Protein AF-0000000072275298 (afdb_homodimer)

Nearest PDB structures (foldseek):
  3dmp-assembly2_C  TM=9.608E-01  e=5.682E-34  Burkholderia pseudomallei
  3dmp-assembly1_A  TM=9.460E-01  e=3.503E-34  Burkholderia pseudomallei
  7rh8-assembly1_A  TM=9.015E-01  e=4.453E-23  Candida albicans SC5314
  3g6w-assembly1_B  TM=8.840E-01  e=2.884E-21  Saccharolobus solfataricus
  1xtt-assembly1_D  TM=8.773E-01  e=1.230E-20  Saccharolobus solfataricus

Solvent-accessible surface area (backbone atoms only — not comparable to full-atom values): 22078 Å² total; per-residue (Å²): 71,61,68,52,53,34,91,94,39,75,48,31,22,52,47,68,43,36,66,46,37,26,48,47,39,56,50,20,29,54,82,51,46,38,70,57,37,45,52,44,41,20,54,44,29,26,56,48,44,56,63,73,43,58,76,54,50,69,39,70,44,82,44,44,24,66,72,36,72,46,79,34,47,29,67,43,79,63,62,45,30,38,28,21,37,41,71,43,3,46,52,37,43,54,13,36,36,70,72,39,72,81,40,45,72,27,42,35,30,55,45,68,37,88,83,80,63,42,77,42,77,81,40,79,48,68,66,96,66,56,81,32,43,34,39,37,27,32,50,64,30,35,67,13,58,66,61,34,50,51,52,48,53,44,43,76,71,58,33,51,55,87,34,38,36,38,39,28,44,41,30,10,58,62,5,52,49,47,22,36,71,73,36,67,69,37,41,36,37,24,52,37,77,39,77,30,61,49,97,84,56,43,41,33,47,49,51,58,59,59,47,31,45,54,69,69,50,131,74,64,68,52,52,34,90,95,38,73,46,30,23,52,46,69,43,37,66,47,38,27,49,49,38,57,49,20,30,54,82,50,47,40,69,56,35,43,51,44,42,18,53,44,29,26,58,49,42,56,62,73,42,56,76,52,50,68,39,69,43,83,46,44,24,66,72,36,71,44,77,33,48,30,66,42,78,62,61,43,30,38,27,19,37,40,74,44,4,47,53,35,42,55,13,36,36,69,71,38,71,82,40,45,70,28,41,35,28,54,45,69,37,87,82,80,63,43,76,42,78,80,40,81,47,68,69,96,65,56,80,32,42,33,39,37,27,32,49,65,29,34,66,14,60,64,60,34,49,52,51,49,52,42,43,75,72,57,34,51,54,87,33,39,34,37,38,28,43,40,28,11,57,64,4,52,50,47,22,37,72,75,37,67,70,38,40,35,37,23,51,37,78,40,76,30,62,49,97,85,56,44,41,34,46,48,51,58,59,59,47,32,46,54,68,69,49,132

Radius of gyration: 22.98 Å; Cα contacts (8 Å, |Δi|>4): 981; chains: 2; bounding box: 50×74×48 Å

Secondary structure (DSSP, 8-state):
---PBPSS-TTEEE---HHHHHHHHHHH-TT--HHHHHHHHHHHHHHHHHHHTTT--EEEEEEE-SS-EEEEEEE-SS-EEEEEEETTHHHHHHHHHHH-TT-EE-EEEEEE-TTT--EEEEEEE--S-SSSEEEEE-SEESSSHHHHHHHHHHHHTT--GGGEEEEEEEE-HHHHHHHHHH-TTS-EEEEEE-SEE-TTS-EESS-S-HHHHHHT--/---PBPSS-TTEEE---HHHHHHHHHHH-TT--HHHHHHHHHHHHHHHHHHHTTT--EEEEEEE-SS-EEEEEEE-SS-EEEEEEETTHHHHHHHHHHH-TT-EE-EEEEEE-TTT--EEEEEEE--S-SSSEEEEE-SEESSSHHHHHHHHHHHHTT--GGGEEEEEEEE-HHHHHHHHHH-TTS-EEEEEE-SEE-TTS-EESS-S-HHHHHHT--

InterPro domains:
  IPR000836 Phosphoribosyltransferase domain [PF14681] (14-217)
  IPR000836 Phosphoribosyltransferase domain [cd06223] (69-192)
  IPR005765 Uracil phosphoribosyl transferase [TIGR01091] (13-218)
  IPR029057 Phosphoribosyltransferase-like [G3DSA:3.40.50.2020] (4-218)
  IPR029057 Phosphoribosyltransferase-like [SSF53271] (12-216)
  IPR034332 Uracil phosphoribosyltransferase, bacterial-type [MF_01218_B] (11-218)
  IPR050054 Uracil phosphoribosyltransferase/Adenine phosphoribosyltransferase [PTHR32315] (15-195)

Sequence (436 aa):
MSATAHPDFPNLFVLDHPLIQHKLTHMRRRETSTRTFRMLLREIALLMGYEVTRSLPLTTESIETPLEAMEAPVIGGKKLVVVPILRAGQGMADGLLELVPSARVGHIGLYRDEVTRQPVEYLVKLPETTERTFILVDPMLATGHSGAHAATVLLRHGVPAERIRFMALVAAPEGVRTFHAAHPDVPVYVAALDRQLNDQAFICPGLGDAGDRLFGTKMSATAHPDFPNLFVLDHPLIQHKLTHMRRRETSTRTFRMLLREIALLMGYEVTRSLPLTTESIETPLEAMEAPVIGGKKLVVVPILRAGQGMADGLLELVPSARVGHIGLYRDEVTRQPVEYLVKLPETTERTFILVDPMLATGHSGAHAATVLLRHGVPAERIRFMALVAAPEGVRTFHAAHPDVPVYVAALDRQLNDQAFICPGLGDAGDRLFGTK

pLDDT: mean 93.98, std 8.36, range [28.72, 98.75]

Foldseek 3Di:
DAQCADPVQRQEGADAPPVLVVLVVLLLDPPRALVSVLVSLLQSLLVLLVRVCPPFDWDWDWDADPVGIDTHIDGDDDEEEEEEAPDLRVSSVNSNCVNPVPHHYWYWYWDADPVVRAIDTPDTGDDDDQPAAYEYEDAEQQQQRSVQVVLVVNVVSPHDLQRYEYEYAEYEPNSSCNNCVSRVSHHYYYNYYAYHADPVRAGPVHRPDSVCSNVVHD/DAQCADPVQRLEGADAPPVLVVLVVLLLDPPRALVSVLVSLLQSLLVLLVRVCPPFDWDWDWDADPVGIDTHIDGDDDEEEEEEAPDLRVSSVNSNCVNPVVHHYWYWYWDADPVVRAIDTPDTGDDPDQVAAYEYEDAEQFQQRSVQVVLVVNVVSPHDLQRYEYEYAEYEPNSSCVNCVSRVSHHYYYNYYAYHADPVRAGVVHRPDSVCSNVVHD

Structure (mmCIF, N/CA/C/O backbone):
data_AF-0000000072275298-model_v1
#
loop_
_entity.id
_entity.type
_entity.pdbx_description
1 polymer 'Uracil phosphoribosyltransferase'
#
loop_
_atom_site.group_PDB
_atom_site.id
_atom_site.type_symbol
_atom_site.label_atom_id
_atom_site.label_alt_id
_atom_site.label_comp_id
_atom_site.label_asym_id
_atom_site.label_entity_id
_atom_site.label_seq_id
_atom_site.pdbx_PDB_ins_code
_atom_site.Cartn_x
_atom_site.Cartn_y
_atom_site.Cartn_z
_atom_site.occupancy
_atom_site.B_iso_or_equiv
_atom_site.auth_seq_id
_atom_site.auth_comp_id
_atom_site.auth_asym_id
_atom_site.auth_atom_id
_atom_site.pdbx_PDB_model_num
ATOM 1 N N . MET A 1 1 ? 2.439 -6.133 12.945 1 28.72 1 MET A N 1
ATOM 2 C CA . MET A 1 1 ? 3.531 -6.496 12.047 1 28.72 1 MET A CA 1
ATOM 3 C C . MET A 1 1 ? 2.99 -7.027 10.727 1 28.72 1 MET A C 1
ATOM 5 O O . MET A 1 1 ? 1.776 -7.074 10.516 1 28.72 1 MET A O 1
ATOM 9 N N . SER A 1 2 ? 3.773 -8.156 10.68 1 46.69 2 SER A N 1
ATOM 10 C CA . SER A 1 2 ? 4.617 -9.203 10.102 1 46.69 2 SER A CA 1
ATOM 11 C C . SER A 1 2 ? 3.777 -10.336 9.531 1 46.69 2 SER A C 1
ATOM 13 O O . SER A 1 2 ? 2.775 -10.742 10.125 1 46.69 2 SER A O 1
ATOM 15 N N . ALA A 1 3 ? 3.742 -10.258 8.242 1 62.53 3 ALA A N 1
ATOM 16 C CA . ALA A 1 3 ? 3.311 -11.531 7.66 1 62.53 3 ALA A CA 1
ATOM 17 C C . ALA A 1 3 ? 3.621 -12.695 8.594 1 62.53 3 ALA A C 1
ATOM 19 O O . ALA A 1 3 ? 4.75 -12.828 9.07 1 62.53 3 ALA A O 1
ATOM 20 N N . THR A 1 4 ? 2.525 -13.023 9.305 1 73.12 4 THR A N 1
ATOM 21 C CA . THR A 1 4 ? 2.73 -14.164 10.188 1 73.12 4 THR A CA 1
ATOM 22 C C . THR A 1 4 ? 2.896 -15.445 9.383 1 73.12 4 THR A C 1
ATOM 24 O O . THR A 1 4 ? 2.15 -15.695 8.438 1 73.12 4 THR A O 1
ATOM 27 N N . ALA A 1 5 ? 3.947 -16.094 9.797 1 84.56 5 ALA A N 1
ATOM 28 C CA . ALA A 1 5 ? 4.211 -17.375 9.156 1 84.56 5 ALA A CA 1
ATOM 29 C C . ALA A 1 5 ? 3.037 -18.328 9.344 1 84.56 5 ALA A C 1
ATOM 31 O O . ALA A 1 5 ? 2.438 -18.391 10.422 1 84.56 5 ALA A O 1
ATOM 32 N N . HIS A 1 6 ? 2.787 -18.969 8.328 1 88.62 6 HIS A N 1
ATOM 33 C CA . HIS A 1 6 ? 1.733 -19.969 8.406 1 88.62 6 HIS A CA 1
ATOM 34 C C . HIS A 1 6 ? 2.117 -21.109 9.352 1 88.62 6 HIS A C 1
ATOM 36 O O . HIS A 1 6 ? 3.262 -21.562 9.344 1 88.62 6 HIS A O 1
ATOM 42 N N . PRO A 1 7 ? 1.241 -21.547 10.164 1 86.56 7 PRO A N 1
ATOM 43 C CA . PRO A 1 7 ? 1.569 -22.562 11.156 1 86.56 7 PRO A CA 1
ATOM 44 C C . PRO A 1 7 ? 2.107 -23.844 10.531 1 86.56 7 PRO A C 1
ATOM 46 O O . PRO A 1 7 ? 3.029 -24.469 11.07 1 86.56 7 PRO A O 1
ATOM 49 N N . ASP A 1 8 ? 1.6 -24.344 9.383 1 90.31 8 ASP A N 1
ATOM 50 C CA . ASP A 1 8 ? 1.977 -25.594 8.742 1 90.31 8 ASP A CA 1
ATOM 51 C C . ASP A 1 8 ? 3.141 -25.391 7.773 1 90.31 8 ASP A C 1
ATOM 53 O O . ASP A 1 8 ? 3.766 -26.359 7.332 1 90.31 8 ASP A O 1
ATOM 57 N N . PHE A 1 9 ? 3.359 -24.125 7.422 1 94.12 9 PHE A N 1
ATOM 58 C CA . PHE A 1 9 ? 4.414 -23.75 6.488 1 94.12 9 PHE A CA 1
ATOM 59 C C . PHE A 1 9 ? 5.219 -22.578 7.035 1 94.12 9 PHE A C 1
ATOM 61 O O . PHE A 1 9 ? 4.938 -21.422 6.715 1 94.12 9 PHE A O 1
ATOM 68 N N . PRO A 1 10 ? 6.301 -22.797 7.738 1 90.69 10 PRO A N 1
ATOM 69 C CA . PRO A 1 10 ? 6.996 -21.766 8.508 1 90.69 10 PRO A CA 1
ATOM 70 C C . PRO A 1 10 ? 7.539 -20.641 7.629 1 90.69 10 PRO A C 1
ATOM 72 O O . PRO A 1 10 ? 7.754 -19.531 8.109 1 90.69 10 PRO A O 1
ATOM 75 N N . ASN A 1 11 ? 7.781 -20.875 6.355 1 96.12 11 ASN A N 1
ATOM 76 C CA . ASN A 1 11 ? 8.32 -19.828 5.488 1 96.12 11 ASN A CA 1
ATOM 77 C C . ASN A 1 11 ? 7.281 -19.344 4.488 1 96.12 11 ASN A C 1
ATOM 79 O O . ASN A 1 11 ? 7.633 -18.797 3.436 1 96.12 11 ASN A O 1
ATOM 83 N N . LEU A 1 12 ? 6.004 -19.641 4.82 1 98.06 12 LEU A N 1
ATOM 84 C CA . LEU A 1 12 ? 4.871 -19.109 4.078 1 98.06 12 LEU A CA 1
ATOM 85 C C . LEU A 1 12 ? 4.195 -17.984 4.855 1 98.06 12 LEU A C 1
ATOM 87 O O . LEU A 1 12 ? 3.842 -18.156 6.027 1 98.06 12 LEU A O 1
ATOM 91 N N . PHE A 1 13 ? 4.031 -16.891 4.223 1 98.06 13 PHE A N 1
ATOM 92 C CA . PHE A 1 13 ? 3.373 -15.719 4.809 1 98.06 13 PHE A CA 1
ATOM 93 C C . PHE A 1 13 ? 2.121 -15.352 4.02 1 98.06 13 PHE A C 1
ATOM 95 O O . PHE A 1 13 ? 2.199 -15.031 2.834 1 98.06 13 PHE A O 1
ATOM 102 N N . VAL A 1 14 ? 1.01 -15.406 4.668 1 97.88 14 VAL A N 1
ATOM 103 C CA . VAL A 1 14 ? -0.257 -15.047 4.043 1 97.88 14 VAL A CA 1
ATOM 104 C C . VAL A 1 14 ? -0.594 -13.594 4.363 1 97.88 14 VAL A C 1
ATOM 106 O O . VAL A 1 14 ? -0.776 -13.234 5.531 1 97.88 14 VAL A O 1
ATOM 109 N N . LEU A 1 15 ? -0.651 -12.773 3.332 1 97.38 15 LEU A N 1
ATOM 110 C CA . LEU A 1 15 ? -0.987 -11.359 3.467 1 97.38 15 LEU A CA 1
ATOM 111 C C . LEU A 1 15 ? -2.498 -11.156 3.447 1 97.38 15 LEU A C 1
ATOM 113 O O . LEU A 1 15 ? -3.096 -11 2.379 1 97.38 15 LEU A O 1
ATOM 117 N N . ASP A 1 16 ? -3.115 -11.023 4.582 1 95.56 16 ASP A N 1
ATOM 118 C CA . ASP A 1 16 ? -4.562 -11.148 4.711 1 95.56 16 ASP A CA 1
ATOM 119 C C . ASP A 1 16 ? -5.203 -9.789 5.004 1 95.56 16 ASP A C 1
ATOM 121 O O . ASP A 1 16 ? -6.297 -9.727 5.57 1 95.56 16 ASP A O 1
ATOM 125 N N . HIS A 1 17 ? -4.516 -8.719 4.645 1 96.81 17 HIS A N 1
ATOM 126 C CA . HIS A 1 17 ? -5.105 -7.391 4.781 1 96.81 17 HIS A CA 1
ATOM 127 C C . HIS A 1 17 ? -6.508 -7.348 4.176 1 96.81 17 HIS A C 1
ATOM 129 O O . HIS A 1 17 ? -6.738 -7.895 3.096 1 96.81 17 HIS A O 1
ATOM 135 N N . PRO A 1 18 ? -7.457 -6.645 4.809 1 96.31 18 PRO A N 1
ATOM 136 C CA . PRO A 1 18 ? -8.844 -6.617 4.336 1 96.31 18 PRO A CA 1
ATOM 137 C C . PRO A 1 18 ? -8.969 -6.109 2.9 1 96.31 18 PRO A C 1
ATOM 139 O O . PRO A 1 18 ? -9.742 -6.656 2.113 1 96.31 18 PRO A O 1
ATOM 142 N N . LEU A 1 19 ? -8.234 -5.129 2.553 1 96.56 19 LEU A N 1
ATOM 143 C CA . LEU A 1 19 ? -8.32 -4.578 1.205 1 96.56 19 LEU A CA 1
ATOM 144 C C . LEU A 1 19 ? -7.793 -5.574 0.177 1 96.56 19 LEU A C 1
ATOM 146 O O . LEU A 1 19 ? -8.32 -5.66 -0.936 1 96.56 19 LEU A O 1
ATOM 150 N N . ILE A 1 20 ? -6.695 -6.309 0.521 1 98 20 ILE A N 1
ATOM 151 C CA . ILE A 1 20 ? -6.195 -7.359 -0.359 1 98 20 ILE A CA 1
ATOM 152 C C . ILE A 1 20 ? -7.27 -8.43 -0.539 1 98 20 ILE A C 1
ATOM 154 O O . ILE A 1 20 ? -7.578 -8.828 -1.666 1 98 20 ILE A O 1
ATOM 158 N N . GLN A 1 21 ? -7.855 -8.852 0.552 1 97.88 21 GLN A N 1
ATOM 159 C CA . GLN A 1 21 ? -8.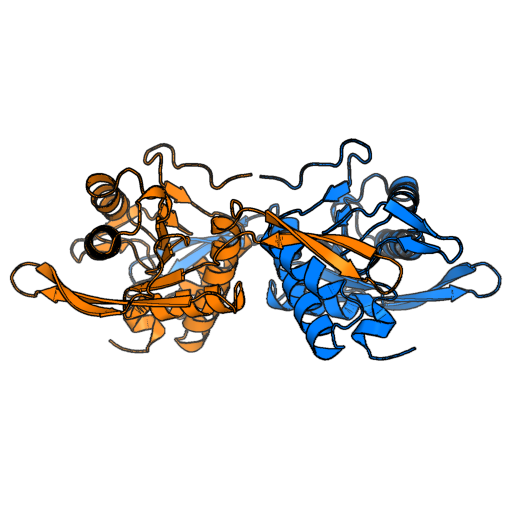852 -9.914 0.506 1 97.88 21 GLN A CA 1
ATOM 160 C C . GLN A 1 21 ? -10.078 -9.484 -0.288 1 97.88 21 GLN A C 1
ATOM 162 O O . GLN A 1 21 ? -10.609 -10.25 -1.089 1 97.88 21 GLN A O 1
ATOM 167 N N . HIS A 1 22 ? -10.516 -8.281 -0.034 1 97.31 22 HIS A N 1
ATOM 168 C CA . HIS A 1 22 ? -11.656 -7.73 -0.748 1 97.31 22 HIS A CA 1
ATOM 169 C C . HIS A 1 22 ? -11.406 -7.695 -2.252 1 97.31 22 HIS A C 1
ATOM 171 O O . HIS A 1 22 ? -12.242 -8.148 -3.037 1 97.31 22 HIS A O 1
ATOM 177 N N . LYS A 1 23 ? -10.289 -7.168 -2.65 1 97.94 23 LYS A N 1
ATOM 178 C CA . LYS A 1 23 ? -9.93 -7.066 -4.062 1 97.94 23 LYS A CA 1
ATOM 179 C C . LYS A 1 23 ? -9.75 -8.453 -4.684 1 97.94 23 LYS A C 1
ATOM 181 O O . LYS A 1 23 ? -10.141 -8.68 -5.832 1 97.94 23 LYS A O 1
ATOM 186 N N . LEU A 1 24 ? -9.141 -9.375 -3.951 1 98.44 24 LEU A N 1
ATOM 187 C CA . LEU A 1 24 ? -8.953 -10.734 -4.434 1 98.44 24 LEU A CA 1
ATOM 188 C C . LEU A 1 24 ? -10.289 -11.406 -4.715 1 98.44 24 LEU A C 1
ATOM 190 O O . LEU A 1 24 ? -10.438 -12.125 -5.703 1 98.44 24 LEU A O 1
ATOM 194 N N . THR A 1 25 ? -11.281 -11.188 -3.826 1 98.38 25 THR A N 1
ATOM 195 C CA . THR A 1 25 ? -12.617 -11.742 -4.027 1 98.38 25 THR A CA 1
ATOM 196 C C . THR A 1 25 ? -13.188 -11.297 -5.371 1 98.38 25 THR A C 1
ATOM 198 O O . THR A 1 25 ? -13.711 -12.117 -6.129 1 98.38 25 THR A O 1
ATOM 201 N N . HIS A 1 26 ? -13.062 -10.031 -5.641 1 97.75 26 HIS A N 1
ATOM 202 C CA . HIS A 1 26 ? -13.562 -9.516 -6.91 1 97.75 26 HIS A CA 1
ATOM 203 C C . HIS A 1 26 ? -12.812 -10.133 -8.086 1 97.75 26 HIS A C 1
ATOM 205 O O . HIS A 1 26 ? -13.398 -10.375 -9.141 1 97.75 26 HIS A O 1
ATOM 211 N N . MET A 1 27 ? -11.602 -10.414 -7.918 1 98.06 27 MET A N 1
ATOM 212 C CA . MET A 1 27 ? -10.766 -11.023 -8.945 1 98.06 27 MET A CA 1
ATOM 213 C C . MET A 1 27 ? -11.18 -12.477 -9.188 1 98.06 27 MET A C 1
ATOM 215 O O . MET A 1 27 ? -11.094 -12.969 -10.312 1 98.06 27 MET A O 1
ATOM 219 N N . ARG A 1 28 ? -11.594 -13.148 -8.172 1 98.56 28 ARG A N 1
ATOM 220 C CA . ARG A 1 28 ? -11.922 -14.57 -8.203 1 98.56 28 ARG A CA 1
ATOM 221 C C . ARG A 1 28 ? -13.219 -14.812 -8.969 1 98.56 28 ARG A C 1
ATOM 223 O O . ARG A 1 28 ? -13.461 -15.922 -9.445 1 98.56 28 ARG A O 1
ATOM 230 N N . ARG A 1 29 ? -14.078 -13.797 -9.016 1 98.44 29 ARG A N 1
ATOM 231 C CA . ARG A 1 29 ? -15.375 -13.961 -9.664 1 98.44 29 ARG A CA 1
ATOM 232 C C . ARG A 1 29 ? -15.219 -14.391 -11.117 1 98.44 29 ARG A C 1
ATOM 234 O O . ARG A 1 29 ? -14.461 -13.773 -11.867 1 98.44 29 ARG A O 1
ATOM 241 N N . ARG A 1 30 ? -15.953 -15.352 -11.492 1 97.31 30 ARG A N 1
ATOM 242 C CA . ARG A 1 30 ? -15.891 -15.891 -12.852 1 97.31 30 ARG A CA 1
ATOM 243 C C . ARG A 1 30 ? -16.234 -14.82 -13.883 1 97.31 30 ARG A C 1
ATOM 245 O O . ARG A 1 30 ? -15.672 -14.805 -14.977 1 97.31 30 ARG A O 1
ATOM 252 N N . GLU A 1 31 ? -17.062 -13.859 -13.492 1 97.06 31 GLU A N 1
ATOM 253 C CA . GLU A 1 31 ? -17.609 -12.883 -14.43 1 97.06 31 GLU A CA 1
ATOM 254 C C . GLU A 1 31 ? -16.688 -11.664 -14.547 1 97.06 31 GLU A C 1
ATOM 256 O O . GLU A 1 31 ? -16.953 -10.758 -15.344 1 97.06 31 GLU A O 1
ATOM 261 N N . THR A 1 32 ? -15.641 -11.594 -13.742 1 97.56 32 THR A N 1
ATOM 262 C CA . THR A 1 32 ? -14.758 -10.438 -13.781 1 97.56 32 THR A CA 1
ATOM 263 C C . THR A 1 32 ? -14.117 -10.297 -15.156 1 97.56 32 THR A C 1
ATOM 265 O O . THR A 1 32 ? -13.57 -11.266 -15.695 1 97.56 32 THR A O 1
ATOM 268 N N . SER A 1 33 ? -14.188 -9.156 -15.773 1 97.19 33 SER A N 1
ATOM 269 C CA . SER A 1 33 ? -13.633 -8.906 -17.094 1 97.19 33 SER A CA 1
ATOM 270 C C . SER A 1 33 ? -12.109 -8.922 -17.078 1 97.19 33 SER A C 1
ATOM 272 O O . SER A 1 33 ? -11.5 -8.727 -16.031 1 97.19 33 SER A O 1
ATOM 274 N N . THR A 1 34 ? -11.508 -9.102 -18.25 1 96.31 34 THR A N 1
ATOM 275 C CA . THR A 1 34 ? -10.062 -9.07 -18.406 1 96.31 34 THR A CA 1
ATOM 276 C C . THR A 1 34 ? -9.492 -7.742 -17.922 1 96.31 34 THR A C 1
ATOM 278 O O . THR A 1 34 ? -8.477 -7.711 -17.219 1 96.31 34 THR A O 1
ATOM 281 N N . ARG A 1 35 ? -10.172 -6.711 -18.312 1 96.44 35 ARG A N 1
ATOM 282 C CA . ARG A 1 35 ? -9.734 -5.375 -17.922 1 96.44 35 ARG A CA 1
ATOM 283 C C . ARG A 1 35 ? -9.703 -5.23 -16.391 1 96.44 35 ARG A C 1
ATOM 285 O O . ARG A 1 35 ? -8.711 -4.777 -15.828 1 96.44 35 ARG A O 1
ATOM 292 N N . THR A 1 36 ? -10.789 -5.605 -15.766 1 97.31 36 THR A N 1
ATOM 293 C CA . THR A 1 36 ? -10.898 -5.496 -14.312 1 97.31 36 THR A CA 1
ATOM 294 C C . THR A 1 36 ? -9.906 -6.438 -13.625 1 97.31 36 THR A C 1
ATOM 296 O O . THR A 1 36 ? -9.312 -6.082 -12.609 1 97.31 36 THR A O 1
ATOM 299 N N . PHE A 1 37 ? -9.734 -7.629 -14.203 1 97.62 37 PHE A N 1
ATOM 300 C CA . PHE A 1 37 ? -8.781 -8.586 -13.656 1 97.62 37 PHE A CA 1
ATOM 301 C C . PHE A 1 37 ? -7.371 -8.008 -13.648 1 97.62 37 PHE A C 1
ATOM 303 O O . PHE A 1 37 ? -6.676 -8.062 -12.633 1 97.62 37 PHE A O 1
ATOM 310 N N . ARG A 1 38 ? -6.973 -7.344 -14.719 1 96.81 38 ARG A N 1
ATOM 311 C CA . ARG A 1 38 ? -5.645 -6.746 -14.852 1 96.81 38 ARG A CA 1
ATOM 312 C C . ARG A 1 38 ? -5.449 -5.621 -13.844 1 96.81 38 ARG A C 1
ATOM 314 O O . ARG A 1 38 ? -4.387 -5.504 -13.227 1 96.81 38 ARG A O 1
ATOM 321 N N . MET A 1 39 ? -6.457 -4.836 -13.734 1 97 39 MET A N 1
ATOM 322 C CA . MET A 1 39 ? -6.406 -3.723 -12.789 1 97 39 MET A CA 1
ATOM 323 C C . MET A 1 39 ? -6.246 -4.23 -11.359 1 97 39 MET A C 1
ATOM 325 O O . MET A 1 39 ? -5.375 -3.764 -10.625 1 97 39 MET A O 1
ATOM 329 N N . LEU A 1 40 ? -7.039 -5.199 -10.992 1 97.88 40 LEU A N 1
ATOM 330 C CA . LEU A 1 40 ? -7.008 -5.75 -9.641 1 97.88 40 LEU A CA 1
ATOM 331 C C . LEU A 1 40 ? -5.68 -6.445 -9.367 1 97.88 40 LEU A C 1
ATOM 333 O O . LEU A 1 40 ? -5.141 -6.355 -8.266 1 97.88 40 LEU A O 1
ATOM 337 N N . LEU A 1 41 ? -5.168 -7.164 -10.367 1 97.94 41 LEU A N 1
ATOM 338 C CA . LEU A 1 41 ? -3.879 -7.828 -10.219 1 97.94 41 LEU A CA 1
ATOM 339 C C . LEU A 1 41 ? -2.781 -6.824 -9.891 1 97.94 41 LEU A C 1
ATOM 341 O O . LEU A 1 41 ? -1.98 -7.047 -8.984 1 97.94 41 LEU A O 1
ATOM 345 N N . ARG A 1 42 ? -2.771 -5.734 -10.602 1 97.38 42 ARG A N 1
ATOM 346 C CA . ARG A 1 42 ? -1.796 -4.672 -10.383 1 97.38 42 ARG A CA 1
ATOM 347 C C . ARG A 1 42 ? -1.938 -4.086 -8.984 1 97.38 42 ARG A C 1
ATOM 349 O O . ARG A 1 42 ? -0.943 -3.906 -8.273 1 97.38 42 ARG A O 1
ATOM 356 N N . GLU A 1 43 ? -3.129 -3.811 -8.602 1 97.88 43 GLU A N 1
ATOM 357 C CA . GLU A 1 43 ? -3.396 -3.195 -7.305 1 97.88 43 GLU A CA 1
ATOM 358 C C . GLU A 1 43 ? -2.982 -4.117 -6.16 1 97.88 43 GLU A C 1
ATOM 360 O O . GLU A 1 43 ? -2.322 -3.682 -5.215 1 97.88 43 GLU A O 1
ATOM 365 N N . ILE A 1 44 ? -3.369 -5.363 -6.25 1 98.5 44 ILE A N 1
ATOM 366 C CA . ILE A 1 44 ? -3.066 -6.316 -5.188 1 98.5 44 ILE A CA 1
ATOM 367 C C . ILE A 1 44 ? -1.557 -6.531 -5.102 1 98.5 44 ILE A C 1
ATOM 369 O O . ILE A 1 44 ? -0.99 -6.574 -4.008 1 98.5 44 ILE A O 1
ATOM 373 N N . ALA A 1 45 ? -0.916 -6.629 -6.277 1 98.56 45 ALA A N 1
ATOM 374 C CA . ALA A 1 45 ? 0.533 -6.809 -6.301 1 98.56 45 ALA A CA 1
ATOM 375 C C . ALA A 1 45 ? 1.243 -5.633 -5.637 1 98.56 45 ALA A C 1
ATOM 377 O O . ALA A 1 45 ? 2.223 -5.82 -4.91 1 98.56 45 ALA A O 1
ATOM 378 N N . LEU A 1 46 ? 0.771 -4.449 -5.918 1 98.44 46 LEU A N 1
ATOM 379 C CA . LEU A 1 46 ? 1.332 -3.26 -5.285 1 98.44 46 LEU A CA 1
ATOM 380 C C . LEU A 1 46 ? 1.224 -3.348 -3.768 1 98.44 46 LEU A C 1
ATOM 382 O O . LEU A 1 46 ? 2.211 -3.139 -3.059 1 98.44 46 LEU A O 1
ATOM 386 N N . LEU A 1 47 ? 0.06 -3.691 -3.25 1 98.44 47 LEU A N 1
ATOM 387 C CA . LEU A 1 47 ? -0.173 -3.773 -1.812 1 98.44 47 LEU A CA 1
ATOM 388 C C . LEU A 1 47 ? 0.659 -4.887 -1.188 1 98.44 47 LEU A C 1
ATOM 390 O O . LEU A 1 47 ? 1.23 -4.711 -0.109 1 98.44 47 LEU A O 1
ATOM 394 N N . MET A 1 48 ? 0.759 -6.012 -1.877 1 98.44 48 MET A N 1
ATOM 395 C CA . MET A 1 48 ? 1.596 -7.105 -1.394 1 98.44 48 MET A CA 1
ATOM 396 C C . MET A 1 48 ? 3.066 -6.703 -1.389 1 98.44 48 MET A C 1
ATOM 398 O O . MET A 1 48 ? 3.803 -7.039 -0.459 1 98.44 48 MET A O 1
ATOM 402 N N . GLY A 1 49 ? 3.441 -6.027 -2.5 1 97.75 49 GLY A N 1
ATOM 403 C CA . GLY A 1 49 ? 4.805 -5.527 -2.555 1 97.75 49 GLY A CA 1
ATOM 404 C C . GLY A 1 49 ? 5.172 -4.664 -1.364 1 97.75 49 GLY A C 1
ATOM 405 O O . GLY A 1 49 ? 6.293 -4.742 -0.853 1 97.75 49 GLY A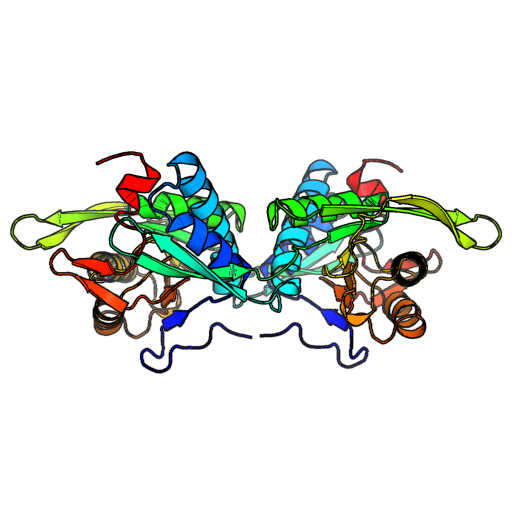 O 1
ATOM 406 N N . TYR A 1 50 ? 4.238 -3.865 -0.919 1 97.56 50 TYR A N 1
ATOM 407 C CA . TYR A 1 50 ? 4.43 -3.025 0.258 1 97.56 50 TYR A CA 1
ATOM 408 C C . TYR A 1 50 ? 4.762 -3.871 1.482 1 97.56 50 TYR A C 1
ATOM 410 O O . TYR A 1 50 ? 5.656 -3.523 2.26 1 97.56 50 TYR A O 1
ATOM 418 N N . GLU A 1 51 ? 4.102 -4.988 1.612 1 96.44 51 GLU A N 1
ATOM 419 C CA . GLU A 1 51 ? 4.34 -5.895 2.734 1 96.44 51 GLU A CA 1
ATOM 420 C C . GLU A 1 51 ? 5.691 -6.59 2.605 1 96.44 51 GLU A C 1
ATOM 422 O O . GLU A 1 51 ? 6.438 -6.695 3.582 1 96.44 51 GLU A O 1
ATOM 427 N N . VAL A 1 52 ? 6.016 -6.98 1.437 1 96.06 52 VAL A N 1
ATOM 428 C CA . VAL A 1 52 ? 7.191 -7.801 1.177 1 96.06 52 VAL A CA 1
ATOM 429 C C . VAL A 1 52 ? 8.453 -6.953 1.317 1 96.06 52 VAL A C 1
ATOM 431 O O . VAL A 1 52 ? 9.539 -7.48 1.571 1 96.06 52 VAL A O 1
ATOM 434 N N . THR A 1 53 ? 8.32 -5.625 1.254 1 95.19 53 THR A N 1
ATOM 435 C CA . THR A 1 53 ? 9.484 -4.742 1.255 1 95.19 53 THR A CA 1
ATOM 436 C C . THR A 1 53 ? 9.656 -4.078 2.617 1 95.19 53 THR A C 1
ATOM 438 O O . THR A 1 53 ? 10.414 -3.113 2.752 1 95.19 53 THR A O 1
ATOM 441 N N . ARG A 1 54 ? 9.008 -4.539 3.639 1 93.62 54 ARG A N 1
ATOM 442 C CA . ARG A 1 54 ? 9.016 -3.949 4.973 1 93.62 54 ARG A CA 1
ATOM 443 C C . ARG A 1 54 ? 10.406 -4.004 5.59 1 93.62 54 ARG A C 1
ATOM 445 O O . ARG A 1 54 ? 10.734 -3.219 6.48 1 93.62 54 ARG A O 1
ATOM 452 N N . SER A 1 55 ? 11.305 -4.918 5.113 1 91.12 55 SER A N 1
ATOM 453 C CA . SER A 1 55 ? 12.602 -5.137 5.75 1 91.12 55 SER A CA 1
ATOM 454 C C . SER A 1 55 ? 13.727 -4.504 4.941 1 91.12 55 SER A C 1
ATOM 456 O O . SER A 1 55 ? 14.906 -4.738 5.223 1 91.12 55 SER A O 1
ATOM 458 N N . LEU A 1 56 ? 13.367 -3.777 3.916 1 92.44 56 LEU A N 1
ATOM 459 C CA . LEU A 1 56 ? 14.414 -3.125 3.143 1 92.44 56 LEU A CA 1
ATOM 460 C C . LEU A 1 56 ? 15.266 -2.227 4.031 1 92.44 56 LEU A C 1
ATOM 462 O O . LEU A 1 56 ? 14.742 -1.515 4.891 1 92.44 56 LEU A O 1
ATOM 466 N N . PRO A 1 57 ? 16.516 -2.277 3.848 1 91.5 57 PRO A N 1
ATOM 467 C CA . PRO A 1 57 ? 17.406 -1.482 4.691 1 91.5 57 PRO A CA 1
ATOM 468 C C . PRO A 1 57 ? 17.344 0.01 4.375 1 91.5 57 PRO A C 1
ATOM 470 O O . PRO A 1 57 ? 17.188 0.392 3.211 1 91.5 57 PRO A O 1
ATOM 473 N N . LEU A 1 58 ? 17.469 0.793 5.383 1 94.5 58 LEU A N 1
ATOM 474 C CA . LEU A 1 58 ? 17.516 2.244 5.23 1 94.5 58 LEU A CA 1
ATOM 475 C C . LEU A 1 58 ? 18.906 2.779 5.547 1 94.5 58 LEU A C 1
ATOM 477 O O . LEU A 1 58 ? 19.641 2.199 6.363 1 94.5 58 LEU A O 1
ATOM 481 N N . THR A 1 59 ? 19.281 3.756 4.906 1 95.81 59 THR A N 1
ATOM 482 C CA . THR A 1 59 ? 20.422 4.617 5.203 1 95.81 59 THR A CA 1
ATOM 483 C C . THR A 1 59 ? 20 6.082 5.23 1 95.81 59 THR A C 1
ATOM 485 O O . THR A 1 59 ? 18.812 6.387 5.383 1 95.81 59 THR A O 1
ATOM 488 N N . THR A 1 60 ? 20.953 7.012 5.324 1 97.19 60 THR A N 1
ATOM 489 C CA . THR A 1 60 ? 20.578 8.422 5.336 1 97.19 60 THR A CA 1
ATOM 490 C C . THR A 1 60 ? 21.281 9.18 4.219 1 97.19 60 THR A C 1
ATOM 492 O O . THR A 1 60 ? 22.312 8.742 3.727 1 97.19 60 THR A O 1
ATOM 495 N N . GLU A 1 61 ? 20.656 10.148 3.771 1 97.06 61 GLU A N 1
ATOM 496 C CA . GLU A 1 61 ? 21.188 11.117 2.816 1 97.06 61 GLU A CA 1
ATOM 497 C C . GLU A 1 61 ? 21 12.547 3.314 1 97.06 61 GLU A C 1
ATOM 499 O O . GLU A 1 61 ? 19.969 12.883 3.893 1 97.06 61 GLU A O 1
ATOM 504 N N . SER A 1 62 ? 22.062 13.375 3.156 1 98.31 62 SER A N 1
ATOM 505 C CA . SER A 1 62 ? 21.953 14.789 3.498 1 98.31 62 SER A CA 1
ATOM 506 C C . SER A 1 62 ? 21.109 15.539 2.465 1 98.31 62 SER A C 1
ATOM 508 O O . SER A 1 62 ? 21.438 15.539 1.275 1 98.31 62 SER A O 1
ATOM 510 N N . ILE A 1 63 ? 20.078 16.172 2.959 1 98.44 63 ILE A N 1
ATOM 511 C CA . ILE A 1 63 ? 19.234 16.938 2.045 1 98.44 63 ILE A CA 1
ATOM 512 C C . ILE A 1 63 ? 18.953 18.312 2.648 1 98.44 63 ILE A C 1
ATOM 514 O O . ILE A 1 63 ? 19.219 18.547 3.83 1 98.44 63 ILE A O 1
ATOM 518 N N . GLU A 1 64 ? 18.438 19.188 1.831 1 98.56 64 GLU A N 1
ATOM 519 C CA . GLU A 1 64 ? 17.891 20.469 2.262 1 98.56 64 GLU A CA 1
ATOM 520 C C . GLU A 1 64 ? 16.375 20.516 2.082 1 98.56 64 GLU A C 1
ATOM 522 O O . GLU A 1 64 ? 15.883 20.375 0.966 1 98.56 64 GLU A O 1
ATOM 527 N N . THR A 1 65 ? 15.711 20.656 3.223 1 98.44 65 THR A N 1
ATOM 528 C CA . THR A 1 65 ? 14.289 20.969 3.117 1 98.44 65 THR A CA 1
ATOM 529 C C . THR A 1 65 ? 14.078 22.453 2.887 1 98.44 65 THR A C 1
ATOM 531 O O . THR A 1 65 ? 15.031 23.234 2.914 1 98.44 65 THR A O 1
ATOM 534 N N . PRO A 1 66 ? 12.844 22.891 2.65 1 97.5 66 PRO A N 1
ATOM 535 C CA . PRO A 1 66 ? 12.602 24.344 2.545 1 97.5 66 PRO A CA 1
ATOM 536 C C . PRO A 1 66 ? 12.945 25.094 3.83 1 97.5 66 PRO A C 1
ATOM 538 O O . PRO A 1 66 ? 13.102 26.312 3.811 1 97.5 66 PRO A O 1
ATOM 541 N N . LEU A 1 67 ? 13.141 24.406 4.973 1 97.94 67 LEU A N 1
ATOM 542 C CA . LEU A 1 67 ? 13.328 25.062 6.27 1 97.94 67 LEU A CA 1
ATOM 543 C C . LEU A 1 67 ? 14.766 24.906 6.754 1 97.94 67 LEU A C 1
ATOM 545 O O . LEU A 1 67 ? 15.336 25.828 7.324 1 97.94 67 LEU A O 1
ATOM 549 N N . GLU A 1 68 ? 15.375 23.703 6.566 1 98.31 68 GLU A N 1
ATOM 550 C CA . GLU A 1 68 ? 16.719 23.438 7.094 1 98.31 68 GLU A CA 1
ATOM 551 C C . GLU A 1 68 ? 17.297 22.156 6.523 1 98.31 68 GLU A C 1
ATOM 553 O O . GLU A 1 68 ? 16.594 21.375 5.871 1 98.31 68 GLU A O 1
ATOM 558 N N . ALA A 1 69 ? 18.594 21.969 6.781 1 98.44 69 ALA A N 1
ATOM 559 C CA . ALA A 1 69 ? 19.266 20.719 6.395 1 98.44 69 ALA A CA 1
ATOM 560 C C . ALA A 1 69 ? 18.875 19.578 7.316 1 98.44 69 ALA A C 1
ATOM 562 O O . ALA A 1 69 ? 18.547 19.797 8.484 1 98.44 69 ALA A O 1
ATOM 563 N N . MET A 1 70 ? 18.938 18.359 6.734 1 98.19 70 MET A N 1
ATOM 564 C CA . MET A 1 70 ? 18.688 17.203 7.57 1 98.19 70 MET A CA 1
ATOM 565 C C . MET A 1 70 ? 19.344 15.953 6.977 1 98.19 70 MET A C 1
ATOM 567 O O . MET A 1 70 ? 19.625 15.906 5.781 1 98.19 70 MET A O 1
ATOM 571 N N . GLU A 1 71 ? 19.656 14.992 7.82 1 98.44 71 GLU A N 1
ATOM 572 C CA . GLU A 1 71 ? 19.922 13.617 7.41 1 98.44 71 GLU A CA 1
ATOM 573 C C . GLU A 1 71 ? 18.641 12.805 7.32 1 98.44 71 GLU A C 1
ATOM 575 O O . GLU A 1 71 ? 18.031 12.484 8.344 1 98.44 71 GLU A O 1
ATOM 580 N N . ALA A 1 72 ? 18.203 12.523 6.07 1 98.06 72 ALA A N 1
ATOM 581 C CA . ALA A 1 72 ? 16.891 11.906 5.855 1 98.06 72 ALA A CA 1
ATOM 582 C C . ALA A 1 72 ? 17.031 10.445 5.438 1 98.06 72 ALA A C 1
ATOM 584 O O . ALA A 1 72 ? 17.969 10.086 4.723 1 98.06 72 ALA A O 1
ATOM 585 N N . PRO A 1 73 ? 16.141 9.633 5.867 1 97.44 73 PRO A N 1
ATOM 586 C CA . PRO A 1 73 ? 16.219 8.211 5.535 1 97.44 73 PRO A CA 1
ATOM 587 C C . PRO A 1 73 ? 15.961 7.93 4.059 1 97.44 73 PRO A C 1
ATOM 589 O O . PRO A 1 73 ? 15.047 8.516 3.467 1 97.44 73 PRO A O 1
ATOM 592 N N . VAL A 1 74 ? 16.734 7.129 3.424 1 96.19 74 VAL A N 1
ATOM 593 C CA . VAL A 1 74 ? 16.547 6.613 2.07 1 96.19 74 VAL A CA 1
ATOM 594 C C . VAL A 1 74 ? 16.859 5.121 2.043 1 96.19 74 VAL A C 1
ATOM 596 O O . VAL A 1 74 ? 17.562 4.609 2.912 1 96.19 74 VAL A O 1
ATOM 599 N N . ILE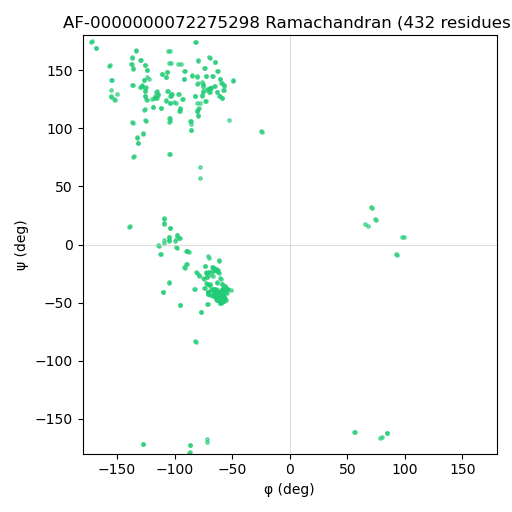 A 1 75 ? 16.219 4.422 1.129 1 93.12 75 ILE A N 1
ATOM 600 C CA . ILE A 1 75 ? 16.516 2.998 0.983 1 93.12 75 ILE A CA 1
ATOM 601 C C . ILE A 1 75 ? 18 2.807 0.669 1 93.12 75 ILE A C 1
ATOM 603 O O . ILE A 1 75 ? 18.547 3.488 -0.201 1 93.12 75 ILE A O 1
ATOM 607 N N . GLY A 1 76 ? 18.641 1.945 1.514 1 86.44 76 GLY A N 1
ATOM 608 C CA . GLY A 1 76 ? 20.062 1.658 1.376 1 86.44 76 GLY A CA 1
ATOM 609 C C . GLY A 1 76 ? 20.359 0.632 0.299 1 86.44 76 GLY A C 1
ATOM 610 O O . GLY A 1 76 ? 19.625 -0.341 0.138 1 86.44 76 GLY A O 1
ATOM 611 N N . GLY A 1 77 ? 21.516 0.855 -0.406 1 69.94 77 GLY A N 1
ATOM 612 C CA . GLY A 1 77 ? 22.031 -0.153 -1.314 1 69.94 77 GLY A CA 1
ATOM 613 C C . GLY A 1 77 ? 21.328 -0.17 -2.658 1 69.94 77 GLY A C 1
ATOM 614 O O . GLY A 1 77 ? 20.719 0.823 -3.055 1 69.94 77 GLY A O 1
ATOM 615 N N . LYS A 1 78 ? 21.672 -1.303 -3.236 1 62.66 78 LYS A N 1
ATOM 616 C CA . LYS A 1 78 ? 21.031 -1.489 -4.531 1 62.66 78 LYS A CA 1
ATOM 617 C C . LYS A 1 78 ? 19.562 -1.896 -4.363 1 62.66 78 LYS A C 1
ATOM 619 O O . LYS A 1 78 ? 19.219 -2.598 -3.412 1 62.66 78 LYS A O 1
ATOM 624 N N . LYS A 1 79 ? 18.703 -1.319 -5.242 1 76.38 79 LYS A N 1
ATOM 625 C CA . LYS A 1 79 ? 17.25 -1.423 -5.164 1 76.38 79 LYS A CA 1
ATOM 626 C C . LYS A 1 79 ? 16.781 -2.822 -5.543 1 76.38 79 LYS A C 1
ATOM 628 O O . LYS A 1 79 ? 17.562 -3.775 -5.52 1 76.38 79 LYS A O 1
ATOM 633 N N . LEU A 1 80 ? 15.664 -3.072 -5.711 1 91.69 80 LEU A N 1
ATOM 634 C CA . LEU A 1 80 ? 14.875 -4.281 -5.938 1 91.69 80 LEU A CA 1
ATOM 635 C C . LEU A 1 80 ? 14.977 -4.73 -7.391 1 91.69 80 LEU A C 1
ATOM 637 O O . LEU A 1 80 ? 15.219 -3.914 -8.281 1 91.69 80 LEU A O 1
ATOM 641 N N . VAL A 1 81 ? 15.086 -6.047 -7.562 1 96.19 81 VAL A N 1
ATOM 642 C CA . VAL A 1 81 ? 14.844 -6.637 -8.875 1 96.19 81 VAL A CA 1
ATOM 643 C C . VAL A 1 81 ? 13.516 -7.391 -8.859 1 96.19 81 VAL A C 1
ATOM 645 O O . VAL A 1 81 ? 13.281 -8.227 -7.98 1 96.19 81 VAL A O 1
ATOM 648 N N . VAL A 1 82 ? 12.656 -7.055 -9.727 1 97.69 82 VAL A N 1
ATOM 649 C CA . VAL A 1 82 ? 11.414 -7.797 -9.914 1 97.69 82 VAL A CA 1
ATOM 650 C C . VAL A 1 82 ? 11.57 -8.789 -11.062 1 97.69 82 VAL A C 1
ATOM 652 O O . VAL A 1 82 ? 12.008 -8.414 -12.156 1 97.69 82 VAL A O 1
ATOM 655 N N . VAL A 1 83 ? 11.219 -10.031 -10.844 1 98.12 83 VAL A N 1
ATOM 656 C CA . VAL A 1 83 ? 11.406 -11.062 -11.859 1 98.12 83 VAL A CA 1
ATOM 657 C C . VAL A 1 83 ? 10.086 -11.797 -12.086 1 98.12 83 VAL A C 1
ATOM 659 O O . VAL A 1 83 ? 9.797 -12.789 -11.414 1 98.12 83 VAL A O 1
ATOM 662 N N . PRO A 1 84 ? 9.367 -11.383 -13.062 1 98.56 84 PRO A N 1
ATOM 663 C CA . PRO A 1 84 ? 8.164 -12.133 -13.422 1 98.56 84 PRO A CA 1
ATOM 664 C C . PRO A 1 84 ? 8.477 -13.469 -14.102 1 98.56 84 PRO A C 1
ATOM 666 O O . PRO A 1 84 ? 9.398 -13.547 -14.914 1 98.56 84 PRO A O 1
ATOM 669 N N . ILE A 1 85 ? 7.812 -14.469 -13.664 1 97.5 85 ILE A N 1
ATOM 670 C CA . ILE A 1 85 ? 7.742 -15.703 -14.438 1 97.5 85 ILE A CA 1
ATOM 671 C C . ILE A 1 85 ? 6.691 -15.562 -15.531 1 97.5 85 ILE A C 1
ATOM 673 O O . ILE A 1 85 ? 5.508 -15.375 -15.25 1 97.5 85 ILE A O 1
ATOM 677 N N . LEU A 1 86 ? 7.117 -15.586 -16.719 1 94.94 86 LEU A N 1
ATOM 678 C CA . LEU A 1 86 ? 6.25 -15.32 -17.859 1 94.94 86 LEU A CA 1
ATOM 679 C C . LEU A 1 86 ? 5.352 -16.516 -18.141 1 94.94 86 LEU A C 1
ATOM 681 O O . LEU A 1 86 ? 5.781 -17.672 -18.016 1 94.94 86 LEU A O 1
ATOM 685 N N . ARG A 1 87 ? 3.977 -16.234 -18.438 1 91.56 87 ARG A N 1
ATOM 686 C CA . ARG A 1 87 ? 3.512 -14.93 -18.891 1 91.56 87 ARG A CA 1
ATOM 687 C C . ARG A 1 87 ? 2.795 -14.18 -17.781 1 91.56 87 ARG A C 1
ATOM 689 O O . ARG A 1 87 ? 2.939 -12.961 -17.656 1 91.56 87 ARG A O 1
ATOM 696 N N . ALA A 1 88 ? 2.152 -14.812 -16.922 1 90.81 88 ALA A N 1
ATOM 697 C CA . ALA A 1 88 ? 1.189 -14.219 -15.992 1 90.81 88 ALA A CA 1
ATOM 698 C C . ALA A 1 88 ? 1.893 -13.359 -14.953 1 90.81 88 ALA A C 1
ATOM 700 O O . ALA A 1 88 ? 1.308 -12.414 -14.422 1 90.81 88 ALA A O 1
ATOM 701 N N . GLY A 1 89 ? 3.174 -13.625 -14.695 1 96.44 89 GLY A N 1
ATOM 702 C CA . GLY A 1 89 ? 3.918 -12.867 -13.695 1 96.44 89 GLY A CA 1
ATOM 703 C C . GLY A 1 89 ? 4.082 -11.406 -14.055 1 96.44 89 GLY A C 1
ATOM 704 O O . GLY A 1 89 ? 4.332 -10.57 -13.188 1 96.44 89 GLY A O 1
ATOM 705 N N . GLN A 1 90 ? 3.961 -11.117 -15.328 1 95.19 90 GLN A N 1
ATOM 706 C CA . GLN A 1 90 ? 4.148 -9.742 -15.789 1 95.19 90 GLN A CA 1
ATOM 707 C C . GLN A 1 90 ? 3.119 -8.805 -15.172 1 95.19 90 GLN A C 1
ATOM 709 O O . GLN A 1 90 ? 3.436 -7.66 -14.836 1 95.19 90 GLN A O 1
ATOM 714 N N . GLY A 1 91 ? 1.916 -9.273 -15.094 1 95 91 GLY A N 1
ATOM 715 C CA . GLY A 1 91 ? 0.881 -8.461 -14.469 1 95 91 GLY A CA 1
ATOM 716 C C . GLY A 1 91 ? 1.24 -8.016 -13.062 1 95 91 GLY A C 1
ATOM 717 O O . GLY A 1 91 ? 0.986 -6.867 -12.688 1 95 91 GLY A O 1
ATOM 718 N N . MET A 1 92 ? 1.822 -8.867 -12.289 1 98.06 92 MET A N 1
ATOM 719 C CA . MET A 1 92 ? 2.238 -8.539 -10.93 1 98.06 92 MET A CA 1
ATOM 720 C C . MET A 1 92 ? 3.436 -7.594 -10.938 1 98.06 92 MET A C 1
ATOM 722 O O . MET A 1 92 ? 3.525 -6.688 -10.102 1 98.06 92 MET A O 1
ATOM 726 N N . ALA A 1 93 ? 4.348 -7.859 -11.844 1 98.19 93 ALA A N 1
ATOM 727 C CA . ALA A 1 93 ? 5.527 -7.004 -11.953 1 98.19 93 ALA A CA 1
ATOM 728 C C . ALA A 1 93 ? 5.133 -5.547 -12.156 1 98.19 93 ALA A C 1
ATOM 730 O O . ALA A 1 93 ? 5.766 -4.641 -11.617 1 98.19 93 ALA A O 1
ATOM 731 N N . ASP A 1 94 ? 4.09 -5.309 -12.922 1 97.19 94 ASP A N 1
ATOM 732 C CA . ASP A 1 94 ? 3.613 -3.951 -13.172 1 97.19 94 ASP A CA 1
ATOM 733 C C . ASP A 1 94 ? 3.227 -3.26 -11.867 1 97.19 94 ASP A C 1
ATOM 735 O O . ASP A 1 94 ? 3.541 -2.084 -11.664 1 97.19 94 ASP A O 1
ATOM 739 N N . GLY A 1 95 ? 2.535 -3.949 -11.016 1 97.38 95 GLY A N 1
ATOM 740 C CA . GLY A 1 95 ? 2.166 -3.402 -9.719 1 97.38 95 GLY A CA 1
ATOM 741 C C . GLY A 1 95 ? 3.365 -3.09 -8.844 1 97.38 95 GLY A C 1
ATOM 742 O O . GLY A 1 95 ? 3.396 -2.057 -8.172 1 97.38 95 GLY A O 1
ATOM 743 N N . LEU A 1 96 ? 4.344 -3.955 -8.898 1 98 96 LEU A N 1
ATOM 744 C CA . LEU A 1 96 ? 5.543 -3.76 -8.094 1 98 96 LEU A CA 1
ATOM 745 C C . LEU A 1 96 ? 6.355 -2.574 -8.602 1 98 96 LEU A C 1
ATOM 747 O O . LEU A 1 96 ? 6.961 -1.845 -7.816 1 98 96 LEU A O 1
ATOM 751 N N . LEU A 1 97 ? 6.355 -2.361 -9.938 1 96.88 97 LEU A N 1
ATOM 752 C CA . LEU A 1 97 ? 7.102 -1.256 -10.531 1 96.88 97 LEU A CA 1
ATOM 753 C C . LEU A 1 97 ? 6.43 0.079 -10.219 1 96.88 97 LEU A C 1
ATOM 755 O O . LEU A 1 97 ? 7.098 1.114 -10.164 1 96.88 97 LEU A O 1
ATOM 759 N N . GLU A 1 98 ? 5.141 0.045 -10.023 1 95 98 GLU A N 1
ATOM 760 C CA . GLU A 1 98 ? 4.461 1.247 -9.547 1 95 98 GLU A CA 1
ATOM 761 C C . GLU A 1 98 ? 4.895 1.599 -8.133 1 95 98 GLU A C 1
ATOM 763 O O . GLU A 1 98 ? 5.047 2.775 -7.793 1 95 98 GLU A O 1
ATOM 768 N N . LEU A 1 99 ? 5.074 0.602 -7.348 1 95.75 99 LEU A N 1
ATOM 769 C CA . LEU A 1 99 ? 5.496 0.768 -5.961 1 95.75 99 LEU A CA 1
ATOM 770 C C . LEU A 1 99 ? 6.949 1.227 -5.887 1 95.75 99 LEU A C 1
ATOM 772 O O . LEU A 1 99 ? 7.281 2.121 -5.105 1 95.75 99 LEU A O 1
ATOM 776 N N . VAL A 1 100 ? 7.816 0.61 -6.734 1 95 100 VAL A N 1
ATOM 777 C CA . VAL A 1 100 ? 9.242 0.918 -6.789 1 95 100 VAL A CA 1
ATOM 778 C C . VAL A 1 100 ? 9.672 1.132 -8.242 1 95 100 VAL A C 1
ATOM 780 O O . VAL A 1 100 ? 10.234 0.232 -8.867 1 95 100 VAL A O 1
ATOM 783 N N . PRO A 1 101 ? 9.539 2.334 -8.719 1 92.56 101 PRO A N 1
ATOM 784 C CA . PRO A 1 101 ? 9.781 2.598 -10.133 1 92.56 101 PRO A CA 1
ATOM 785 C C . PRO A 1 101 ? 11.25 2.41 -10.531 1 92.56 101 PRO A C 1
ATOM 787 O O . PRO A 1 101 ? 11.555 2.191 -11.703 1 92.56 101 PRO A O 1
ATOM 790 N N . SER A 1 102 ? 12.125 2.439 -9.633 1 90.56 102 SER A N 1
ATOM 791 C CA . SER A 1 102 ? 13.555 2.346 -9.922 1 90.56 102 SER A CA 1
ATOM 792 C C . SER A 1 102 ? 14.023 0.895 -9.93 1 90.56 102 SER A C 1
ATOM 794 O O . SER A 1 102 ? 15.188 0.616 -10.219 1 90.56 102 SER A O 1
ATOM 796 N N . ALA A 1 103 ? 13.133 -0.031 -9.57 1 94.12 103 ALA A N 1
ATOM 797 C CA . ALA A 1 103 ? 13.508 -1.442 -9.555 1 94.12 103 ALA A CA 1
ATOM 798 C C . ALA A 1 103 ? 13.93 -1.919 -10.938 1 94.12 103 ALA A C 1
ATOM 800 O O . ALA A 1 103 ? 13.336 -1.52 -11.945 1 94.12 103 ALA A O 1
ATOM 801 N N . ARG A 1 104 ? 14.906 -2.754 -10.969 1 94.62 104 ARG A N 1
ATOM 802 C CA . ARG A 1 104 ? 15.25 -3.443 -12.203 1 94.62 104 ARG A CA 1
ATOM 803 C C . ARG A 1 104 ? 14.312 -4.625 -12.453 1 94.62 104 ARG A C 1
ATOM 805 O O . ARG A 1 104 ? 13.656 -5.109 -11.523 1 94.62 104 ARG A O 1
ATOM 812 N N . VAL A 1 105 ? 14.258 -4.992 -13.711 1 96.31 105 VAL A N 1
ATOM 813 C CA . VAL A 1 105 ? 13.352 -6.082 -14.055 1 96.31 105 VAL A CA 1
ATOM 814 C C . VAL A 1 105 ? 14.125 -7.195 -14.758 1 96.31 105 VAL A C 1
ATOM 816 O O . VAL A 1 105 ? 14.914 -6.934 -15.672 1 96.31 105 VAL A O 1
ATOM 819 N N . GLY A 1 106 ? 14.055 -8.352 -14.25 1 96.5 106 GLY A N 1
ATOM 820 C CA . GLY A 1 106 ? 14.453 -9.562 -14.953 1 96.5 106 GLY A CA 1
ATOM 821 C C . GLY A 1 106 ? 13.273 -10.383 -15.445 1 96.5 106 GLY A C 1
ATOM 822 O O . GLY A 1 106 ? 12.133 -10.125 -15.062 1 96.5 106 GLY A O 1
ATOM 823 N N . HIS A 1 107 ? 13.594 -11.328 -16.328 1 97.75 107 HIS A N 1
ATOM 824 C CA . HIS A 1 107 ? 12.523 -12.172 -16.844 1 97.75 107 HIS A CA 1
ATOM 825 C C . HIS A 1 107 ? 12.945 -13.641 -16.891 1 97.75 107 HIS A C 1
ATOM 827 O O . HIS A 1 107 ? 14.086 -13.953 -17.25 1 97.75 107 HIS A O 1
ATOM 833 N N . ILE A 1 108 ? 12.039 -14.461 -16.484 1 97.62 108 ILE A N 1
ATOM 834 C CA . ILE A 1 108 ? 12.188 -15.898 -16.656 1 97.62 108 ILE A CA 1
ATOM 835 C C . ILE A 1 108 ? 10.969 -16.469 -17.375 1 97.62 108 ILE A C 1
ATOM 837 O O . ILE A 1 108 ? 9.844 -16.375 -16.875 1 97.62 108 ILE A O 1
ATOM 841 N N . GLY A 1 109 ? 11.219 -17 -18.547 1 97.19 109 GLY A N 1
ATOM 842 C CA . GLY A 1 109 ? 10.18 -17.672 -19.312 1 97.19 109 GLY A CA 1
ATOM 843 C C . GLY A 1 109 ? 10.25 -19.188 -19.188 1 97.19 109 GLY A C 1
ATOM 844 O O . GLY A 1 109 ? 11.281 -19.797 -19.469 1 97.19 109 GLY A O 1
ATOM 845 N N . LEU A 1 110 ? 9.18 -19.75 -18.75 1 94.5 110 LEU A N 1
ATOM 846 C CA . LEU A 1 110 ? 9.094 -21.188 -18.562 1 94.5 110 LEU A CA 1
ATOM 847 C C . LEU A 1 110 ? 7.883 -21.766 -19.297 1 94.5 110 LEU A C 1
ATOM 849 O O . LEU A 1 110 ? 6.84 -21.125 -19.375 1 94.5 110 LEU A O 1
ATOM 853 N N . TYR A 1 111 ? 8 -22.844 -19.844 1 89.69 111 TYR A N 1
ATOM 854 C CA . TYR A 1 111 ? 6.855 -23.656 -20.25 1 89.69 111 TYR A CA 1
ATOM 855 C C . TYR A 1 111 ? 6.98 -25.078 -19.75 1 89.69 111 TYR A C 1
ATOM 857 O O . TYR A 1 111 ? 8.055 -25.5 -19.312 1 89.69 111 TYR A O 1
ATOM 865 N N . ARG A 1 112 ? 5.836 -25.734 -19.688 1 84.75 112 ARG A N 1
ATOM 866 C CA . ARG A 1 112 ? 5.828 -27.125 -19.25 1 84.75 112 ARG A CA 1
ATOM 867 C C . ARG A 1 112 ? 5.93 -28.078 -20.438 1 84.75 112 ARG A C 1
ATOM 869 O O . ARG A 1 112 ? 5.133 -28 -21.375 1 84.75 112 ARG A O 1
ATOM 876 N N . ASP A 1 113 ? 6.918 -28.906 -20.312 1 85.81 113 ASP A N 1
ATOM 877 C CA . ASP A 1 113 ? 7.039 -29.922 -21.359 1 85.81 113 ASP A CA 1
ATOM 878 C C . ASP A 1 113 ? 5.828 -30.844 -21.375 1 85.81 113 ASP A C 1
ATOM 880 O O . ASP A 1 113 ? 5.418 -31.359 -20.328 1 85.81 113 ASP A O 1
ATOM 884 N N . GLU A 1 114 ? 5.227 -31.109 -22.438 1 81.44 114 GLU A N 1
ATOM 885 C CA . GLU A 1 114 ? 3.998 -31.891 -22.562 1 81.44 114 GLU A CA 1
ATOM 886 C C . GLU A 1 114 ? 4.234 -33.344 -22.188 1 81.44 114 GLU A C 1
ATOM 888 O O . GLU A 1 114 ? 3.326 -34.031 -21.719 1 81.44 114 GLU A O 1
ATOM 893 N N . VAL A 1 115 ? 5.398 -33.875 -22.328 1 83.69 115 VAL A N 1
ATOM 894 C CA . VAL A 1 115 ? 5.711 -35.281 -22.141 1 83.69 115 VAL A CA 1
ATOM 895 C C . VAL A 1 115 ? 6.234 -35.5 -20.719 1 83.69 115 VAL A C 1
ATOM 897 O O . VAL A 1 115 ? 5.652 -36.25 -19.953 1 83.69 115 VAL A O 1
ATOM 900 N N . THR A 1 116 ? 7.191 -34.75 -20.328 1 77.31 116 THR A N 1
ATOM 901 C CA . THR A 1 116 ? 7.871 -34.969 -19.047 1 77.31 116 THR A CA 1
ATOM 902 C C . THR A 1 116 ? 7.199 -34.156 -17.938 1 77.31 116 THR A C 1
ATOM 904 O O . THR A 1 116 ? 7.418 -34.438 -16.75 1 77.31 116 THR A O 1
ATOM 907 N N . ARG A 1 117 ? 6.457 -33.156 -18.344 1 77.31 117 ARG A N 1
ATOM 908 C CA . ARG A 1 117 ? 5.746 -32.25 -17.453 1 77.31 117 ARG A CA 1
ATOM 909 C C . ARG A 1 117 ? 6.727 -31.422 -16.625 1 77.31 117 ARG A C 1
ATOM 911 O O . ARG A 1 117 ? 6.367 -30.875 -15.578 1 77.31 117 ARG A O 1
ATOM 918 N N . GLN A 1 118 ? 7.969 -31.391 -17.109 1 82.81 118 GLN A N 1
ATOM 919 C CA . GLN A 1 118 ? 9 -30.609 -16.438 1 82.81 118 GLN A CA 1
ATOM 920 C C . GLN A 1 118 ? 9.078 -29.188 -17.016 1 82.81 118 GLN A C 1
ATOM 922 O O . GLN A 1 118 ? 8.82 -28.984 -18.203 1 82.81 118 GLN A O 1
ATOM 927 N N . PRO A 1 119 ? 9.461 -28.25 -16.172 1 89.25 119 PRO A N 1
ATOM 928 C CA . PRO A 1 119 ? 9.625 -26.891 -16.688 1 89.25 119 PRO A CA 1
ATOM 929 C C . PRO A 1 119 ? 10.812 -26.766 -17.641 1 89.25 119 PRO A C 1
ATOM 931 O O . PRO A 1 119 ? 11.867 -27.359 -17.391 1 89.25 119 PRO A O 1
ATOM 934 N N . VAL A 1 120 ? 10.617 -26.094 -18.781 1 90.81 120 VAL A N 1
ATOM 935 C CA . VAL A 1 120 ? 11.656 -25.797 -19.75 1 90.81 120 VAL A CA 1
ATOM 936 C C . VAL A 1 120 ? 11.836 -24.281 -19.859 1 90.81 120 VAL A C 1
ATOM 938 O O . VAL A 1 120 ? 10.859 -23.547 -20.062 1 90.81 120 VAL A O 1
ATOM 941 N N . GLU A 1 121 ? 13.047 -23.844 -19.719 1 93.81 121 GLU A N 1
ATOM 942 C CA . GLU A 1 121 ? 13.367 -22.422 -19.781 1 93.81 121 GLU A CA 1
ATOM 943 C C . GLU A 1 121 ? 13.453 -21.938 -21.234 1 93.81 121 GLU A C 1
ATOM 945 O O . GLU A 1 121 ? 14.172 -22.531 -22.047 1 93.81 121 GLU A O 1
ATOM 950 N N . TYR A 1 122 ? 12.672 -20.953 -21.641 1 93.75 122 TYR A N 1
ATOM 951 C CA . TYR A 1 122 ? 12.82 -20.438 -23 1 93.75 122 TYR A CA 1
ATOM 952 C C . TYR A 1 122 ? 13.359 -19.016 -22.969 1 93.75 122 TYR A C 1
ATOM 954 O O . TYR A 1 122 ? 13.773 -18.484 -24.016 1 93.75 122 TYR A O 1
ATOM 962 N N . LEU A 1 123 ? 13.438 -18.453 -21.797 1 95.75 123 LEU A N 1
ATOM 963 C CA . LEU A 1 123 ? 13.984 -17.109 -21.609 1 95.75 123 LEU A CA 1
ATOM 964 C C . LEU A 1 123 ? 14.523 -16.922 -20.203 1 95.75 123 LEU A C 1
ATOM 966 O O . LEU A 1 123 ? 13.844 -17.25 -19.219 1 95.75 123 LEU A O 1
ATOM 9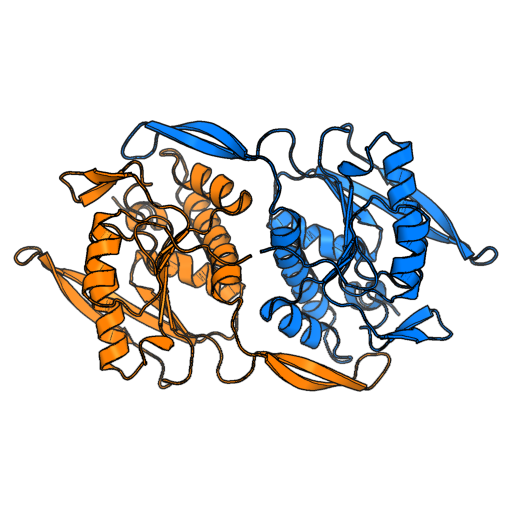70 N N . VAL A 1 124 ? 15.766 -16.484 -20.094 1 96.25 124 VAL A N 1
ATOM 971 C CA . VAL A 1 124 ? 16.344 -16 -18.844 1 96.25 124 VAL A CA 1
ATOM 972 C C . VAL A 1 124 ? 17.141 -14.727 -19.078 1 96.25 124 VAL A C 1
ATOM 974 O O . VAL A 1 124 ? 18.188 -14.75 -19.734 1 96.25 124 VAL A O 1
ATOM 977 N N . LYS A 1 125 ? 16.625 -13.633 -18.719 1 96.19 125 LYS A N 1
ATOM 978 C CA . LYS A 1 125 ? 17.281 -12.328 -18.781 1 96.19 125 LYS A CA 1
ATOM 979 C C . LYS A 1 125 ? 17.281 -11.641 -17.422 1 96.19 125 LYS A C 1
ATOM 981 O O . LYS A 1 125 ? 16.234 -11.172 -16.953 1 96.19 125 LYS A O 1
ATOM 986 N N . LEU A 1 126 ? 18.422 -11.602 -16.781 1 94.62 126 LEU A N 1
ATOM 987 C CA . LEU A 1 126 ? 18.562 -11.062 -15.43 1 94.62 126 LEU A CA 1
ATOM 988 C C . LEU A 1 126 ? 19.578 -9.938 -15.391 1 94.62 126 LEU A C 1
ATOM 990 O O . LEU A 1 126 ? 20.562 -9.953 -16.141 1 94.62 126 LEU A O 1
ATOM 994 N N . PRO A 1 127 ? 19.312 -8.961 -14.625 1 89.94 127 PRO A N 1
ATOM 995 C CA . PRO A 1 127 ? 20.344 -7.938 -14.453 1 89.94 127 PRO A CA 1
ATOM 996 C C . PRO A 1 127 ? 21.609 -8.477 -13.766 1 89.94 127 PRO A C 1
ATOM 998 O O . PRO A 1 127 ? 21.562 -9.531 -13.125 1 89.94 127 PRO A O 1
ATOM 1001 N N . GLU A 1 128 ? 22.734 -7.711 -14.055 1 77.5 128 GLU A N 1
ATOM 1002 C CA . GLU A 1 128 ? 24.031 -8.094 -13.477 1 77.5 128 GLU A CA 1
ATOM 1003 C C . GLU A 1 128 ? 24.125 -7.664 -12.016 1 77.5 128 GLU A C 1
ATOM 1005 O O . GLU A 1 128 ? 24.562 -6.551 -11.719 1 77.5 128 GLU A O 1
ATOM 1010 N N . THR A 1 129 ? 23.453 -8.125 -11.148 1 70.19 129 THR A N 1
ATOM 1011 C CA . THR A 1 129 ? 23.656 -7.777 -9.75 1 70.19 129 THR A CA 1
ATOM 1012 C C . THR A 1 129 ? 23.141 -8.883 -8.828 1 70.19 129 THR A C 1
ATOM 1014 O O . THR A 1 129 ? 22.078 -9.453 -9.078 1 70.19 129 THR A O 1
ATOM 1017 N N . THR A 1 130 ? 24.078 -9.18 -7.855 1 70.31 130 THR A N 1
ATOM 1018 C CA . THR A 1 130 ? 23.688 -10.227 -6.922 1 70.31 130 THR A CA 1
ATOM 1019 C C . THR A 1 130 ? 23.406 -9.648 -5.539 1 70.31 130 THR A C 1
ATOM 1021 O O . THR A 1 130 ? 22.969 -10.359 -4.633 1 70.31 130 THR A O 1
ATOM 1024 N N . GLU A 1 131 ? 23.547 -8.352 -5.492 1 82.44 131 GLU A N 1
ATOM 1025 C CA . GLU A 1 131 ? 23.438 -7.797 -4.148 1 82.44 131 GLU A CA 1
ATOM 1026 C C . GLU A 1 131 ? 22.047 -7.215 -3.898 1 82.44 131 GLU A C 1
ATOM 1028 O O . GLU A 1 131 ? 21.75 -6.742 -2.799 1 82.44 131 GLU A O 1
ATOM 1033 N N . ARG A 1 132 ? 21.203 -7.344 -4.82 1 89.94 132 ARG A N 1
ATOM 1034 C CA . ARG A 1 132 ? 19.844 -6.805 -4.719 1 89.94 132 ARG A CA 1
ATOM 1035 C C . ARG A 1 132 ? 18.875 -7.859 -4.215 1 89.94 132 ARG A C 1
ATOM 1037 O O . ARG A 1 132 ? 19.172 -9.055 -4.223 1 89.94 132 ARG A O 1
ATOM 1044 N N . THR A 1 133 ? 17.844 -7.406 -3.65 1 93.44 133 THR A N 1
ATOM 1045 C CA . THR A 1 133 ? 16.734 -8.305 -3.338 1 93.44 133 THR A CA 1
ATOM 1046 C C . THR A 1 133 ? 15.93 -8.625 -4.594 1 93.44 133 THR A C 1
ATOM 1048 O O . THR A 1 133 ? 15.586 -7.73 -5.363 1 93.44 133 THR A O 1
ATOM 1051 N N . PHE A 1 134 ? 15.727 -9.93 -4.816 1 96.25 134 PHE A N 1
ATOM 1052 C CA . PHE A 1 134 ? 14.969 -10.391 -5.969 1 96.25 134 PHE A CA 1
ATOM 1053 C C . PHE A 1 134 ? 13.57 -10.844 -5.555 1 96.25 134 PHE A C 1
ATOM 1055 O O . PHE A 1 134 ? 13.43 -11.727 -4.703 1 96.25 134 PHE A O 1
ATOM 1062 N N . ILE A 1 135 ? 12.57 -10.227 -6.145 1 97.88 135 ILE A N 1
ATOM 1063 C CA . ILE A 1 135 ? 11.195 -10.672 -5.926 1 97.88 135 ILE A CA 1
ATOM 1064 C C . ILE A 1 135 ? 10.695 -11.43 -7.16 1 97.88 135 ILE A C 1
ATOM 1066 O O . ILE A 1 135 ? 10.461 -10.82 -8.211 1 97.88 135 ILE A O 1
ATOM 1070 N N . LEU A 1 136 ? 10.641 -12.695 -6.984 1 98.44 136 LEU A N 1
ATOM 1071 C CA . LEU A 1 136 ? 10.094 -13.586 -8.008 1 98.44 136 LEU A CA 1
ATOM 1072 C C . LEU A 1 136 ? 8.57 -13.625 -7.934 1 98.44 136 LEU A C 1
ATOM 1074 O O . LEU A 1 136 ? 8 -13.875 -6.867 1 98.44 136 LEU A O 1
ATOM 1078 N N . VAL A 1 137 ? 7.906 -13.375 -9.148 1 98.69 137 VAL A N 1
ATOM 1079 C CA . VAL A 1 137 ? 6.461 -13.227 -9.039 1 98.69 137 VAL A CA 1
ATOM 1080 C C . VAL A 1 137 ? 5.773 -14.125 -10.062 1 98.69 137 VAL A C 1
ATOM 1082 O O . VAL A 1 137 ? 6.219 -14.227 -11.211 1 98.69 137 VAL A O 1
ATOM 1085 N N . ASP A 1 138 ? 4.789 -14.781 -9.648 1 97.88 138 ASP A N 1
ATOM 1086 C CA . ASP A 1 138 ? 3.834 -15.578 -10.414 1 97.88 138 ASP A CA 1
ATOM 1087 C C . ASP A 1 138 ? 2.482 -15.641 -9.703 1 97.88 138 ASP A C 1
ATOM 1089 O O . ASP A 1 138 ? 2.396 -16.094 -8.562 1 97.88 138 ASP A O 1
ATOM 1093 N N . PRO A 1 139 ? 1.405 -15.266 -10.375 1 98.19 139 PRO A N 1
ATOM 1094 C CA . PRO A 1 139 ? 0.129 -15.141 -9.672 1 98.19 139 PRO A CA 1
ATOM 1095 C C . PRO A 1 139 ? -0.282 -16.438 -8.961 1 98.19 139 PRO A C 1
ATOM 1097 O O . PRO A 1 139 ? -0.862 -16.391 -7.875 1 98.19 139 PRO A O 1
ATOM 1100 N N . MET A 1 140 ? 0.042 -17.531 -9.578 1 97.69 140 MET A N 1
ATOM 1101 C CA . MET A 1 140 ? -0.464 -18.781 -9.055 1 97.69 140 MET A CA 1
ATOM 1102 C C . MET A 1 140 ? 0.683 -19.703 -8.648 1 97.69 140 MET A C 1
ATOM 1104 O O . MET A 1 140 ? 1.595 -19.953 -9.445 1 97.69 140 MET A O 1
ATOM 1108 N N . LEU A 1 141 ? 0.667 -20.156 -7.438 1 97.94 141 LEU A N 1
ATOM 1109 C CA . LEU A 1 141 ? 1.527 -21.25 -6.984 1 97.94 141 LEU A CA 1
ATOM 1110 C C . LEU A 1 141 ? 0.737 -22.547 -6.852 1 97.94 141 LEU A C 1
ATOM 1112 O O . LEU A 1 141 ? 0.42 -22.969 -5.738 1 97.94 141 LEU A O 1
ATOM 1116 N N . ALA A 1 142 ? 0.515 -23.125 -7.965 1 96.69 142 ALA A N 1
ATOM 1117 C CA . ALA A 1 142 ? -0.326 -24.328 -8.023 1 96.69 142 ALA A CA 1
ATOM 1118 C C . ALA A 1 142 ? 0.468 -25.562 -7.656 1 96.69 142 ALA A C 1
ATOM 1120 O O . ALA A 1 142 ? 0.457 -26 -6.5 1 96.69 142 ALA A O 1
ATOM 1121 N N . THR A 1 143 ? 1.164 -26.125 -8.625 1 95.62 143 THR A N 1
ATOM 1122 C CA . THR A 1 143 ? 1.937 -27.328 -8.344 1 95.62 143 THR A CA 1
ATOM 1123 C C . THR A 1 143 ? 3.266 -26.984 -7.688 1 95.62 143 THR A C 1
ATOM 1125 O O . THR A 1 143 ? 3.887 -27.828 -7.039 1 95.62 143 THR A O 1
ATOM 1128 N N . GLY A 1 144 ? 3.742 -25.766 -7.918 1 96.31 144 GLY A N 1
ATOM 1129 C CA . GLY A 1 144 ? 4.949 -25.266 -7.285 1 96.31 144 GLY A CA 1
ATOM 1130 C C . GLY A 1 144 ? 6.199 -25.484 -8.117 1 96.31 144 GLY A C 1
ATOM 1131 O O . GLY A 1 144 ? 7.258 -24.922 -7.824 1 96.31 144 GLY A O 1
ATOM 1132 N N . HIS A 1 145 ? 6.094 -26.25 -9.203 1 95.06 145 HIS A N 1
ATOM 1133 C CA . HIS A 1 145 ? 7.262 -26.625 -9.984 1 95.06 145 HIS A CA 1
ATOM 1134 C C . HIS A 1 145 ? 7.852 -25.422 -10.719 1 95.06 145 HIS A C 1
ATOM 1136 O O . HIS A 1 145 ? 9.07 -25.25 -10.75 1 95.06 145 HIS A O 1
ATOM 1142 N N . SER A 1 146 ? 6.984 -24.562 -11.344 1 94.88 146 SER A N 1
ATOM 1143 C CA . SER A 1 146 ? 7.473 -23.391 -12.055 1 94.88 146 SER A CA 1
ATOM 1144 C C . SER A 1 146 ? 8.203 -22.438 -11.117 1 94.88 146 SER A C 1
ATOM 1146 O O . SER A 1 146 ? 9.305 -21.969 -11.422 1 94.88 146 SER A O 1
ATOM 1148 N N . GLY A 1 147 ? 7.574 -22.172 -9.961 1 97.06 147 GLY A N 1
ATOM 1149 C CA . GLY A 1 147 ? 8.195 -21.297 -8.969 1 97.06 147 GLY A CA 1
ATOM 1150 C C . GLY A 1 147 ? 9.523 -21.828 -8.461 1 97.06 147 GLY A C 1
ATOM 1151 O O . GLY A 1 147 ? 10.5 -21.094 -8.391 1 97.06 147 GLY A O 1
ATOM 1152 N N . ALA A 1 148 ? 9.539 -23.094 -8.141 1 97.81 148 ALA A N 1
ATOM 1153 C CA . ALA A 1 148 ? 10.766 -23.703 -7.637 1 97.81 148 ALA A CA 1
ATOM 1154 C C . ALA A 1 148 ? 11.875 -23.672 -8.68 1 97.81 148 ALA A C 1
ATOM 1156 O O . ALA A 1 148 ? 13.031 -23.359 -8.359 1 97.81 148 ALA A O 1
ATOM 1157 N N . HIS A 1 149 ? 11.508 -24 -9.891 1 97.38 149 HIS A N 1
ATOM 1158 C CA . HIS A 1 149 ? 12.484 -23.953 -10.969 1 97.38 149 HIS A CA 1
ATOM 1159 C C . HIS A 1 149 ? 13.047 -22.547 -11.148 1 97.38 149 HIS A C 1
ATOM 1161 O O . HIS A 1 149 ? 14.258 -22.359 -11.289 1 97.38 149 HIS A O 1
ATOM 1167 N N . ALA A 1 150 ? 12.188 -21.547 -11.148 1 97.62 150 ALA A N 1
ATOM 1168 C CA . ALA A 1 150 ? 12.617 -20.172 -11.32 1 97.62 150 ALA A CA 1
ATOM 1169 C C . ALA A 1 150 ? 13.562 -19.734 -10.203 1 97.62 150 ALA A C 1
ATOM 1171 O O . ALA A 1 150 ? 14.547 -19.047 -10.445 1 97.62 150 ALA A O 1
ATOM 1172 N N . ALA A 1 151 ? 13.25 -20.109 -8.992 1 97.94 151 ALA A N 1
ATOM 1173 C CA . ALA A 1 151 ? 14.148 -19.812 -7.871 1 97.94 151 ALA A CA 1
ATOM 1174 C C . ALA A 1 151 ? 15.508 -20.469 -8.078 1 97.94 151 ALA A C 1
ATOM 1176 O O . ALA A 1 151 ? 16.547 -19.859 -7.801 1 97.94 151 ALA A O 1
ATOM 1177 N N . THR A 1 152 ? 15.461 -21.719 -8.539 1 97.69 152 THR A N 1
ATOM 1178 C CA . THR A 1 152 ? 16.703 -22.422 -8.844 1 97.69 152 THR A CA 1
ATOM 1179 C C . THR A 1 152 ? 17.516 -21.656 -9.891 1 97.69 152 THR A C 1
ATOM 1181 O O . THR A 1 152 ? 18.734 -21.578 -9.797 1 97.69 152 THR A O 1
ATOM 1184 N N . VAL A 1 153 ? 16.828 -21.141 -10.906 1 96.81 153 VAL A N 1
ATOM 1185 C CA . VAL A 1 153 ? 17.484 -20.359 -11.945 1 96.81 153 VAL A CA 1
ATOM 1186 C C . VAL A 1 153 ? 18.219 -19.172 -11.312 1 96.81 153 VAL A C 1
ATOM 1188 O O . VAL A 1 153 ? 19.359 -18.891 -11.664 1 96.81 153 VAL A O 1
ATOM 1191 N N . LEU A 1 154 ? 17.562 -18.438 -10.375 1 96.69 154 LEU A N 1
ATOM 1192 C CA . LEU A 1 154 ? 18.203 -17.312 -9.703 1 96.69 154 LEU A CA 1
ATOM 1193 C C . LEU A 1 154 ? 19.438 -17.75 -8.922 1 96.69 154 LEU A C 1
ATOM 1195 O O . LEU A 1 154 ? 20.484 -17.109 -8.992 1 96.69 154 LEU A O 1
ATOM 1199 N N . LEU A 1 155 ? 19.328 -18.891 -8.25 1 96.06 155 LEU A N 1
ATOM 1200 C CA . LEU A 1 155 ? 20.453 -19.422 -7.496 1 96.06 155 LEU A CA 1
ATOM 1201 C C . LEU A 1 155 ? 21.625 -19.75 -8.422 1 96.06 155 LEU A C 1
ATOM 1203 O O . LEU A 1 155 ? 22.766 -19.422 -8.117 1 96.06 155 LEU A O 1
ATOM 1207 N N . ARG A 1 156 ? 21.312 -20.344 -9.516 1 95 156 ARG A N 1
ATOM 1208 C CA . ARG A 1 156 ? 22.328 -20.719 -10.492 1 95 156 ARG A CA 1
ATOM 1209 C C . ARG A 1 156 ? 23.031 -19.484 -11.039 1 95 156 ARG A C 1
ATOM 1211 O O . ARG A 1 156 ? 24.188 -19.578 -11.477 1 95 156 ARG A O 1
ATOM 1218 N N . HIS A 1 157 ? 22.391 -18.375 -10.953 1 93.69 157 HIS A N 1
ATOM 1219 C CA . HIS A 1 157 ? 22.969 -17.125 -11.469 1 93.69 157 HIS A CA 1
ATOM 1220 C C . HIS A 1 157 ? 23.609 -16.312 -10.344 1 93.69 157 HIS A C 1
ATOM 1222 O O . HIS A 1 157 ? 23.875 -15.125 -10.516 1 93.69 157 HIS A O 1
ATOM 1228 N N . GLY A 1 158 ? 23.688 -16.906 -9.188 1 93.19 158 GLY A N 1
ATOM 1229 C CA . GLY A 1 158 ? 24.516 -16.344 -8.133 1 93.19 158 GLY A CA 1
ATOM 1230 C C . GLY A 1 158 ? 23.703 -15.539 -7.125 1 93.19 158 GLY A C 1
ATOM 1231 O O . GLY A 1 158 ? 24.281 -14.883 -6.246 1 93.19 158 GLY A O 1
ATOM 1232 N N . VAL A 1 159 ? 22.422 -15.539 -7.207 1 94.31 159 VAL A N 1
ATOM 1233 C CA . VAL A 1 159 ? 21.594 -14.836 -6.223 1 94.31 159 VAL A CA 1
ATOM 1234 C C . VAL A 1 159 ? 21.469 -15.68 -4.961 1 94.31 159 VAL A C 1
ATOM 1236 O O . VAL A 1 159 ? 20.984 -16.812 -5.012 1 94.31 159 VAL A O 1
ATOM 1239 N N . PRO A 1 160 ? 21.969 -15.18 -3.879 1 93.88 160 PRO A N 1
ATOM 1240 C CA . PRO A 1 160 ? 21.797 -15.961 -2.652 1 93.88 160 PRO A CA 1
ATOM 1241 C C . PRO A 1 160 ? 20.344 -16.156 -2.256 1 93.88 160 PRO A C 1
ATOM 1243 O O . PRO A 1 160 ? 19.516 -15.258 -2.471 1 93.88 160 PRO A O 1
ATOM 1246 N N . ALA A 1 161 ? 20.016 -17.25 -1.616 1 94.69 161 ALA A N 1
ATOM 1247 C CA . ALA A 1 161 ? 18.641 -17.609 -1.23 1 94.69 161 ALA A CA 1
ATOM 1248 C C . ALA A 1 161 ? 18.031 -16.547 -0.333 1 94.69 161 ALA A C 1
ATOM 1250 O O . ALA A 1 161 ? 16.844 -16.25 -0.428 1 94.69 161 ALA A O 1
ATOM 1251 N N . GLU A 1 162 ? 18.891 -15.945 0.478 1 92.81 162 GLU A N 1
ATOM 1252 C CA . GLU A 1 162 ? 18.406 -14.961 1.45 1 92.81 162 GLU A CA 1
ATOM 1253 C C . GLU A 1 162 ? 17.969 -13.68 0.764 1 92.81 162 GLU A C 1
ATOM 1255 O O . GLU A 1 162 ? 17.312 -12.836 1.381 1 92.81 162 GLU A O 1
ATOM 1260 N N . ARG A 1 163 ? 18.266 -13.562 -0.508 1 93.94 163 ARG A N 1
ATOM 1261 C CA . ARG A 1 163 ? 17.922 -12.367 -1.262 1 93.94 163 ARG A CA 1
ATOM 1262 C C . ARG A 1 163 ? 16.734 -12.633 -2.186 1 93.94 163 ARG A C 1
ATOM 1264 O O . ARG A 1 163 ? 16.328 -11.758 -2.955 1 93.94 163 ARG A O 1
ATOM 1271 N N . ILE A 1 164 ? 16.219 -13.828 -2.09 1 96.56 164 ILE A N 1
ATOM 1272 C CA . ILE A 1 164 ? 15.094 -14.195 -2.949 1 96.56 164 ILE A CA 1
ATOM 1273 C C . ILE A 1 164 ? 13.805 -14.227 -2.131 1 96.56 164 ILE A C 1
ATOM 1275 O O . ILE A 1 164 ? 13.781 -14.727 -1.006 1 96.56 164 ILE A O 1
ATOM 1279 N N . ARG A 1 165 ? 12.805 -13.602 -2.672 1 97.88 165 ARG A N 1
ATOM 1280 C CA . ARG A 1 165 ? 11.438 -13.68 -2.174 1 97.88 165 ARG A CA 1
ATOM 1281 C C . ARG A 1 165 ? 10.477 -14.117 -3.275 1 97.88 165 ARG A C 1
ATOM 1283 O O . ARG A 1 165 ? 10.578 -13.648 -4.414 1 97.88 165 ARG A O 1
ATOM 1290 N N . PHE A 1 166 ? 9.672 -15.047 -2.967 1 98.62 166 PHE A N 1
ATOM 1291 C CA . PHE A 1 166 ? 8.648 -15.469 -3.922 1 98.62 166 PHE A CA 1
ATOM 1292 C C . PHE A 1 166 ? 7.289 -14.898 -3.549 1 98.62 166 PHE A C 1
ATOM 1294 O O . PHE A 1 166 ? 6.879 -14.961 -2.389 1 98.62 166 PHE A O 1
ATOM 1301 N N . MET A 1 167 ? 6.625 -14.281 -4.523 1 98.75 167 MET A N 1
ATOM 1302 C CA . MET A 1 167 ? 5.324 -13.664 -4.285 1 98.75 167 MET A CA 1
ATOM 1303 C C . MET A 1 167 ? 4.285 -14.188 -5.27 1 98.75 167 MET A C 1
ATOM 1305 O O . MET A 1 167 ? 4.52 -14.188 -6.48 1 98.75 167 MET A O 1
ATOM 1309 N N . ALA A 1 168 ? 3.18 -14.648 -4.781 1 98.62 168 ALA A N 1
ATOM 1310 C CA . ALA A 1 168 ? 2.051 -15.102 -5.59 1 98.62 168 ALA A CA 1
ATOM 1311 C C . ALA A 1 168 ? 0.729 -14.602 -5.016 1 98.62 168 ALA A C 1
ATOM 1313 O O . ALA A 1 168 ? 0.667 -14.18 -3.857 1 98.62 168 ALA A O 1
ATOM 1314 N N . LEU A 1 169 ? -0.327 -14.594 -5.82 1 98.25 169 LEU A N 1
ATOM 1315 C CA . LEU A 1 169 ? -1.651 -14.242 -5.32 1 98.25 169 LEU A CA 1
ATOM 1316 C C . LEU A 1 169 ? -2.268 -15.398 -4.543 1 98.25 169 LEU A C 1
ATOM 1318 O O . LEU A 1 169 ? -2.576 -15.258 -3.355 1 98.25 169 LEU A O 1
ATOM 1322 N N . VAL A 1 170 ? -2.398 -16.531 -5.227 1 98.56 170 VAL A N 1
ATOM 1323 C CA . VAL A 1 170 ? -3.072 -17.688 -4.641 1 98.56 170 VAL A CA 1
ATOM 1324 C C . VAL A 1 170 ? -2.154 -18.906 -4.699 1 98.56 170 VAL A C 1
ATOM 1326 O O . VAL A 1 170 ? -1.505 -19.156 -5.719 1 98.56 170 VAL A O 1
ATOM 1329 N N . ALA A 1 171 ? -2.078 -19.625 -3.65 1 98.62 171 ALA A N 1
ATOM 1330 C CA . ALA A 1 171 ? -1.286 -20.844 -3.596 1 98.62 171 ALA A CA 1
ATOM 1331 C C . ALA A 1 171 ? -2.135 -22.031 -3.127 1 98.62 171 ALA A C 1
ATOM 1333 O O . ALA A 1 171 ? -3.176 -21.844 -2.496 1 98.62 171 ALA A O 1
ATOM 1334 N N . ALA A 1 172 ? -1.748 -23.188 -3.502 1 98.62 172 ALA A N 1
ATOM 1335 C CA . ALA A 1 172 ? -2.242 -24.438 -2.928 1 98.62 172 ALA A CA 1
ATOM 1336 C C . ALA A 1 172 ? -1.189 -25.078 -2.033 1 98.62 172 ALA A C 1
ATOM 1338 O O . ALA A 1 172 ? 0.012 -24.938 -2.271 1 98.62 172 ALA A O 1
ATOM 1339 N N . PRO A 1 173 ? -1.602 -25.797 -0.978 1 98.56 173 PRO A N 1
ATOM 1340 C CA . PRO A 1 173 ? -0.631 -26.438 -0.097 1 98.56 173 PRO A CA 1
ATOM 1341 C C . PRO A 1 173 ? 0.356 -27.328 -0.859 1 98.56 173 PRO A C 1
ATOM 1343 O O . PRO A 1 173 ? 1.537 -27.375 -0.508 1 98.56 173 PRO A O 1
ATOM 1346 N N . GLU A 1 174 ? -0.106 -28.031 -1.875 1 98 174 GLU A N 1
ATOM 1347 C CA . GLU A 1 174 ? 0.761 -28.875 -2.689 1 98 174 GLU A CA 1
ATOM 1348 C C . GLU A 1 174 ? 1.896 -28.062 -3.311 1 98 174 GLU A C 1
ATOM 1350 O O . GLU A 1 174 ? 3.051 -28.484 -3.303 1 98 174 GLU A O 1
ATOM 1355 N N . GLY A 1 175 ? 1.521 -26.891 -3.807 1 98.06 175 GLY A N 1
ATOM 1356 C CA . GLY A 1 175 ? 2.518 -26.016 -4.414 1 98.06 175 GLY A CA 1
ATOM 1357 C C . GLY A 1 175 ? 3.527 -25.484 -3.418 1 98.06 175 GLY A C 1
ATOM 1358 O O . GLY A 1 175 ? 4.727 -25.422 -3.707 1 98.06 175 GLY A O 1
ATOM 1359 N N . VAL A 1 176 ? 3.053 -25.062 -2.277 1 98.56 176 VAL A N 1
ATOM 1360 C CA . VAL A 1 176 ? 3.922 -24.547 -1.224 1 98.56 176 VAL A CA 1
ATOM 1361 C C . VAL A 1 176 ? 4.898 -25.641 -0.782 1 98.56 176 VAL A C 1
ATOM 1363 O O . VAL A 1 176 ? 6.094 -25.375 -0.618 1 98.56 176 VAL A O 1
ATOM 1366 N N . ARG A 1 177 ? 4.41 -26.844 -0.608 1 98.12 177 ARG A N 1
ATOM 1367 C CA . ARG A 1 177 ? 5.262 -27.953 -0.212 1 98.12 177 ARG A CA 1
ATOM 1368 C C . ARG A 1 177 ? 6.359 -28.203 -1.243 1 98.12 177 ARG A C 1
ATOM 1370 O O . ARG A 1 177 ? 7.527 -28.359 -0.887 1 98.12 177 ARG A O 1
ATOM 1377 N N . THR A 1 178 ? 5.934 -28.297 -2.494 1 97.62 178 THR A N 1
ATOM 1378 C CA . THR A 1 178 ? 6.883 -28.5 -3.58 1 97.62 178 THR A CA 1
ATOM 1379 C C . THR A 1 178 ? 7.953 -27.422 -3.588 1 97.62 178 THR A C 1
ATOM 1381 O O . THR A 1 178 ? 9.148 -27.719 -3.67 1 97.62 178 THR A O 1
ATOM 1384 N N . PHE A 1 179 ? 7.559 -26.172 -3.482 1 98.19 179 PHE A N 1
ATOM 1385 C CA . PHE A 1 179 ? 8.477 -25.031 -3.504 1 98.19 179 PHE A CA 1
ATOM 1386 C C . PHE A 1 179 ? 9.43 -25.094 -2.318 1 98.19 179 PHE A C 1
ATOM 1388 O O . PHE A 1 179 ? 10.648 -24.984 -2.488 1 98.19 179 PHE A O 1
ATOM 1395 N N . HIS A 1 180 ? 8.914 -25.328 -1.146 1 97.5 180 HIS A N 1
ATOM 1396 C CA . HIS A 1 180 ? 9.727 -25.281 0.068 1 97.5 180 HIS A CA 1
ATOM 1397 C C . HIS A 1 180 ? 10.625 -26.516 0.176 1 97.5 180 HIS A C 1
ATOM 1399 O O . HIS A 1 180 ? 11.672 -26.469 0.828 1 97.5 180 HIS A O 1
ATOM 1405 N N . ALA A 1 181 ? 10.188 -27.641 -0.372 1 97.56 181 ALA A N 1
ATOM 1406 C CA . ALA A 1 181 ? 11.078 -28.797 -0.427 1 97.56 181 ALA A CA 1
ATOM 1407 C C . ALA A 1 181 ? 12.352 -28.484 -1.208 1 97.56 181 ALA A C 1
ATOM 1409 O O . ALA A 1 181 ? 13.445 -28.922 -0.833 1 97.56 181 ALA A O 1
ATOM 1410 N N . ALA A 1 182 ? 12.195 -27.734 -2.262 1 97.31 182 ALA A N 1
ATOM 1411 C CA . ALA A 1 182 ? 13.328 -27.359 -3.113 1 97.31 182 ALA A CA 1
ATOM 1412 C C . ALA A 1 182 ? 14.094 -26.172 -2.533 1 97.31 182 ALA A C 1
ATOM 1414 O O . ALA A 1 182 ? 15.32 -26.094 -2.658 1 97.31 182 ALA A O 1
ATOM 1415 N N . HIS A 1 183 ? 13.383 -25.234 -1.961 1 98 183 HIS A N 1
ATOM 1416 C CA . HIS A 1 183 ? 13.961 -23.984 -1.472 1 98 183 HIS A CA 1
ATOM 1417 C C . HIS A 1 183 ? 13.414 -23.625 -0.093 1 98 183 HIS A C 1
ATOM 1419 O O . HIS A 1 183 ? 12.664 -22.656 0.052 1 98 183 HIS A O 1
ATOM 1425 N N . PRO A 1 184 ? 13.883 -24.312 0.924 1 96.25 184 PRO A N 1
ATOM 1426 C CA . PRO A 1 184 ? 13.336 -24.109 2.27 1 96.25 184 PRO A CA 1
ATOM 1427 C C . PRO A 1 184 ? 13.648 -22.719 2.832 1 96.25 184 PRO A C 1
ATOM 1429 O O . PRO A 1 184 ? 12.938 -22.234 3.717 1 96.25 184 PRO A O 1
ATOM 1432 N N . ASP A 1 185 ? 14.641 -22.094 2.254 1 95.56 185 ASP A N 1
ATOM 1433 C CA . ASP A 1 185 ? 15.102 -20.844 2.838 1 95.56 185 ASP A CA 1
ATOM 1434 C C . ASP A 1 185 ? 14.508 -19.641 2.104 1 95.56 185 ASP A C 1
ATOM 1436 O O . ASP A 1 185 ? 14.758 -18.484 2.471 1 95.56 185 ASP A O 1
ATOM 1440 N N . VAL A 1 186 ? 13.75 -19.828 1.088 1 97.5 186 VAL A N 1
ATOM 1441 C CA . VAL A 1 186 ? 13.133 -18.734 0.334 1 97.5 186 VAL A CA 1
ATOM 1442 C C . VAL A 1 186 ? 11.711 -18.5 0.837 1 97.5 186 VAL A C 1
ATOM 1444 O O . VAL A 1 186 ? 10.867 -19.406 0.762 1 97.5 186 VAL A O 1
ATOM 1447 N N . PRO A 1 187 ? 11.508 -17.344 1.407 1 97.94 187 PRO A N 1
ATOM 1448 C CA . PRO A 1 187 ? 10.148 -17.078 1.884 1 97.94 187 PRO A CA 1
ATOM 1449 C C . PRO A 1 187 ? 9.133 -16.969 0.746 1 97.94 187 PRO A C 1
ATOM 1451 O O . PRO A 1 187 ? 9.477 -16.484 -0.338 1 97.94 187 PRO A O 1
ATOM 1454 N N . VAL A 1 188 ? 7.949 -17.438 1.042 1 98.5 188 VAL A N 1
ATOM 1455 C CA . VAL A 1 188 ? 6.832 -17.359 0.107 1 98.5 188 VAL A CA 1
ATOM 1456 C C . VAL A 1 188 ? 5.734 -16.469 0.68 1 98.5 188 VAL A C 1
ATOM 1458 O O . VAL A 1 188 ? 5.305 -16.656 1.82 1 98.5 188 VAL A O 1
ATOM 1461 N N . TYR A 1 189 ? 5.336 -15.469 -0.136 1 98.62 189 TYR A N 1
ATOM 1462 C CA . TYR A 1 189 ? 4.262 -14.555 0.227 1 98.62 189 TYR A CA 1
ATOM 1463 C C . TYR A 1 189 ? 3.062 -14.727 -0.699 1 98.62 189 TYR A C 1
ATOM 1465 O O . TYR A 1 189 ? 3.211 -14.727 -1.924 1 98.62 189 TYR A O 1
ATOM 1473 N N . VAL A 1 190 ? 1.888 -14.898 -0.064 1 98.69 190 VAL A N 1
ATOM 1474 C CA . VAL A 1 190 ? 0.692 -15.07 -0.883 1 98.69 190 VAL A CA 1
ATOM 1475 C C . VAL A 1 190 ? -0.455 -14.25 -0.299 1 98.69 190 VAL A C 1
ATOM 1477 O O . VAL A 1 190 ? -0.455 -13.93 0.892 1 98.69 190 VAL A O 1
ATOM 1480 N N . ALA A 1 191 ? -1.408 -13.891 -1.159 1 98.25 191 ALA A N 1
ATOM 1481 C CA . ALA A 1 191 ? -2.629 -13.242 -0.688 1 98.25 191 ALA A CA 1
ATOM 1482 C C . ALA A 1 191 ? -3.604 -14.266 -0.107 1 98.25 191 ALA A C 1
ATOM 1484 O O . ALA A 1 191 ? -4.438 -13.93 0.736 1 98.25 191 ALA A O 1
ATOM 1485 N N . ALA A 1 192 ? -3.492 -15.523 -0.603 1 98.25 192 ALA A N 1
ATOM 1486 C CA . ALA A 1 192 ? -4.383 -16.562 -0.101 1 98.25 192 ALA A CA 1
ATOM 1487 C C . ALA A 1 192 ? -3.756 -17.953 -0.267 1 98.25 192 ALA A C 1
ATOM 1489 O O . ALA A 1 192 ? -3.094 -18.219 -1.271 1 98.25 192 ALA A O 1
ATOM 1490 N N . LEU A 1 193 ? -3.979 -18.766 0.713 1 98.44 193 LEU A N 1
ATOM 1491 C CA . LEU A 1 193 ? -3.736 -20.203 0.617 1 98.44 193 LEU A CA 1
ATOM 1492 C C . LEU A 1 193 ? -5.051 -20.969 0.471 1 98.44 193 LEU A C 1
ATOM 1494 O O . LEU A 1 193 ? -5.824 -21.078 1.426 1 98.44 193 LEU A O 1
ATOM 1498 N N . ASP A 1 194 ? -5.23 -21.469 -0.693 1 98.44 194 ASP A N 1
ATOM 1499 C CA . ASP A 1 194 ? -6.492 -22.141 -0.98 1 98.44 194 ASP A CA 1
ATOM 1500 C C . ASP A 1 194 ? -6.422 -23.625 -0.585 1 98.44 194 ASP A C 1
ATOM 1502 O O . ASP A 1 194 ? -5.406 -24.078 -0.056 1 98.44 194 ASP A O 1
ATOM 1506 N N . ARG A 1 195 ? -7.473 -24.281 -0.811 1 98.31 195 ARG A N 1
ATOM 1507 C CA . ARG A 1 195 ? -7.727 -25.578 -0.18 1 98.31 195 ARG A CA 1
ATOM 1508 C C . ARG A 1 195 ? -6.812 -26.656 -0.75 1 98.31 195 ARG A C 1
ATOM 1510 O O . ARG A 1 195 ? -6.234 -27.453 -0.001 1 98.31 195 ARG A O 1
ATOM 1517 N N . GLN A 1 196 ? -6.777 -26.766 -2.098 1 98.5 196 GLN A N 1
ATOM 1518 C CA . GLN A 1 196 ? -6.074 -27.875 -2.73 1 98.5 196 GLN A CA 1
ATOM 1519 C C . GLN A 1 196 ? -5.992 -27.688 -4.242 1 98.5 196 GLN A C 1
ATOM 1521 O O . GLN A 1 196 ? -6.578 -26.75 -4.789 1 98.5 196 GLN A O 1
ATOM 1526 N N . LEU A 1 197 ? -5.277 -28.594 -4.887 1 98.12 197 LEU A N 1
ATOM 1527 C CA . LEU A 1 197 ? -5.32 -28.75 -6.336 1 98.12 197 LEU A CA 1
ATOM 1528 C C . LEU A 1 197 ? -6.375 -29.781 -6.742 1 98.12 197 LEU A C 1
ATOM 1530 O O . LEU A 1 197 ? -6.559 -30.797 -6.055 1 98.12 197 LEU A O 1
ATOM 1534 N N . ASN A 1 198 ? -7.043 -29.562 -7.789 1 97.69 198 ASN A N 1
ATOM 1535 C CA . ASN A 1 198 ? -7.891 -30.609 -8.352 1 97.69 198 ASN A CA 1
ATOM 1536 C C . ASN A 1 198 ? -7.105 -31.516 -9.289 1 97.69 198 ASN A C 1
ATOM 1538 O O . ASN A 1 198 ? -5.883 -31.406 -9.391 1 97.69 198 ASN A O 1
ATOM 1542 N N . ASP A 1 199 ? -7.777 -32.406 -9.969 1 95.75 199 ASP A N 1
ATOM 1543 C CA . ASP A 1 199 ? -7.141 -33.438 -10.797 1 95.75 199 ASP A CA 1
ATOM 1544 C C . ASP A 1 199 ? -6.43 -32.812 -11.992 1 95.75 199 ASP A C 1
ATOM 1546 O O . ASP A 1 199 ? -5.516 -33.406 -12.562 1 95.75 199 ASP A O 1
ATOM 1550 N N . GLN A 1 200 ? -6.863 -31.641 -12.344 1 94.06 200 GLN A N 1
ATOM 1551 C CA . GLN A 1 200 ? -6.258 -30.938 -13.477 1 94.06 200 GLN A CA 1
ATOM 1552 C C . GLN A 1 200 ? -5.188 -29.953 -13.008 1 94.06 200 GLN A C 1
ATOM 1554 O O . GLN A 1 200 ? -4.73 -29.109 -13.781 1 94.06 200 GLN A O 1
ATOM 1559 N N . ALA A 1 201 ? -4.828 -29.906 -11.688 1 94.31 201 ALA A N 1
ATOM 1560 C CA . ALA A 1 201 ? -3.771 -29.109 -11.078 1 94.31 201 ALA A CA 1
ATOM 1561 C C . ALA A 1 201 ? -4.176 -27.641 -11 1 94.31 201 ALA A C 1
ATOM 1563 O O . ALA A 1 201 ? -3.324 -26.75 -11.039 1 94.31 201 ALA A O 1
ATOM 1564 N N . PHE A 1 202 ? -5.488 -27.406 -11.047 1 96.75 202 PHE A N 1
ATOM 1565 C CA . PHE A 1 202 ? -5.984 -26.078 -10.742 1 96.75 202 PHE A CA 1
ATOM 1566 C C . PHE A 1 202 ? -6.156 -25.891 -9.234 1 96.75 202 PHE A C 1
ATOM 1568 O O . PHE A 1 202 ? -6.527 -26.828 -8.531 1 96.75 202 PHE A O 1
ATOM 1575 N N . ILE A 1 203 ? -5.895 -24.703 -8.852 1 98.25 203 ILE A N 1
ATOM 1576 C CA . ILE A 1 203 ? -6.098 -24.375 -7.441 1 98.25 203 ILE A CA 1
ATOM 1577 C C . ILE A 1 203 ? -7.594 -24.219 -7.164 1 98.25 203 ILE A C 1
ATOM 1579 O O . ILE A 1 203 ? -8.297 -23.516 -7.891 1 98.25 203 ILE A O 1
ATOM 1583 N N . CYS A 1 204 ? -8.086 -24.828 -6.137 1 98.56 204 CYS A N 1
ATOM 1584 C CA . CYS A 1 204 ? -9.484 -24.75 -5.742 1 98.56 204 CYS A CA 1
ATOM 1585 C C . CYS A 1 204 ? -9.625 -24.094 -4.379 1 98.56 204 CYS A C 1
ATOM 1587 O O . CYS A 1 204 ? -8.992 -24.516 -3.408 1 98.56 204 CYS A O 1
ATOM 1589 N N . PRO A 1 205 ? -10.562 -23.047 -4.195 1 98.44 205 PRO A N 1
ATOM 1590 C CA . PRO A 1 205 ? -11.492 -22.531 -5.207 1 98.44 205 PRO A CA 1
ATOM 1591 C C . PRO A 1 205 ? -10.789 -21.703 -6.273 1 98.44 205 PRO A C 1
ATOM 1593 O O . PRO A 1 205 ? -11.328 -21.516 -7.367 1 98.44 205 PRO A O 1
ATOM 1596 N N . GLY A 1 206 ? -9.633 -21.156 -5.91 1 97.88 206 GLY A N 1
ATOM 1597 C CA . GLY A 1 206 ? -8.75 -20.5 -6.855 1 97.88 206 GLY A CA 1
ATOM 1598 C C . GLY A 1 206 ? -9.43 -19.375 -7.625 1 97.88 206 GLY A C 1
ATOM 1599 O O . GLY A 1 206 ? -10.375 -18.766 -7.129 1 97.88 206 GLY A O 1
ATOM 1600 N N . LEU A 1 207 ? -8.836 -19 -8.75 1 97.12 207 LEU A N 1
ATOM 1601 C CA . LEU A 1 207 ? -9.375 -17.953 -9.594 1 97.12 207 LEU A CA 1
ATOM 1602 C C . LEU A 1 207 ? -9.258 -18.312 -11.07 1 97.12 207 LEU A C 1
ATOM 1604 O O . LEU A 1 207 ? -9.328 -17.453 -11.945 1 97.12 207 LEU A O 1
ATOM 1608 N N . GLY A 1 208 ? -9.008 -19.641 -11.312 1 94.75 208 GLY A N 1
ATOM 1609 C CA . GLY A 1 208 ? -8.836 -20.094 -12.688 1 94.75 208 GLY A CA 1
ATOM 1610 C C . GLY A 1 208 ? -7.414 -19.906 -13.195 1 94.75 208 GLY A C 1
ATOM 1611 O O . GLY A 1 208 ? -6.469 -19.875 -12.406 1 94.75 208 GLY A O 1
ATOM 1612 N N . ASP A 1 209 ? -7.23 -19.938 -14.5 1 93.25 209 ASP A N 1
ATOM 1613 C CA . ASP A 1 209 ? -5.934 -19.703 -15.125 1 93.25 209 ASP A CA 1
ATOM 1614 C C . ASP A 1 209 ? -5.633 -18.203 -15.203 1 93.25 209 ASP A C 1
ATOM 1616 O O . ASP A 1 209 ? -6.242 -17.484 -16 1 93.25 209 ASP A O 1
ATOM 1620 N N . ALA A 1 210 ? -4.688 -17.781 -14.445 1 93.56 210 ALA A N 1
ATOM 1621 C CA . ALA A 1 210 ? -4.383 -16.344 -14.352 1 93.56 210 ALA A CA 1
ATOM 1622 C C . ALA A 1 210 ? -3.936 -15.797 -15.703 1 93.56 210 ALA A C 1
ATOM 1624 O O . ALA A 1 210 ? -4.277 -14.664 -16.062 1 93.56 210 ALA A O 1
ATOM 1625 N N . GLY A 1 211 ? -3.117 -16.531 -16.406 1 92.12 211 GLY A N 1
ATOM 1626 C CA . GLY A 1 211 ? -2.689 -16.094 -17.734 1 92.12 211 GLY A CA 1
ATOM 1627 C C . GLY A 1 211 ? -3.844 -15.844 -18.688 1 92.12 211 GLY A C 1
ATOM 1628 O O . GLY A 1 211 ? -3.902 -14.805 -19.344 1 92.12 211 GLY A O 1
ATOM 1629 N N . ASP A 1 212 ? -4.75 -16.812 -18.734 1 92.12 212 ASP A N 1
ATOM 1630 C CA . ASP A 1 212 ? -5.906 -16.688 -19.625 1 92.12 212 ASP A CA 1
ATOM 1631 C C . ASP A 1 212 ? -6.785 -15.508 -19.219 1 92.12 212 ASP A C 1
ATOM 1633 O O . ASP A 1 212 ? -7.293 -14.789 -20.078 1 92.12 212 ASP A O 1
ATOM 1637 N N . ARG A 1 213 ? -6.941 -15.297 -17.984 1 94.06 213 ARG A N 1
ATOM 1638 C CA . ARG A 1 213 ? -7.789 -14.211 -17.5 1 94.06 213 ARG A CA 1
ATOM 1639 C C . ARG A 1 213 ? -7.129 -12.852 -17.734 1 94.06 213 ARG A C 1
ATOM 1641 O O . ARG A 1 213 ? -7.812 -11.852 -17.953 1 94.06 213 ARG A O 1
ATOM 1648 N N . LEU A 1 214 ? -5.832 -12.82 -17.656 1 92.31 214 LEU A N 1
ATOM 1649 C CA . LEU A 1 214 ? -5.062 -11.594 -17.812 1 92.31 214 LEU A CA 1
ATOM 1650 C C . LEU A 1 214 ? -5.016 -11.172 -19.281 1 92.31 214 LEU A C 1
ATOM 1652 O O . LEU A 1 214 ? -5.062 -9.977 -19.578 1 92.31 214 LEU A O 1
ATOM 1656 N N . PHE A 1 215 ? -4.926 -12.117 -20.156 1 90.06 215 PHE A N 1
ATOM 1657 C CA . PHE A 1 215 ? -4.613 -11.773 -21.531 1 90.06 215 PHE A CA 1
ATOM 1658 C C . PHE A 1 215 ? -5.789 -12.102 -22.453 1 90.06 215 PHE A C 1
ATOM 1660 O O . PHE A 1 215 ? -5.738 -11.836 -23.656 1 90.06 215 PHE A O 1
ATOM 1667 N N . GLY A 1 216 ? -6.852 -12.633 -21.844 1 86.75 216 GLY A N 1
ATOM 1668 C CA . GLY A 1 216 ? -8.047 -12.922 -22.625 1 86.75 216 GLY A CA 1
ATOM 1669 C C . GLY A 1 216 ? -7.871 -14.086 -23.578 1 86.75 216 GLY A C 1
ATOM 1670 O O . GLY A 1 216 ? -8.359 -14.047 -24.703 1 86.75 216 GLY A O 1
ATOM 1671 N N . THR A 1 217 ? -7.062 -15 -23.141 1 83.12 217 THR A N 1
ATOM 1672 C CA . THR A 1 217 ? -6.855 -16.203 -23.922 1 83.12 217 THR A CA 1
ATOM 1673 C C . THR A 1 217 ? -7.594 -17.391 -23.312 1 83.12 217 THR A C 1
ATOM 1675 O O . THR A 1 217 ? -8.219 -17.266 -22.266 1 83.12 217 THR A O 1
ATOM 1678 N N . LYS A 1 218 ? -7.891 -18.375 -24.094 1 73.75 218 LYS A N 1
ATOM 1679 C CA . LYS A 1 218 ? -8.562 -19.594 -23.641 1 73.75 218 LYS A CA 1
ATOM 1680 C C . LYS A 1 218 ? -7.629 -20.797 -23.703 1 73.75 218 LYS A C 1
ATOM 1682 O O . LYS A 1 218 ? -6.746 -20.859 -24.562 1 73.75 218 LYS A O 1
ATOM 1687 N N . MET B 1 1 ? 4.02 -5.871 12.609 1 30 1 MET B N 1
ATOM 1688 C CA . MET B 1 1 ? 2.709 -5.398 13.047 1 30 1 MET B CA 1
ATOM 1689 C C . MET B 1 1 ? 2.385 -4.043 12.43 1 30 1 MET B C 1
ATOM 1691 O O . MET B 1 1 ? 3.23 -3.439 11.766 1 30 1 MET B O 1
ATOM 1695 N N . SER B 1 2 ? 1.572 -3.496 13.305 1 46.34 2 SER B N 1
ATOM 1696 C CA . SER B 1 2 ? 0.723 -2.502 13.953 1 46.34 2 SER B CA 1
ATOM 1697 C C . SER B 1 2 ? 1.472 -1.19 14.172 1 46.34 2 SER B C 1
ATOM 1699 O O . SER B 1 2 ? 2.658 -1.195 14.508 1 46.34 2 SER B O 1
ATOM 1701 N N . ALA B 1 3 ? 1.083 -0.233 13.367 1 61.62 3 ALA B N 1
ATOM 1702 C CA . ALA B 1 3 ? 1.454 1.108 13.812 1 61.62 3 ALA B CA 1
ATOM 1703 C C . ALA B 1 3 ? 1.656 1.15 15.32 1 61.62 3 ALA B C 1
ATOM 1705 O O . ALA B 1 3 ? 0.781 0.732 16.078 1 61.62 3 ALA B O 1
ATOM 1706 N N . THR B 1 4 ? 2.965 1.028 15.641 1 73.44 4 THR B N 1
ATOM 1707 C CA . THR B 1 4 ? 3.234 1.103 17.078 1 73.44 4 THR B CA 1
ATOM 1708 C C . THR B 1 4 ? 3.01 2.52 17.594 1 73.44 4 THR B C 1
ATOM 1710 O O . THR B 1 4 ? 3.434 3.492 16.969 1 73.44 4 THR B O 1
ATOM 1713 N N . ALA B 1 5 ? 2.262 2.496 18.656 1 84.69 5 ALA B N 1
ATOM 1714 C CA . ALA B 1 5 ? 1.996 3.775 19.297 1 84.69 5 ALA B CA 1
ATOM 1715 C C . ALA B 1 5 ? 3.293 4.445 19.734 1 84.69 5 ALA B C 1
ATOM 1717 O O . ALA B 1 5 ? 4.211 3.783 20.234 1 84.69 5 ALA B O 1
ATOM 1718 N N . HIS B 1 6 ? 3.295 5.648 19.516 1 88.62 6 HIS B N 1
ATOM 1719 C CA . HIS B 1 6 ? 4.453 6.418 19.969 1 88.62 6 HIS B CA 1
ATOM 1720 C C . HIS B 1 6 ? 4.562 6.422 21.484 1 88.62 6 HIS B C 1
ATOM 1722 O O . HIS B 1 6 ? 3.555 6.566 22.188 1 88.62 6 HIS B O 1
ATOM 1728 N N . PRO B 1 7 ? 5.703 6.246 22 1 86.56 7 PRO B N 1
ATOM 1729 C CA . PRO B 1 7 ? 5.863 6.156 23.453 1 86.56 7 PRO B CA 1
ATOM 1730 C C . PRO B 1 7 ? 5.344 7.391 24.188 1 86.56 7 PRO B C 1
ATOM 1732 O O . PRO B 1 7 ? 4.738 7.27 25.25 1 86.56 7 PRO B O 1
ATOM 1735 N N . ASP B 1 8 ? 5.512 8.625 23.688 1 90.25 8 ASP B N 1
ATOM 1736 C CA . ASP B 1 8 ? 5.133 9.875 24.344 1 90.25 8 ASP B CA 1
ATOM 1737 C C . ASP B 1 8 ? 3.705 10.273 23.984 1 90.25 8 ASP B C 1
ATOM 1739 O O . ASP B 1 8 ? 3.115 11.148 24.625 1 90.25 8 ASP B O 1
ATOM 1743 N N . PHE B 1 9 ? 3.209 9.664 22.922 1 94.12 9 PHE B N 1
ATOM 1744 C CA . PHE B 1 9 ? 1.869 9.938 22.422 1 94.12 9 PHE B CA 1
ATOM 1745 C C . PHE B 1 9 ? 1.12 8.641 22.141 1 94.12 9 PHE B C 1
ATOM 1747 O O . PHE B 1 9 ? 1.112 8.148 21.016 1 94.12 9 PHE B O 1
ATOM 1754 N N . PRO B 1 10 ? 0.366 8.102 23.078 1 90.75 10 PRO B N 1
ATOM 1755 C CA . PRO B 1 10 ? -0.186 6.75 23 1 90.75 10 PRO B CA 1
ATOM 1756 C C . PRO B 1 10 ? -1.137 6.562 21.812 1 90.75 10 PRO B C 1
ATOM 1758 O O . PRO B 1 10 ? -1.341 5.438 21.359 1 90.75 10 PRO B O 1
ATOM 1761 N N . ASN B 1 11 ? -1.747 7.613 21.297 1 96.19 11 ASN B N 1
ATOM 1762 C CA . ASN B 1 11 ? -2.678 7.469 20.188 1 96.19 11 ASN B CA 1
ATOM 1763 C C . ASN B 1 11 ? -2.098 8.031 18.891 1 96.19 11 ASN B C 1
ATOM 1765 O O . ASN B 1 11 ? -2.84 8.398 17.984 1 96.19 11 ASN B O 1
ATOM 1769 N N . LEU B 1 12 ? -0.749 8.188 18.922 1 98.06 12 LEU B N 1
ATOM 1770 C CA . LEU B 1 12 ? -0.002 8.539 17.719 1 98.06 12 LEU B CA 1
ATOM 1771 C C . LEU B 1 12 ? 0.715 7.32 17.141 1 98.06 12 LEU B C 1
ATOM 1773 O O . LEU B 1 12 ? 1.445 6.633 17.859 1 98.06 12 LEU B O 1
ATOM 1777 N N . PHE B 1 13 ? 0.505 7.082 15.898 1 98.12 13 PHE B N 1
ATOM 1778 C CA . PHE B 1 13 ? 1.138 5.977 15.188 1 98.12 13 PHE B CA 1
ATOM 1779 C C . PHE B 1 13 ? 2.004 6.492 14.047 1 98.12 13 PHE B C 1
ATOM 1781 O O . PHE B 1 13 ? 1.504 7.133 13.117 1 98.12 13 PHE B O 1
ATOM 1788 N N . VAL B 1 14 ? 3.262 6.219 14.117 1 97.88 14 VAL B N 1
ATOM 1789 C CA . VAL B 1 14 ? 4.191 6.621 13.062 1 97.88 14 VAL B CA 1
ATOM 1790 C C . VAL B 1 14 ? 4.398 5.465 12.086 1 97.88 14 VAL B C 1
ATOM 1792 O O . VAL B 1 14 ? 4.883 4.398 12.469 1 97.88 14 VAL B O 1
ATOM 1795 N N . LEU B 1 15 ? 4 5.688 10.844 1 97.44 15 LEU B N 1
ATOM 1796 C CA . LEU B 1 15 ? 4.152 4.695 9.789 1 97.44 15 LEU B CA 1
ATOM 1797 C C . LEU B 1 15 ? 5.531 4.793 9.148 1 97.44 15 LEU B C 1
ATOM 1799 O O . LEU B 1 15 ? 5.73 5.566 8.203 1 97.44 15 LEU B O 1
ATOM 1803 N N . ASP B 1 16 ? 6.449 3.961 9.539 1 95.56 16 ASP B N 1
ATOM 1804 C CA . ASP B 1 16 ? 7.867 4.156 9.25 1 95.56 16 ASP B CA 1
ATOM 1805 C C . ASP B 1 16 ? 8.359 3.137 8.219 1 95.56 16 ASP B C 1
ATOM 1807 O O . ASP B 1 16 ? 9.555 2.836 8.164 1 95.56 16 ASP B O 1
ATOM 1811 N N . HIS B 1 17 ? 7.445 2.592 7.438 1 96.81 17 HIS B N 1
ATOM 1812 C CA . HIS B 1 17 ? 7.848 1.698 6.355 1 96.81 17 HIS B CA 1
ATOM 1813 C C . HIS B 1 17 ? 8.961 2.316 5.512 1 96.81 17 HIS B C 1
ATOM 1815 O O . HIS B 1 17 ? 8.914 3.508 5.191 1 96.81 17 HIS B O 1
ATOM 1821 N N . PRO B 1 18 ? 9.938 1.533 5.066 1 96.38 18 PRO B N 1
ATOM 1822 C CA . PRO B 1 18 ? 11.086 2.064 4.32 1 96.38 18 PRO B CA 1
ATOM 1823 C C . PRO B 1 18 ? 10.664 2.797 3.047 1 96.38 18 PRO B C 1
ATOM 1825 O O . PRO B 1 18 ? 11.227 3.848 2.725 1 96.38 18 PRO B O 1
ATOM 1828 N N . LEU B 1 19 ? 9.719 2.285 2.357 1 96.62 19 LEU B N 1
ATOM 1829 C CA . LEU B 1 19 ? 9.289 2.918 1.114 1 96.62 19 LEU B CA 1
ATOM 1830 C C . LEU B 1 19 ? 8.609 4.258 1.392 1 96.62 19 LEU B C 1
ATOM 1832 O O . LEU B 1 19 ? 8.758 5.203 0.618 1 96.62 19 LEU B O 1
ATOM 1836 N N . ILE B 1 20 ? 7.805 4.336 2.486 1 98 20 ILE B N 1
ATOM 1837 C CA . ILE B 1 20 ? 7.211 5.605 2.889 1 98 20 ILE B CA 1
ATOM 1838 C C . ILE B 1 20 ? 8.312 6.609 3.221 1 98 20 ILE B C 1
ATOM 1840 O O . ILE B 1 20 ? 8.297 7.742 2.736 1 98 20 ILE B O 1
ATOM 1844 N N . GLN B 1 21 ? 9.273 6.176 3.994 1 97.88 21 GLN B N 1
ATOM 1845 C CA . GLN B 1 21 ? 10.352 7.062 4.426 1 97.88 21 GLN B CA 1
ATOM 1846 C C . GLN B 1 21 ? 11.18 7.539 3.24 1 97.88 21 GLN B C 1
ATOM 1848 O O . GLN B 1 21 ? 11.531 8.719 3.154 1 97.88 21 GLN B O 1
ATOM 1853 N N . HIS B 1 22 ? 11.492 6.617 2.373 1 97.31 22 HIS B N 1
ATOM 1854 C CA . HIS B 1 22 ? 12.258 6.941 1.175 1 97.31 22 HIS B CA 1
ATOM 1855 C C . HIS B 1 22 ? 11.531 7.984 0.326 1 97.31 22 HIS B C 1
ATOM 1857 O O . HIS B 1 22 ? 12.133 8.984 -0.082 1 97.31 22 HIS B O 1
ATOM 1863 N N . LYS B 1 23 ? 10.281 7.762 0.066 1 98 23 LYS B N 1
ATOM 1864 C CA . LYS B 1 23 ? 9.477 8.672 -0.742 1 98 23 LYS B CA 1
ATOM 1865 C C . LYS B 1 23 ? 9.312 10.023 -0.046 1 98 23 LYS B C 1
ATOM 1867 O O . LYS B 1 23 ? 9.344 11.07 -0.694 1 98 23 LYS B O 1
ATOM 1872 N N . LEU B 1 24 ? 9.117 10 1.266 1 98.44 24 LEU B N 1
ATOM 1873 C CA . LEU B 1 24 ? 8.984 11.234 2.037 1 98.44 24 LEU B CA 1
ATOM 1874 C C . LEU B 1 24 ? 10.242 12.078 1.931 1 98.44 24 LEU B C 1
ATOM 1876 O O . LEU B 1 24 ? 10.172 13.305 1.825 1 98.44 24 LEU B O 1
ATOM 1880 N N . THR B 1 25 ? 11.422 11.438 1.979 1 98.44 25 THR B N 1
ATOM 1881 C CA . THR B 1 25 ? 12.688 12.148 1.836 1 98.44 25 THR B CA 1
ATOM 1882 C C . THR B 1 25 ? 12.727 12.922 0.52 1 98.44 25 THR B C 1
ATOM 1884 O O . THR B 1 25 ? 13.094 14.094 0.495 1 98.44 25 THR B O 1
ATOM 1887 N N . HIS B 1 26 ? 12.336 12.25 -0.53 1 97.81 26 HIS B N 1
ATOM 1888 C CA . HIS B 1 26 ? 12.32 12.914 -1.831 1 97.81 26 HIS B CA 1
ATOM 1889 C C . HIS B 1 26 ? 11.336 14.078 -1.846 1 97.81 26 HIS B C 1
ATOM 1891 O O . HIS B 1 26 ? 11.586 15.102 -2.49 1 97.81 26 HIS B O 1
ATOM 1897 N N . MET B 1 27 ? 10.312 13.961 -1.142 1 98.06 27 MET B N 1
ATOM 1898 C CA . MET B 1 27 ? 9.289 15 -1.047 1 98.06 27 MET B CA 1
ATOM 1899 C C . MET B 1 27 ? 9.805 16.203 -0.261 1 98.06 27 MET B C 1
ATOM 1901 O O . MET B 1 27 ? 9.438 17.344 -0.544 1 98.06 27 MET B O 1
ATOM 1905 N N . ARG B 1 28 ? 10.617 15.961 0.707 1 98.62 28 ARG B N 1
ATOM 1906 C CA . ARG B 1 28 ? 11.117 16.984 1.623 1 98.62 28 ARG B CA 1
ATOM 1907 C C . ARG B 1 28 ? 12.125 17.891 0.93 1 98.62 28 ARG B C 1
ATOM 1909 O O . ARG B 1 28 ? 12.359 19.016 1.376 1 98.62 28 ARG B O 1
ATOM 1916 N N . ARG B 1 29 ? 12.773 17.391 -0.115 1 98.44 29 ARG B N 1
ATOM 1917 C CA . ARG B 1 29 ? 13.797 18.156 -0.8 1 98.44 29 ARG B CA 1
ATOM 1918 C C . ARG B 1 29 ? 13.242 19.484 -1.307 1 98.44 29 ARG B C 1
ATOM 1920 O O . ARG B 1 29 ? 12.203 19.516 -1.971 1 98.44 29 ARG B O 1
ATOM 1927 N N . ARG B 1 30 ? 13.938 20.516 -1.067 1 97.38 30 ARG B N 1
ATOM 1928 C CA . ARG B 1 30 ? 13.523 21.844 -1.47 1 97.38 30 ARG B CA 1
ATOM 1929 C C . ARG B 1 30 ? 13.352 21.938 -2.982 1 97.38 30 ARG B C 1
ATOM 1931 O O . ARG B 1 30 ? 12.477 22.656 -3.473 1 97.38 30 ARG B O 1
ATOM 1938 N N . GLU B 1 31 ? 14.133 21.141 -3.717 1 97.06 31 GLU B N 1
ATOM 1939 C CA . GLU B 1 31 ? 14.195 21.25 -5.172 1 97.06 31 GLU B CA 1
ATOM 1940 C C . GLU B 1 31 ? 13.125 20.406 -5.84 1 97.06 31 GLU B C 1
ATOM 1942 O O . GLU B 1 31 ? 12.977 20.422 -7.062 1 97.06 31 GLU B O 1
ATOM 1947 N N . THR B 1 32 ? 12.391 19.609 -5.066 1 97.56 32 THR B N 1
ATOM 1948 C CA . THR B 1 32 ? 11.375 18.75 -5.652 1 97.56 32 THR B CA 1
ATOM 1949 C C . THR B 1 32 ? 10.312 19.562 -6.375 1 97.56 32 THR B C 1
ATOM 1951 O O . THR B 1 32 ? 9.773 20.516 -5.816 1 97.56 32 THR B O 1
ATOM 1954 N N . SER B 1 33 ? 10.008 19.266 -7.602 1 97.19 33 SER B N 1
ATOM 1955 C CA . SER B 1 33 ? 9.031 20 -8.406 1 97.19 33 SER B CA 1
ATOM 1956 C C . SER B 1 33 ? 7.613 19.766 -7.898 1 97.19 33 SER B C 1
ATOM 1958 O O . SER B 1 33 ? 7.348 18.766 -7.215 1 97.19 33 SER B O 1
ATOM 1960 N N . THR B 1 34 ? 6.707 20.656 -8.289 1 96.38 34 THR B N 1
ATOM 1961 C CA . THR B 1 34 ? 5.297 20.531 -7.941 1 96.38 34 THR B CA 1
ATOM 1962 C C . THR B 1 34 ? 4.723 19.203 -8.445 1 96.38 34 THR B C 1
ATOM 1964 O O . THR B 1 34 ? 3.996 18.531 -7.723 1 96.38 34 THR B O 1
ATOM 1967 N N . ARG B 1 35 ? 5.102 18.906 -9.648 1 96.44 35 ARG B N 1
ATOM 1968 C CA . ARG B 1 35 ? 4.621 17.656 -10.25 1 96.44 35 ARG B CA 1
ATOM 1969 C C . ARG B 1 35 ? 5.062 16.453 -9.438 1 96.44 35 ARG B C 1
ATOM 1971 O O . ARG B 1 35 ? 4.246 15.586 -9.109 1 96.44 35 ARG B O 1
ATOM 1978 N N . THR B 1 36 ? 6.32 16.391 -9.125 1 97.38 36 THR B N 1
ATOM 1979 C CA . THR B 1 36 ? 6.875 15.273 -8.359 1 97.38 36 THR B CA 1
ATOM 1980 C C . THR B 1 36 ? 6.309 15.25 -6.945 1 97.38 36 THR B C 1
ATOM 1982 O O . THR B 1 36 ? 6.02 14.18 -6.402 1 97.38 36 THR B O 1
ATOM 1985 N N . PHE B 1 37 ? 6.137 16.438 -6.367 1 97.69 37 PHE B N 1
ATOM 1986 C CA . PHE B 1 37 ? 5.555 16.547 -5.035 1 97.69 37 PHE B CA 1
ATOM 1987 C C . PHE B 1 37 ? 4.156 15.945 -5.008 1 97.69 37 PHE B C 1
ATOM 1989 O O . PHE B 1 37 ? 3.84 15.133 -4.133 1 97.69 37 PHE B O 1
ATOM 1996 N N . ARG B 1 38 ? 3.348 16.219 -6.008 1 96.81 38 ARG B N 1
ATOM 1997 C CA . ARG B 1 38 ? 1.977 15.727 -6.098 1 96.81 38 ARG B CA 1
ATOM 1998 C C . ARG B 1 38 ? 1.951 14.211 -6.258 1 96.81 38 ARG B C 1
ATOM 2000 O O . ARG B 1 38 ? 1.13 13.531 -5.637 1 96.81 38 ARG B O 1
ATOM 2007 N N . MET B 1 39 ? 2.811 13.766 -7.086 1 97.06 39 MET B N 1
ATOM 2008 C CA . MET B 1 39 ? 2.904 12.328 -7.312 1 97.06 39 MET B CA 1
ATOM 2009 C C . MET B 1 39 ? 3.283 11.594 -6.031 1 97.06 39 MET B C 1
ATOM 2011 O O . MET B 1 39 ? 2.635 10.617 -5.652 1 97.06 39 MET B O 1
ATOM 2015 N N . LEU B 1 40 ? 4.293 12.086 -5.355 1 97.94 40 LEU B N 1
ATOM 2016 C CA . LEU B 1 40 ? 4.773 11.453 -4.129 1 97.94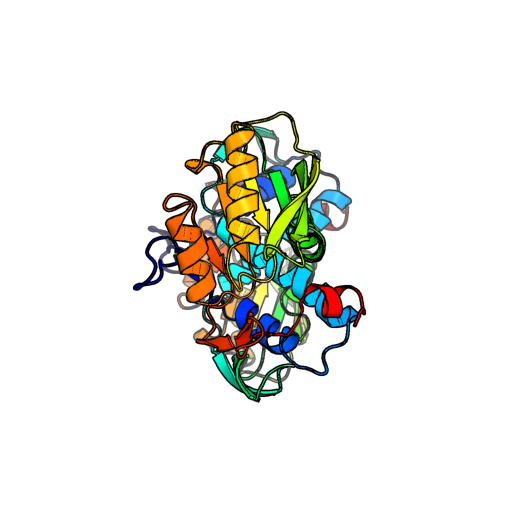 40 LEU B CA 1
ATOM 2017 C C . LEU B 1 40 ? 3.717 11.523 -3.031 1 97.94 40 LEU B C 1
ATOM 2019 O O . LEU B 1 40 ? 3.555 10.57 -2.26 1 97.94 40 LEU B O 1
ATOM 2023 N N . LEU B 1 41 ? 3.02 12.656 -2.941 1 97.94 41 LEU B N 1
ATOM 2024 C CA . LEU B 1 41 ? 1.956 12.805 -1.954 1 97.94 41 LEU B CA 1
ATOM 2025 C C . LEU B 1 41 ? 0.886 11.734 -2.143 1 97.94 41 LEU B C 1
ATOM 2027 O O . LEU B 1 41 ? 0.458 11.102 -1.175 1 97.94 41 LEU B O 1
ATOM 2031 N N . ARG B 1 42 ? 0.493 11.531 -3.363 1 97.38 42 ARG B N 1
ATOM 2032 C CA . ARG B 1 42 ? -0.503 10.516 -3.695 1 97.38 42 ARG B CA 1
ATOM 2033 C C . ARG B 1 42 ? -0.007 9.117 -3.33 1 97.38 42 ARG B C 1
ATOM 2035 O O . ARG B 1 42 ? -0.737 8.336 -2.719 1 97.38 42 ARG B O 1
ATOM 2042 N N . GLU B 1 43 ? 1.191 8.836 -3.686 1 97.94 43 GLU B N 1
ATOM 2043 C CA . GLU B 1 43 ? 1.767 7.516 -3.443 1 97.94 43 GLU B CA 1
ATOM 2044 C C . GLU B 1 43 ? 1.879 7.23 -1.949 1 97.94 43 GLU B C 1
ATOM 2046 O O . GLU B 1 43 ? 1.5 6.152 -1.488 1 97.94 43 GLU B O 1
ATOM 2051 N N . ILE B 1 44 ? 2.395 8.18 -1.208 1 98.5 44 ILE B N 1
ATOM 2052 C CA . ILE B 1 44 ? 2.588 7.988 0.226 1 98.5 44 ILE B CA 1
ATOM 2053 C C . ILE B 1 44 ? 1.233 7.844 0.916 1 98.5 44 ILE B C 1
ATOM 2055 O O . ILE B 1 44 ? 1.06 6.988 1.785 1 98.5 44 ILE B O 1
ATOM 2059 N N . ALA B 1 45 ? 0.272 8.688 0.483 1 98.56 45 ALA B N 1
ATOM 2060 C CA . ALA B 1 45 ? -1.065 8.609 1.065 1 98.56 45 ALA B CA 1
ATOM 2061 C C . ALA B 1 45 ? -1.689 7.238 0.832 1 98.56 45 ALA B C 1
ATOM 2063 O O . ALA B 1 45 ? -2.344 6.688 1.72 1 98.56 45 ALA B O 1
ATOM 2064 N N . LEU B 1 46 ? -1.515 6.727 -0.354 1 98.44 46 LEU B N 1
ATOM 2065 C CA . LEU B 1 46 ? -2.014 5.395 -0.668 1 98.44 46 LEU B CA 1
ATOM 2066 C C . LEU B 1 46 ? -1.416 4.355 0.273 1 98.44 46 LEU B C 1
ATOM 2068 O O . LEU B 1 46 ? -2.145 3.553 0.864 1 98.44 46 LEU B O 1
ATOM 2072 N N . LEU B 1 47 ? -0.104 4.375 0.463 1 98.44 47 LEU B N 1
ATOM 2073 C CA . LEU B 1 47 ? 0.585 3.406 1.311 1 98.44 47 LEU B CA 1
ATOM 2074 C C . LEU B 1 47 ? 0.169 3.568 2.77 1 98.44 47 LEU B C 1
ATOM 2076 O O . LEU B 1 47 ? -0.048 2.578 3.471 1 98.44 47 LEU B O 1
ATOM 2080 N N . MET B 1 48 ? 0.025 4.809 3.215 1 98.44 48 MET B N 1
ATOM 2081 C CA . MET B 1 48 ? -0.442 5.055 4.578 1 98.44 48 MET B CA 1
ATOM 2082 C C . MET B 1 48 ? -1.877 4.57 4.754 1 98.44 48 MET B C 1
ATOM 2084 O O . MET B 1 48 ? -2.221 4.004 5.797 1 98.44 48 MET B O 1
ATOM 2088 N N . GLY B 1 49 ? -2.686 4.871 3.713 1 97.81 49 GLY B N 1
ATOM 2089 C CA . GLY B 1 49 ? -4.055 4.379 3.748 1 97.81 49 GLY B CA 1
ATOM 2090 C C . GLY B 1 49 ? -4.141 2.877 3.945 1 97.81 49 GLY B C 1
ATOM 2091 O O . GLY B 1 49 ? -5.016 2.389 4.668 1 97.81 49 GLY B O 1
ATOM 2092 N N . TYR B 1 50 ? -3.242 2.164 3.328 1 97.5 50 TYR B N 1
ATOM 2093 C CA . TYR B 1 50 ? -3.17 0.716 3.482 1 97.5 50 TYR B CA 1
ATOM 2094 C C . TYR B 1 50 ? -2.973 0.334 4.945 1 97.5 50 TYR B C 1
ATOM 2096 O O . TYR B 1 50 ? -3.619 -0.589 5.445 1 97.5 50 TYR B O 1
ATOM 2104 N N . GLU B 1 51 ? -2.145 1.08 5.633 1 96.44 51 GLU B N 1
ATOM 2105 C CA . GLU B 1 51 ? -1.876 0.822 7.047 1 96.44 51 GLU B CA 1
ATOM 2106 C C . GLU B 1 51 ? -3.08 1.184 7.91 1 96.44 51 GLU B C 1
ATOM 2108 O O . GLU B 1 51 ? -3.445 0.434 8.82 1 96.44 51 GLU B O 1
ATOM 2113 N N . VAL B 1 52 ? -3.695 2.252 7.598 1 96.06 52 VAL B N 1
ATOM 2114 C CA . VAL B 1 52 ? -4.758 2.814 8.422 1 96.06 52 VAL B CA 1
ATOM 2115 C C . VAL B 1 52 ? -6.023 1.969 8.289 1 96.06 52 VAL B C 1
ATOM 2117 O O . VAL B 1 52 ? -6.887 1.986 9.164 1 96.06 52 VAL B O 1
ATOM 2120 N N . THR B 1 53 ? -6.109 1.143 7.234 1 95.19 53 THR B N 1
ATOM 2121 C CA . THR B 1 53 ? -7.328 0.388 6.961 1 95.19 53 THR B CA 1
ATOM 2122 C C . THR B 1 53 ? -7.152 -1.078 7.352 1 95.19 53 THR B C 1
ATOM 2124 O O . THR B 1 53 ? -7.957 -1.928 6.961 1 95.19 53 THR B O 1
ATOM 2127 N N . ARG B 1 54 ? -6.148 -1.423 8.086 1 93.62 54 ARG B N 1
ATOM 2128 C CA . ARG B 1 54 ? -5.82 -2.795 8.461 1 93.62 54 ARG B CA 1
ATOM 2129 C C . ARG B 1 54 ? -6.918 -3.41 9.32 1 93.62 54 ARG B C 1
ATOM 2131 O O . ARG B 1 54 ? -7.047 -4.633 9.391 1 93.62 54 ARG B O 1
ATOM 2138 N N . SER B 1 55 ? -7.777 -2.582 9.992 1 91.06 55 SER B N 1
ATOM 2139 C CA . SER B 1 55 ? -8.758 -3.092 10.945 1 91.06 55 SER B CA 1
ATOM 2140 C C . SER B 1 55 ? -10.164 -3.08 10.359 1 91.06 55 SER B C 1
ATOM 2142 O O . SER B 1 55 ? -11.141 -3.297 11.078 1 91.06 55 SER B O 1
ATOM 2144 N N . LEU B 1 56 ? -10.258 -2.762 9.094 1 92.38 56 LEU B N 1
ATOM 2145 C CA . LEU B 1 56 ? -11.586 -2.781 8.484 1 92.38 56 LEU B CA 1
ATOM 2146 C C . LEU B 1 56 ? -12.227 -4.156 8.633 1 92.38 56 LEU B C 1
ATOM 2148 O O . LEU B 1 56 ? -11.57 -5.18 8.461 1 92.38 56 LEU B O 1
ATOM 2152 N N . PRO B 1 57 ? -13.438 -4.164 8.961 1 91.5 57 PRO B N 1
ATOM 2153 C CA . PRO B 1 57 ? -14.117 -5.441 9.172 1 91.5 57 PRO B CA 1
ATOM 2154 C C . PRO B 1 57 ? -14.391 -6.191 7.871 1 91.5 57 PRO B C 1
ATOM 2156 O O . PRO B 1 57 ? -14.672 -5.566 6.844 1 91.5 57 PRO B O 1
ATOM 2159 N N . LEU B 1 58 ? -14.305 -7.477 7.938 1 94.5 58 LEU B N 1
ATOM 2160 C CA . LEU B 1 58 ? -14.617 -8.336 6.797 1 94.5 58 LEU B CA 1
ATOM 2161 C C . LEU B 1 58 ? -15.898 -9.125 7.043 1 94.5 58 LEU B C 1
ATOM 2163 O O . LEU B 1 58 ? -16.234 -9.43 8.188 1 94.5 58 LEU B O 1
ATOM 2167 N N . THR B 1 59 ? -16.594 -9.359 6.062 1 95.81 59 THR B N 1
ATOM 2168 C CA . THR B 1 59 ? -17.688 -10.312 5.977 1 95.81 59 THR B CA 1
ATOM 2169 C C . THR B 1 59 ? -17.5 -11.25 4.785 1 95.81 59 THR B C 1
ATOM 2171 O O . THR B 1 59 ? -16.391 -11.398 4.281 1 95.81 59 THR B O 1
ATOM 2174 N N . THR B 1 60 ? -18.5 -12.07 4.461 1 97.25 60 THR B N 1
ATOM 2175 C CA . THR B 1 60 ? -18.344 -12.969 3.318 1 97.25 60 THR B CA 1
ATOM 2176 C C . THR B 1 60 ? -19.469 -12.75 2.312 1 97.25 60 THR B C 1
ATOM 2178 O O . THR B 1 60 ? -20.547 -12.25 2.666 1 97.25 60 THR B O 1
ATOM 2181 N N . GLU B 1 61 ? -19.172 -12.984 1.131 1 97 61 GLU B N 1
ATOM 2182 C CA . GLU B 1 61 ? -20.125 -13 0.021 1 97 61 GLU B CA 1
ATOM 2183 C C . GLU B 1 61 ? -20 -14.297 -0.784 1 97 61 GLU B C 1
ATOM 2185 O O . GLU B 1 61 ? -18.891 -14.797 -1.009 1 97 61 GLU B O 1
ATOM 2190 N N . SER B 1 62 ? -21.172 -14.883 -1.148 1 98.31 62 SER B N 1
ATOM 2191 C CA . SER B 1 62 ? -21.156 -16.062 -2.016 1 98.31 62 SER B CA 1
ATOM 2192 C C . SER B 1 62 ? -20.812 -15.68 -3.453 1 98.31 62 SER B C 1
ATOM 2194 O O . SER B 1 62 ? -21.5 -14.859 -4.066 1 98.31 62 SER B O 1
ATOM 2196 N N . ILE B 1 63 ? -19.781 -16.312 -3.947 1 98.44 63 ILE B N 1
ATOM 2197 C CA . ILE B 1 63 ? -19.391 -16.031 -5.328 1 98.44 63 ILE B CA 1
ATOM 2198 C C . ILE B 1 63 ? -19.125 -17.344 -6.062 1 98.44 63 ILE B C 1
ATOM 2200 O O . ILE B 1 63 ? -19.031 -18.406 -5.438 1 98.44 63 ILE B O 1
ATOM 2204 N N . GLU B 1 64 ? -19.031 -17.266 -7.359 1 98.56 64 GLU B N 1
ATOM 2205 C CA . GLU B 1 64 ? -18.562 -18.359 -8.211 1 98.56 64 GLU B CA 1
ATOM 2206 C C . GLU B 1 64 ? -17.219 -18.031 -8.844 1 98.56 64 GLU B C 1
ATOM 2208 O O . GLU B 1 64 ? -17.078 -17.031 -9.562 1 98.56 64 GLU B O 1
ATOM 2213 N N . THR B 1 65 ? -16.25 -18.859 -8.469 1 98.44 65 THR B N 1
ATOM 2214 C CA . THR B 1 65 ? -14.992 -18.781 -9.211 1 98.44 65 THR B CA 1
ATOM 2215 C C . THR B 1 65 ? -15.078 -19.562 -10.516 1 98.44 65 THR B C 1
ATOM 2217 O O . THR B 1 65 ? -16.078 -20.25 -10.766 1 98.44 65 THR B O 1
ATOM 2220 N N . PRO B 1 66 ? -14.062 -19.5 -11.375 1 97.5 66 PRO B N 1
ATOM 2221 C CA . PRO B 1 66 ? -14.086 -20.344 -12.57 1 97.5 66 PRO B CA 1
ATOM 2222 C C . PRO B 1 66 ? -14.109 -21.844 -12.234 1 97.5 66 PRO B C 1
ATOM 2224 O O . PRO B 1 66 ? -14.43 -22.656 -13.094 1 97.5 66 PRO B O 1
ATOM 2227 N N . LEU B 1 67 ? -13.836 -22.25 -10.992 1 97.94 67 LEU B N 1
ATOM 2228 C CA . LEU B 1 67 ? -13.688 -23.656 -10.625 1 97.94 67 LEU B CA 1
ATOM 2229 C C . LEU B 1 67 ? -14.859 -24.125 -9.758 1 97.94 67 LEU B C 1
ATOM 2231 O O . LEU B 1 67 ? -15.352 -25.234 -9.922 1 97.94 67 LEU B O 1
ATOM 2235 N N . GLU B 1 68 ? -15.32 -23.281 -8.797 1 98.38 68 GLU B N 1
ATOM 2236 C CA . GLU B 1 68 ? -16.359 -23.688 -7.867 1 98.38 68 GLU B CA 1
ATOM 2237 C C . GLU B 1 68 ? -16.906 -22.5 -7.078 1 98.38 68 GLU B C 1
ATOM 2239 O O . GLU B 1 68 ? -16.328 -21.406 -7.125 1 98.38 68 GLU B O 1
ATOM 2244 N N . ALA B 1 69 ? -18.016 -22.75 -6.371 1 98.44 69 ALA B N 1
ATOM 2245 C CA . ALA B 1 69 ? -18.594 -21.75 -5.477 1 98.44 69 ALA B CA 1
ATOM 2246 C C . ALA B 1 69 ? -17.75 -21.594 -4.207 1 98.44 69 ALA B C 1
ATOM 2248 O O . ALA B 1 69 ? -17.094 -22.547 -3.775 1 98.44 69 ALA B O 1
ATOM 2249 N N . MET B 1 70 ? -17.828 -20.375 -3.648 1 98.25 70 MET B N 1
ATOM 2250 C CA . MET B 1 70 ? -17.156 -20.172 -2.371 1 98.25 70 MET B CA 1
ATOM 2251 C C . MET B 1 70 ? -17.766 -19 -1.607 1 98.25 70 MET B C 1
ATOM 2253 O O . MET B 1 70 ? -18.406 -18.141 -2.203 1 98.25 70 MET B O 1
ATOM 2257 N N . GLU B 1 71 ? -17.656 -19.031 -0.296 1 98.44 71 GLU B N 1
ATOM 2258 C CA . GLU B 1 71 ? -17.844 -17.859 0.553 1 98.44 71 GLU B CA 1
ATOM 2259 C C . GLU B 1 71 ? -16.547 -17.062 0.685 1 98.44 71 GLU B C 1
ATOM 2261 O O . GLU B 1 71 ? -15.594 -17.516 1.33 1 98.44 71 GLU B O 1
ATOM 2266 N N . ALA B 1 72 ? -16.5 -15.898 0.007 1 98.06 72 ALA B N 1
ATOM 2267 C CA . ALA B 1 72 ? -15.25 -15.141 -0.095 1 98.06 72 ALA B CA 1
ATOM 2268 C C . ALA B 1 72 ? -15.297 -13.883 0.769 1 98.06 72 ALA B C 1
ATOM 2270 O O . ALA B 1 72 ? -16.344 -13.25 0.902 1 98.06 72 ALA B O 1
ATOM 2271 N N . PRO B 1 73 ? -14.195 -13.523 1.34 1 97.44 73 PRO B N 1
ATOM 2272 C CA . PRO B 1 73 ? -14.172 -12.344 2.211 1 97.44 73 PRO B CA 1
ATOM 2273 C C . PRO B 1 73 ? -14.359 -11.039 1.441 1 97.44 73 PRO B C 1
ATOM 2275 O O . PRO B 1 73 ? -13.781 -10.859 0.366 1 97.44 73 PRO B O 1
ATOM 2278 N N . VAL B 1 74 ? -15.164 -10.148 1.886 1 96.19 74 VAL B N 1
ATOM 2279 C CA . VAL B 1 74 ? -15.352 -8.789 1.392 1 96.19 74 VAL B CA 1
ATOM 2280 C C . VAL B 1 74 ? -15.43 -7.82 2.568 1 96.19 74 VAL B C 1
ATOM 2282 O O . VAL B 1 74 ? -15.742 -8.219 3.691 1 96.19 74 VAL B O 1
ATOM 2285 N N . ILE B 1 75 ? -15.016 -6.598 2.324 1 93.06 75 ILE B N 1
ATOM 2286 C CA . ILE B 1 75 ? -15.133 -5.59 3.373 1 93.06 75 ILE B CA 1
ATOM 2287 C C . ILE B 1 75 ? -16.594 -5.438 3.787 1 93.06 75 ILE B C 1
ATOM 2289 O O . ILE B 1 75 ? -17.484 -5.324 2.936 1 93.06 75 ILE B O 1
ATOM 2293 N N . GLY B 1 76 ? -16.828 -5.574 5.133 1 86.38 76 GLY B N 1
ATOM 2294 C CA . GLY B 1 76 ? -18.156 -5.484 5.703 1 86.38 76 GLY B CA 1
ATOM 2295 C C . GLY B 1 76 ? -18.625 -4.055 5.895 1 86.38 76 GLY B C 1
ATOM 2296 O O . GLY B 1 76 ? -17.844 -3.182 6.277 1 86.38 76 GLY B O 1
ATOM 2297 N N . GLY B 1 77 ? -19.969 -3.855 5.699 1 69.62 77 GLY B N 1
ATOM 2298 C CA . GLY B 1 77 ? -20.594 -2.6 6.059 1 69.62 77 GLY B CA 1
ATOM 2299 C C . GLY B 1 77 ? -20.344 -1.492 5.051 1 69.62 77 GLY B C 1
ATOM 2300 O O . GLY B 1 77 ? -20.031 -1.762 3.891 1 69.62 77 GLY B O 1
ATOM 2301 N N . LYS B 1 78 ? -20.703 -0.374 5.641 1 62.28 78 LYS B N 1
ATOM 2302 C CA . LYS B 1 78 ? -20.469 0.804 4.805 1 62.28 78 LYS B CA 1
ATOM 2303 C C . LYS B 1 78 ? -19 1.165 4.758 1 62.28 78 LYS B C 1
ATOM 2305 O O . LYS B 1 78 ? -18.281 0.995 5.746 1 62.28 78 LYS B O 1
ATOM 2310 N N . LYS B 1 79 ? -18.531 1.518 3.539 1 76.81 79 LYS B N 1
ATOM 2311 C CA . LYS B 1 79 ? -17.125 1.721 3.209 1 76.81 79 LYS B CA 1
ATOM 2312 C C . LYS B 1 79 ? -16.594 3.004 3.842 1 76.81 79 LYS B C 1
ATOM 2314 O O . LYS B 1 79 ? -17.156 3.508 4.812 1 76.81 79 LYS B O 1
ATOM 2319 N N . LEU B 1 80 ? -15.586 3.469 3.549 1 91.75 80 LEU B N 1
ATOM 2320 C CA . LEU B 1 80 ? -14.727 4.547 4.027 1 91.75 80 LEU B CA 1
ATOM 2321 C C . LEU B 1 80 ? -15.227 5.898 3.52 1 91.75 80 LEU B C 1
ATOM 2323 O O . LEU B 1 80 ? -15.852 5.977 2.459 1 91.75 80 LEU B O 1
ATOM 2327 N N . VAL B 1 81 ? -15.195 6.879 4.414 1 96.19 81 VAL B N 1
ATOM 2328 C CA . VAL B 1 81 ? -15.305 8.266 3.977 1 96.19 81 VAL B CA 1
ATOM 2329 C C . VAL B 1 81 ? -13.945 8.961 4.117 1 96.19 81 VAL B C 1
ATOM 2331 O O . VAL B 1 81 ? -13.328 8.914 5.184 1 96.19 81 VAL B O 1
ATOM 2334 N N . VAL B 1 82 ? -13.469 9.492 3.076 1 97.69 82 VAL B N 1
ATOM 2335 C CA . VAL B 1 82 ? -12.258 10.305 3.111 1 97.69 82 VAL B CA 1
ATOM 2336 C C . VAL B 1 82 ? -12.633 11.789 3.195 1 97.69 82 VAL B C 1
ATOM 2338 O O . VAL B 1 82 ? -13.453 12.273 2.408 1 97.69 82 VAL B O 1
ATOM 2341 N N . VAL B 1 83 ? -12.047 12.492 4.125 1 98.12 83 VAL B N 1
ATOM 2342 C CA . VAL B 1 83 ? -12.398 13.898 4.332 1 98.12 83 VAL B CA 1
ATOM 2343 C C . VAL B 1 83 ? -11.133 14.75 4.316 1 98.12 83 VAL B C 1
ATOM 2345 O O . VAL B 1 83 ? -10.508 14.961 5.355 1 98.12 83 VAL B O 1
ATOM 2348 N N . PRO B 1 84 ? -10.828 15.297 3.197 1 98.56 84 PRO B N 1
ATOM 2349 C CA . PRO B 1 84 ? -9.711 16.234 3.143 1 98.56 84 PRO B CA 1
ATOM 2350 C C . PRO B 1 84 ? -10.023 17.578 3.814 1 98.56 84 PRO B C 1
ATOM 2352 O O . PRO B 1 84 ? -11.133 18.094 3.674 1 98.56 84 PRO B O 1
ATOM 2355 N N . ILE B 1 85 ? -9.117 18 4.602 1 97.56 85 ILE B N 1
ATOM 2356 C CA . ILE B 1 85 ? -9.125 19.406 5.016 1 97.56 85 ILE B CA 1
ATOM 2357 C C . ILE B 1 85 ? -8.516 20.266 3.918 1 97.56 85 ILE B C 1
ATOM 2359 O O . ILE B 1 85 ? -7.34 20.109 3.574 1 97.56 85 ILE B O 1
ATOM 2363 N N . LEU B 1 86 ? -9.281 21.078 3.355 1 95 86 LEU B N 1
ATOM 2364 C CA . LEU B 1 86 ? -8.883 21.875 2.201 1 95 86 LEU B CA 1
ATOM 2365 C C . LEU B 1 86 ? -7.965 23.016 2.623 1 95 86 LEU B C 1
ATOM 2367 O O . LEU B 1 86 ? -8.172 23.625 3.676 1 95 86 LEU B O 1
ATOM 2371 N N . ARG B 1 87 ? -6.801 23.25 1.807 1 91.69 87 ARG B N 1
ATOM 2372 C CA . ARG B 1 87 ? -6.699 22.797 0.425 1 91.69 87 ARG B CA 1
ATOM 2373 C C . ARG B 1 87 ? -5.781 21.578 0.313 1 91.69 87 ARG B C 1
ATOM 2375 O O . ARG B 1 87 ? -6.047 20.656 -0.465 1 91.69 87 ARG B O 1
ATOM 2382 N N . ALA B 1 88 ? -4.812 21.469 1.078 1 91.12 88 ALA B N 1
ATOM 2383 C CA . ALA B 1 88 ? -3.701 20.547 0.89 1 91.12 88 ALA B CA 1
ATOM 2384 C C . ALA B 1 88 ? -4.148 19.094 1.113 1 91.12 88 ALA B C 1
ATOM 2386 O O . ALA B 1 88 ? -3.568 18.172 0.55 1 91.12 88 ALA B O 1
ATOM 2387 N N . GLY B 1 89 ? -5.223 18.891 1.865 1 96.56 89 GLY B N 1
ATOM 2388 C CA . GLY B 1 89 ? -5.711 17.547 2.148 1 96.56 89 GLY B CA 1
ATOM 2389 C C . GLY B 1 89 ? -6.195 16.812 0.911 1 96.56 89 GLY B C 1
ATOM 2390 O O . GLY B 1 89 ? -6.27 15.586 0.902 1 96.56 89 GLY B O 1
ATOM 2391 N N . GLN B 1 90 ? -6.539 17.578 -0.104 1 95.25 90 GLN B N 1
ATOM 2392 C CA . GLN B 1 90 ? -7.062 16.984 -1.325 1 95.25 90 GLN B CA 1
ATOM 2393 C C . GLN B 1 90 ? -6.035 16.047 -1.967 1 95.25 90 GLN B C 1
ATOM 2395 O O . GLN B 1 90 ? -6.391 15.008 -2.512 1 95.25 90 GLN B O 1
ATOM 2400 N N . GLY B 1 91 ? -4.816 16.484 -1.957 1 95.12 91 GLY B N 1
ATOM 2401 C CA . GLY B 1 91 ? -3.764 15.641 -2.504 1 95.12 91 GLY B CA 1
ATOM 2402 C C . GLY B 1 91 ? -3.719 14.258 -1.876 1 95.12 91 GLY B C 1
ATOM 2403 O O . GLY B 1 91 ? -3.529 13.258 -2.572 1 95.12 91 GLY B O 1
ATOM 2404 N N . MET B 1 92 ? -3.885 14.164 -0.604 1 98.06 92 MET B N 1
ATOM 2405 C CA . MET B 1 92 ? -3.889 12.891 0.104 1 98.06 92 MET B CA 1
ATOM 2406 C C . MET B 1 92 ? -5.152 12.094 -0.212 1 98.06 92 MET B C 1
ATOM 2408 O O . MET B 1 92 ? -5.105 10.867 -0.347 1 98.06 92 MET B O 1
ATOM 2412 N N . ALA B 1 93 ? -6.262 12.805 -0.272 1 98.25 93 ALA B N 1
ATOM 2413 C CA . ALA B 1 93 ? -7.523 12.141 -0.585 1 98.25 93 ALA B CA 1
ATOM 2414 C C . ALA B 1 93 ? -7.43 11.383 -1.906 1 98.25 93 ALA B C 1
ATOM 2416 O O . ALA B 1 93 ? -7.984 10.289 -2.041 1 98.25 93 ALA B O 1
ATOM 2417 N N . ASP B 1 94 ? -6.734 11.938 -2.875 1 97.25 94 ASP B N 1
ATOM 2418 C CA . ASP B 1 94 ? -6.566 11.289 -4.172 1 97.25 94 ASP B CA 1
ATOM 2419 C C . ASP B 1 94 ? -5.887 9.93 -4.016 1 97.25 94 ASP B C 1
ATOM 2421 O O . ASP B 1 94 ? -6.289 8.953 -4.656 1 97.25 94 ASP B O 1
ATOM 2425 N N . GLY B 1 95 ? -4.871 9.867 -3.225 1 97.44 95 GLY B N 1
ATOM 2426 C CA . GLY B 1 95 ? -4.191 8.602 -2.965 1 97.44 95 GLY B CA 1
ATOM 2427 C C . GLY B 1 95 ? -5.078 7.578 -2.285 1 97.44 95 GLY B C 1
ATOM 2428 O O . GLY B 1 95 ? -5.043 6.395 -2.627 1 97.44 95 GLY B O 1
ATOM 2429 N N . LEU B 1 96 ? -5.883 8.055 -1.369 1 98 96 LEU B N 1
ATOM 2430 C CA . LEU B 1 96 ? -6.777 7.156 -0.645 1 98 96 LEU B CA 1
ATOM 2431 C C . LEU B 1 96 ? -7.875 6.625 -1.562 1 98 96 LEU B C 1
ATOM 2433 O O . LEU B 1 96 ? -8.289 5.473 -1.433 1 98 96 LEU B O 1
ATOM 2437 N N . LEU B 1 97 ? -8.328 7.461 -2.514 1 96.88 97 LEU B N 1
ATOM 2438 C CA . LEU B 1 97 ? -9.383 7.051 -3.441 1 96.88 97 LEU B CA 1
ATOM 2439 C C . LEU B 1 97 ? -8.852 6.035 -4.445 1 96.88 97 LEU B C 1
ATOM 2441 O O . LEU B 1 97 ? -9.609 5.207 -4.957 1 96.88 97 LEU B O 1
ATOM 2445 N N . GLU B 1 98 ? -7.574 6.098 -4.723 1 95 98 GLU B N 1
ATOM 2446 C CA . GLU B 1 98 ? -6.965 5.051 -5.535 1 95 98 GLU B CA 1
ATOM 2447 C C . GLU B 1 98 ? -6.965 3.711 -4.801 1 95 98 GLU B C 1
ATOM 2449 O O . GLU B 1 98 ? -7.172 2.662 -5.414 1 95 98 GLU B O 1
ATOM 2454 N N . LEU B 1 99 ? -6.734 3.783 -3.547 1 95.69 99 LEU B N 1
ATOM 2455 C CA . LEU B 1 99 ? -6.711 2.596 -2.703 1 95.69 99 LEU B CA 1
ATOM 2456 C C . LEU B 1 99 ? -8.109 2.021 -2.529 1 95.69 99 LEU B C 1
ATOM 2458 O O . LEU B 1 99 ? -8.305 0.807 -2.607 1 95.69 99 LEU B O 1
ATOM 2462 N N . VAL B 1 100 ? -9.102 2.928 -2.309 1 95 100 VAL B N 1
ATOM 2463 C CA . VAL B 1 100 ? -10.5 2.551 -2.109 1 95 100 VAL B CA 1
ATOM 2464 C C . VAL B 1 100 ? -11.398 3.406 -3.002 1 95 100 VAL B C 1
ATOM 2466 O O . VAL B 1 100 ? -11.992 4.379 -2.537 1 95 100 VAL B O 1
ATOM 2469 N N . PRO B 1 101 ? -11.609 2.971 -4.203 1 92.5 101 PRO B N 1
ATOM 2470 C CA . PRO B 1 101 ? -12.328 3.799 -5.172 1 92.5 101 PRO B CA 1
ATOM 2471 C C . PRO B 1 101 ? -13.797 3.998 -4.805 1 92.5 101 PRO B C 1
ATOM 2473 O O . PRO B 1 101 ? -14.422 4.961 -5.25 1 92.5 101 PRO B O 1
ATOM 2476 N N . SER B 1 102 ? -14.328 3.195 -4.004 1 90.56 102 SER B N 1
ATOM 2477 C CA . SER B 1 102 ? -15.742 3.264 -3.656 1 90.56 102 SER B CA 1
ATOM 2478 C C . SER B 1 102 ? -15.977 4.168 -2.449 1 90.56 102 SER B C 1
ATOM 2480 O O . SER B 1 102 ? -17.109 4.395 -2.045 1 90.56 102 SER B O 1
ATOM 2482 N N . ALA B 1 103 ? -14.898 4.641 -1.835 1 94.12 103 ALA B N 1
ATOM 2483 C CA . ALA B 1 103 ? -15.039 5.504 -0.667 1 94.12 103 ALA B CA 1
ATOM 2484 C C . ALA B 1 103 ? -15.805 6.777 -1.015 1 94.12 103 ALA B C 1
ATOM 2486 O O . ALA B 1 103 ? -15.633 7.336 -2.102 1 94.12 103 ALA B O 1
ATOM 2487 N N . ARG B 1 104 ? -16.609 7.211 -0.108 1 94.62 104 ARG B N 1
ATOM 2488 C CA . ARG B 1 104 ? -17.219 8.531 -0.237 1 94.62 104 ARG B CA 1
ATOM 2489 C C . ARG B 1 104 ? -16.25 9.633 0.181 1 94.62 104 ARG B C 1
ATOM 2491 O O . ARG B 1 104 ? -15.273 9.367 0.878 1 94.62 104 ARG B O 1
ATOM 2498 N N . VAL B 1 105 ? -16.562 10.797 -0.312 1 96.38 105 VAL B N 1
ATOM 2499 C CA . VAL B 1 105 ? -15.664 11.906 -0.008 1 96.38 105 VAL B CA 1
ATOM 2500 C C . VAL B 1 105 ? -16.453 13.047 0.637 1 96.38 105 VAL B C 1
ATOM 2502 O O . VAL B 1 105 ? -17.516 13.422 0.152 1 96.38 105 VAL B O 1
ATOM 2505 N N . GLY B 1 106 ? -16.047 13.469 1.757 1 96.56 106 GLY B N 1
ATOM 2506 C CA . GLY B 1 106 ? -16.469 14.727 2.355 1 96.56 106 GLY B CA 1
ATOM 2507 C C . GLY B 1 106 ? -15.398 15.805 2.281 1 96.56 106 GLY B C 1
ATOM 2508 O O . GLY B 1 106 ? -14.242 15.523 1.96 1 96.56 106 GLY B O 1
ATOM 2509 N N . HIS B 1 107 ? -15.844 17.031 2.551 1 97.88 107 HIS B N 1
ATOM 2510 C CA . HIS B 1 107 ? -14.883 18.125 2.512 1 97.88 107 HIS B CA 1
ATOM 2511 C C . HIS B 1 107 ? -15.07 19.078 3.697 1 97.88 107 HIS B C 1
ATOM 2513 O O . HIS B 1 107 ? -16.203 19.375 4.078 1 97.88 107 HIS B O 1
ATOM 2519 N N . ILE B 1 108 ? -13.984 19.453 4.242 1 97.75 108 ILE B N 1
ATOM 2520 C CA . ILE B 1 108 ? -13.969 20.516 5.246 1 97.75 108 ILE B CA 1
ATOM 2521 C C . ILE B 1 108 ? -12.977 21.594 4.84 1 97.75 108 ILE B C 1
ATOM 2523 O O . ILE B 1 108 ? -11.773 21.328 4.719 1 97.75 108 ILE B O 1
ATOM 2527 N N . GLY B 1 109 ? -13.5 22.766 4.59 1 97.25 109 GLY B N 1
ATOM 2528 C CA . GLY B 1 109 ? -12.68 23.938 4.297 1 97.25 109 GLY B CA 1
ATOM 2529 C C . GLY B 1 109 ? -12.477 24.844 5.496 1 97.25 109 GLY B C 1
ATOM 2530 O O . GLY B 1 109 ? -13.445 25.297 6.105 1 97.25 109 GLY B O 1
ATOM 2531 N N . LEU B 1 110 ? -11.242 25.047 5.828 1 94.5 110 LEU B N 1
ATOM 2532 C CA . LEU B 1 110 ? -10.891 25.875 6.973 1 94.5 110 LEU B CA 1
ATOM 2533 C C . LEU B 1 110 ? -9.906 26.969 6.566 1 94.5 110 LEU B C 1
ATOM 2535 O O . LEU B 1 110 ? -9.055 26.75 5.703 1 94.5 110 LEU B O 1
ATOM 2539 N N . TYR B 1 111 ? -10.039 28.078 7.07 1 89.69 111 TYR B N 1
ATOM 2540 C CA . TYR B 1 111 ? -8.984 29.078 7.043 1 89.69 111 TYR B CA 1
ATOM 2541 C C . TYR B 1 111 ? -8.727 29.656 8.43 1 89.69 111 TYR B C 1
ATOM 2543 O O . TYR B 1 111 ? -9.539 29.469 9.344 1 89.69 111 TYR B O 1
ATOM 2551 N N . ARG B 1 112 ? -7.535 30.219 8.562 1 84.75 112 ARG B N 1
ATOM 2552 C CA . ARG B 1 112 ? -7.188 30.812 9.852 1 84.75 112 ARG B CA 1
ATOM 2553 C C . ARG B 1 112 ? -7.52 32.312 9.867 1 84.75 112 ARG B C 1
ATOM 2555 O O . ARG B 1 112 ? -7.086 33.062 8.992 1 84.75 112 ARG B O 1
ATOM 2562 N N . ASP B 1 113 ? -8.289 32.625 10.867 1 85.88 113 ASP B N 1
ATOM 2563 C CA . ASP B 1 113 ? -8.594 34.031 11.023 1 85.88 113 ASP B CA 1
ATOM 2564 C C . ASP B 1 113 ? -7.324 34.844 11.312 1 85.88 113 ASP B C 1
ATOM 2566 O O . ASP B 1 113 ? -6.539 34.469 12.188 1 85.88 113 ASP B O 1
ATOM 2570 N N . GLU B 1 114 ? -7.062 35.875 10.68 1 81.69 114 GLU B N 1
ATOM 2571 C CA . GLU B 1 114 ? -5.836 36.656 10.789 1 81.69 114 GLU B CA 1
ATOM 2572 C C . GLU B 1 114 ? -5.73 37.344 12.156 1 81.69 114 GLU B C 1
ATOM 2574 O O . GLU B 1 114 ? -4.629 37.562 12.656 1 81.69 114 GLU B O 1
ATOM 2579 N N . VAL B 1 115 ? -6.777 37.625 12.812 1 84 115 VAL B N 1
ATOM 2580 C CA . VAL B 1 115 ? -6.801 38.375 14.062 1 84 115 VAL B CA 1
ATOM 2581 C C . VAL B 1 115 ? -6.809 37.406 15.242 1 84 115 VAL B C 1
ATOM 2583 O O . VAL B 1 115 ? -5.902 37.438 16.078 1 84 115 VAL B O 1
ATOM 2586 N N . THR B 1 116 ? -7.699 36.469 15.242 1 77.81 116 THR B N 1
ATOM 2587 C CA . THR B 1 116 ? -7.898 35.594 16.375 1 77.81 116 THR B CA 1
ATOM 2588 C C . THR B 1 116 ? -7.035 34.344 16.25 1 77.81 116 THR B C 1
ATOM 2590 O O . THR B 1 116 ? -6.824 33.625 17.234 1 77.81 116 THR B O 1
ATOM 2593 N N . ARG B 1 117 ? -6.621 34.062 15.023 1 77.81 117 ARG B N 1
ATOM 2594 C CA . ARG B 1 117 ? -5.805 32.906 14.68 1 77.81 117 ARG B CA 1
ATOM 2595 C C . ARG B 1 117 ? -6.582 31.625 14.867 1 77.81 117 ARG B C 1
ATOM 2597 O O . ARG B 1 117 ? -5.988 30.547 15 1 77.81 117 ARG B O 1
ATOM 2604 N N . GLN B 1 118 ? -7.898 31.781 14.961 1 83 118 GLN B N 1
ATOM 2605 C CA . GLN B 1 118 ? -8.766 30.609 15.117 1 83 118 GLN B CA 1
ATOM 2606 C C . GLN B 1 118 ? -9.227 30.094 13.758 1 83 118 GLN B C 1
ATOM 2608 O O . GLN B 1 118 ? -9.398 30.859 12.812 1 83 118 GLN B O 1
ATOM 2613 N N . PRO B 1 119 ? -9.445 28.781 13.703 1 89.38 119 PRO B N 1
ATOM 2614 C CA . PRO B 1 119 ? -9.969 28.234 12.445 1 89.38 119 PRO B CA 1
ATOM 2615 C C . PRO B 1 119 ? -11.406 28.656 12.164 1 89.38 119 PRO B C 1
ATOM 2617 O O . PRO B 1 119 ? -12.227 28.719 13.078 1 89.38 119 PRO B O 1
ATOM 2620 N N . VAL B 1 120 ? -11.68 29.078 10.914 1 91.12 120 VAL B N 1
ATOM 2621 C CA . VAL B 1 120 ? -13.008 29.438 10.438 1 91.12 120 VAL B CA 1
ATOM 2622 C C . VAL B 1 120 ? -13.43 28.5 9.32 1 91.12 120 VAL B C 1
ATOM 2624 O O . VAL B 1 120 ? -12.695 28.297 8.352 1 91.12 120 VAL B O 1
ATOM 2627 N N . GLU B 1 121 ? -14.586 27.891 9.484 1 94.06 121 GLU B N 1
ATOM 2628 C CA . GLU B 1 121 ? -15.117 26.969 8.5 1 94.06 121 GLU B CA 1
ATOM 2629 C C . GLU B 1 121 ? -15.727 27.703 7.309 1 94.06 121 GLU B C 1
ATOM 2631 O O . GLU B 1 121 ? -16.562 28.594 7.484 1 94.06 121 GLU B O 1
ATOM 2636 N N . TYR B 1 122 ? -15.273 27.469 6.098 1 93.94 122 TYR B N 1
ATOM 2637 C CA . TYR B 1 122 ? -15.914 28.094 4.945 1 93.94 122 TYR B CA 1
ATOM 2638 C C . TYR B 1 122 ? -16.625 27.047 4.09 1 93.94 122 TYR B C 1
ATOM 2640 O O . TYR B 1 122 ? -17.422 27.391 3.213 1 93.94 122 TYR B O 1
ATOM 2648 N N . LEU B 1 123 ? -16.406 25.797 4.418 1 95.88 123 LEU B N 1
ATOM 2649 C CA . LEU B 1 123 ? -17.062 24.688 3.719 1 95.88 123 LEU B CA 1
ATOM 2650 C C . LEU B 1 123 ? -17.141 23.453 4.605 1 95.88 123 LEU B C 1
ATOM 2652 O O . LEU B 1 123 ? -16.141 23.062 5.215 1 95.88 123 LEU B O 1
ATOM 2656 N N . VAL B 1 124 ? -18.328 22.906 4.742 1 96.25 124 VAL B N 1
ATOM 2657 C CA . VAL B 1 124 ? -18.531 21.578 5.336 1 96.25 124 VAL B CA 1
ATOM 2658 C C . VAL B 1 124 ? -19.547 20.797 4.508 1 96.25 124 VAL B C 1
ATOM 2660 O O . VAL B 1 124 ? -20.734 21.141 4.469 1 96.25 124 VAL B O 1
ATOM 2663 N N . LYS B 1 125 ? -19.109 19.875 3.768 1 96.12 125 LYS B N 1
ATOM 2664 C CA . LYS B 1 125 ? -19.938 18.953 2.984 1 96.12 125 LYS B CA 1
ATOM 2665 C C . LYS B 1 125 ? -19.594 17.5 3.293 1 96.12 125 LYS B C 1
ATOM 2667 O O . LYS B 1 125 ? -18.531 17 2.893 1 96.12 125 LYS B O 1
ATOM 2672 N N . LEU B 1 126 ? -20.469 16.828 4.012 1 94.69 126 LEU B N 1
ATOM 2673 C CA . LEU B 1 126 ? -20.234 15.469 4.473 1 94.69 126 LEU B CA 1
ATOM 2674 C C . LEU B 1 126 ? -21.344 14.539 4.008 1 94.69 126 LEU B C 1
ATOM 2676 O O . LEU B 1 126 ? -22.5 14.953 3.893 1 94.69 126 LEU B O 1
ATOM 2680 N N . PRO B 1 127 ? -21.016 13.359 3.689 1 90.31 127 PRO B N 1
ATOM 2681 C CA . PRO B 1 127 ? -22.078 12.398 3.385 1 90.31 127 PRO B CA 1
ATOM 2682 C C . PRO B 1 127 ? -22.969 12.086 4.594 1 90.31 127 PRO B C 1
ATOM 2684 O O . PRO B 1 127 ? -22.562 12.336 5.734 1 90.31 127 PRO B O 1
ATOM 2687 N N . GLU B 1 128 ? -24.234 11.617 4.289 1 78.56 128 GLU B N 1
ATOM 2688 C CA . GLU B 1 128 ? -25.203 11.289 5.32 1 78.56 128 GLU B CA 1
ATOM 2689 C C . GLU B 1 128 ? -24.906 9.938 5.965 1 78.56 128 GLU B C 1
ATOM 2691 O O . GLU B 1 128 ? -25.562 8.938 5.672 1 78.56 128 GLU B O 1
ATOM 2696 N N . THR B 1 129 ? -23.844 9.672 6.508 1 70.25 129 THR B N 1
ATOM 2697 C CA . THR B 1 129 ? -23.625 8.367 7.129 1 70.25 129 THR B CA 1
ATOM 2698 C C . THR B 1 129 ? -22.656 8.484 8.305 1 70.25 129 THR B C 1
ATOM 2700 O O . THR B 1 129 ? -21.625 9.172 8.203 1 70.25 129 THR B O 1
ATOM 2703 N N . THR B 1 130 ? -23.188 7.891 9.398 1 72.19 130 THR B N 1
ATOM 2704 C CA . THR B 1 130 ? -22.344 7.957 10.586 1 72.19 130 THR B CA 1
ATOM 2705 C C . THR B 1 130 ? -21.781 6.578 10.922 1 72.19 130 THR B C 1
ATOM 2707 O O . THR B 1 130 ? -20.969 6.441 11.844 1 72.19 130 THR B O 1
ATOM 2710 N N . GLU B 1 131 ? -22.094 5.645 10.062 1 82.56 131 GLU B N 1
ATOM 2711 C CA . GLU B 1 131 ? -21.656 4.297 10.406 1 82.56 131 GLU B CA 1
ATOM 2712 C C . GLU B 1 131 ? -20.359 3.932 9.672 1 82.56 131 GLU B C 1
ATOM 2714 O O . GLU B 1 131 ? -19.844 2.83 9.836 1 82.56 131 GLU B O 1
ATOM 2719 N N . ARG B 1 132 ? -19.812 4.824 8.977 1 90 132 ARG B N 1
ATOM 2720 C CA . ARG B 1 132 ? -18.594 4.598 8.203 1 90 132 ARG B CA 1
ATOM 2721 C C . ARG B 1 132 ? -17.375 5.078 8.969 1 90 132 ARG B C 1
ATOM 2723 O O . ARG B 1 132 ? -17.484 5.84 9.938 1 90 132 ARG B O 1
ATOM 2730 N N . THR B 1 133 ? -16.297 4.516 8.641 1 93.44 133 THR B N 1
ATOM 2731 C CA . THR B 1 133 ? -15.031 5.047 9.125 1 93.44 133 THR B CA 1
ATOM 2732 C C . THR B 1 133 ? -14.641 6.305 8.352 1 93.44 133 THR B C 1
ATOM 2734 O O . THR B 1 133 ? -14.695 6.32 7.121 1 93.44 133 THR B O 1
ATOM 2737 N N . PHE B 1 134 ? -14.352 7.355 9.109 1 96.31 134 PHE B N 1
ATOM 2738 C CA . PHE B 1 134 ? -13.945 8.617 8.508 1 96.31 134 PHE B CA 1
ATOM 2739 C C . PHE B 1 134 ? -12.445 8.828 8.648 1 96.31 134 PHE B C 1
ATOM 2741 O O . PHE B 1 134 ? -11.906 8.812 9.758 1 96.31 134 PHE B O 1
ATOM 2748 N N . ILE B 1 135 ? -11.773 8.992 7.52 1 97.94 135 ILE B N 1
ATOM 2749 C CA . ILE B 1 135 ? -10.359 9.336 7.539 1 97.94 135 ILE B CA 1
ATOM 2750 C C . ILE B 1 135 ? -10.18 10.812 7.188 1 97.94 135 ILE B C 1
ATOM 2752 O O . ILE B 1 135 ? -10.383 11.211 6.043 1 97.94 135 ILE B O 1
ATOM 2756 N N . LEU B 1 136 ? -9.883 11.539 8.195 1 98.5 136 LEU B N 1
ATOM 2757 C CA . LEU B 1 136 ? -9.57 12.953 8.062 1 98.5 136 LEU B CA 1
ATOM 2758 C C . LEU B 1 136 ? -8.117 13.156 7.648 1 98.5 136 LEU B C 1
ATOM 2760 O O . LEU B 1 136 ? -7.203 12.625 8.297 1 98.5 136 LEU B O 1
ATOM 2764 N N . VAL B 1 137 ? -7.918 13.969 6.52 1 98.69 137 VAL B N 1
ATOM 2765 C CA . VAL B 1 137 ? -6.551 14.008 6.02 1 98.69 137 VAL B CA 1
ATOM 2766 C C . VAL B 1 137 ? -6.102 15.453 5.84 1 98.69 137 VAL B C 1
ATOM 2768 O O . VAL B 1 137 ? -6.871 16.297 5.363 1 98.69 137 VAL B O 1
ATOM 2771 N N . ASP B 1 138 ? -4.949 15.734 6.262 1 97.88 138 ASP B N 1
ATOM 2772 C CA . ASP B 1 138 ? -4.184 16.969 6.086 1 97.88 138 ASP B CA 1
ATOM 2773 C C . ASP B 1 138 ? -2.682 16.688 6.125 1 97.88 138 ASP B C 1
ATOM 2775 O O . ASP B 1 138 ? -2.168 16.172 7.125 1 97.88 138 ASP B O 1
ATOM 2779 N N . PRO B 1 139 ? -1.948 17.078 5.094 1 98.19 139 PRO B N 1
ATOM 2780 C CA . PRO B 1 139 ? -0.546 16.656 5.02 1 98.19 139 PRO B CA 1
ATOM 2781 C C . PRO B 1 139 ? 0.252 17.062 6.262 1 98.19 139 PRO B C 1
ATOM 2783 O O . PRO B 1 139 ? 1.132 16.312 6.699 1 98.19 139 PRO B O 1
ATOM 2786 N N . MET B 1 140 ? -0.084 18.203 6.785 1 97.69 140 MET B N 1
ATOM 2787 C CA . MET B 1 140 ? 0.742 18.734 7.867 1 97.69 140 MET B CA 1
ATOM 2788 C C . MET B 1 140 ? -0.07 18.875 9.148 1 97.69 140 MET B C 1
ATOM 2790 O O . MET B 1 140 ? -1.14 19.484 9.148 1 97.69 140 MET B O 1
ATOM 2794 N N . LEU B 1 141 ? 0.4 18.297 10.211 1 97.94 141 LEU B N 1
ATOM 2795 C CA . LEU B 1 141 ? -0.1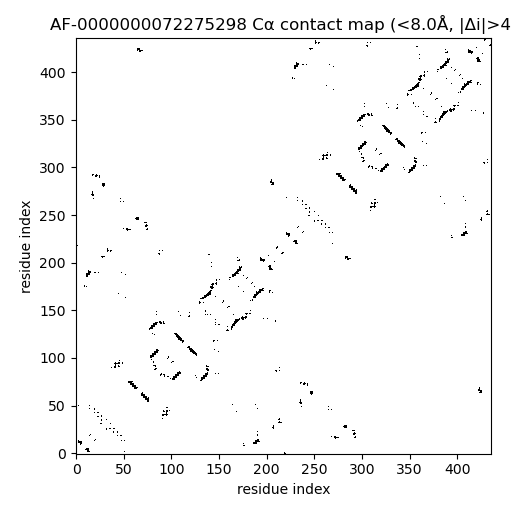04 18.562 11.555 1 97.94 141 LEU B CA 1
ATOM 2796 C C . LEU B 1 141 ? 0.868 19.438 12.336 1 97.94 141 LEU B C 1
ATOM 2798 O O . LEU B 1 141 ? 1.585 18.953 13.211 1 97.94 141 LEU B O 1
ATOM 2802 N N . ALA B 1 142 ? 0.804 20.672 12.016 1 96.75 142 ALA B N 1
ATOM 2803 C CA . ALA B 1 142 ? 1.745 21.625 12.586 1 96.75 142 ALA B CA 1
ATOM 2804 C C . ALA B 1 142 ? 1.304 22.078 13.977 1 96.75 142 ALA B C 1
ATOM 2806 O O . ALA B 1 142 ? 1.748 21.516 14.984 1 96.75 142 ALA B O 1
ATOM 2807 N N . THR B 1 143 ? 0.427 23.047 14.023 1 95.62 143 THR B N 1
ATOM 2808 C CA . THR B 1 143 ? -0.028 23.531 15.328 1 95.62 143 THR B CA 1
ATOM 2809 C C . THR B 1 143 ? -1.113 22.625 15.891 1 95.62 143 THR B C 1
ATOM 2811 O O . THR B 1 143 ? -1.364 22.625 17.094 1 95.62 143 THR B O 1
ATOM 2814 N N . GLY B 1 144 ? -1.811 21.906 15.016 1 96.31 144 GLY B N 1
ATOM 2815 C CA . GLY B 1 144 ? -2.814 20.938 15.414 1 96.31 144 GLY B CA 1
ATOM 2816 C C . GLY B 1 144 ? -4.215 21.516 15.477 1 96.31 144 GLY B C 1
ATOM 2817 O O . GLY B 1 144 ? -5.195 20.781 15.586 1 96.31 144 GLY B O 1
ATOM 2818 N N . HIS B 1 145 ? -4.352 22.828 15.344 1 95.12 145 HIS B N 1
ATOM 2819 C CA . HIS B 1 145 ? -5.641 23.484 15.531 1 95.12 145 HIS B CA 1
ATOM 2820 C C . HIS B 1 145 ? -6.602 23.156 14.391 1 95.12 145 HIS B C 1
ATOM 2822 O O . HIS B 1 145 ? -7.781 22.875 14.633 1 95.12 145 HIS B O 1
ATOM 2828 N N . SER B 1 146 ? -6.125 23.156 13.109 1 94.94 146 SER B N 1
ATOM 2829 C CA . SER B 1 146 ? -6.984 22.828 11.977 1 94.94 146 SER B CA 1
ATOM 2830 C C . SER B 1 146 ? -7.5 21.391 12.078 1 94.94 146 SER B C 1
ATOM 2832 O O . SER B 1 146 ? -8.695 21.156 11.906 1 94.94 146 SER B O 1
ATOM 2834 N N . GLY B 1 147 ? -6.578 20.469 12.383 1 97.12 147 GLY B N 1
ATOM 2835 C CA . GLY B 1 147 ? -6.969 19.078 12.539 1 97.12 147 GLY B CA 1
ATOM 2836 C C . GLY B 1 147 ? -7.973 18.859 13.648 1 97.12 147 GLY B C 1
ATOM 2837 O O . GLY B 1 147 ? -8.977 18.156 13.461 1 97.12 147 GLY B O 1
ATOM 2838 N N . ALA B 1 148 ? -7.711 19.453 14.773 1 97.88 148 ALA B N 1
ATOM 2839 C CA . ALA B 1 148 ? -8.602 19.312 15.922 1 97.88 148 ALA B CA 1
ATOM 2840 C C . ALA B 1 148 ? -9.984 19.891 15.617 1 97.88 148 ALA B C 1
ATOM 2842 O O . ALA B 1 148 ? -11 19.281 15.961 1 97.88 148 ALA B O 1
ATOM 2843 N N . HIS B 1 149 ? -9.969 21.047 15.016 1 97.44 149 HIS B N 1
ATOM 2844 C CA . HIS B 1 149 ? -11.234 21.672 14.648 1 97.44 149 HIS B CA 1
ATOM 2845 C C . HIS B 1 149 ? -12.023 20.781 13.688 1 97.44 149 HIS B C 1
ATOM 2847 O O . HIS B 1 149 ? -13.227 20.594 13.859 1 97.44 149 HIS B O 1
ATOM 2853 N N . ALA B 1 150 ? -11.367 20.234 12.695 1 97.75 150 ALA B N 1
ATOM 2854 C CA . ALA B 1 150 ? -12.023 19.391 11.711 1 97.75 150 ALA B CA 1
ATOM 2855 C C . ALA B 1 150 ? -12.609 18.141 12.375 1 97.75 150 ALA B C 1
ATOM 2857 O O . ALA B 1 150 ? -13.711 17.719 12.031 1 97.75 150 ALA B O 1
ATOM 2858 N N . ALA B 1 151 ? -11.883 17.531 13.266 1 98 151 ALA B N 1
ATOM 2859 C CA . ALA B 1 151 ? -12.406 16.391 14.008 1 98 151 ALA B CA 1
ATOM 2860 C C . ALA B 1 151 ? -13.656 16.781 14.797 1 98 151 ALA B C 1
ATOM 2862 O O . ALA B 1 151 ? -14.625 16.016 14.852 1 98 151 ALA B O 1
ATOM 2863 N N . THR B 1 152 ? -13.578 17.969 15.43 1 97.81 152 THR B N 1
ATOM 2864 C CA . THR B 1 152 ? -14.734 18.469 16.156 1 97.81 152 THR B CA 1
ATOM 2865 C C . THR B 1 152 ? -15.938 18.609 15.227 1 97.81 152 THR B C 1
ATOM 2867 O O . THR B 1 152 ? -17.062 18.312 15.617 1 97.81 152 THR B O 1
ATOM 2870 N N . VAL B 1 153 ? -15.688 19.109 14.016 1 96.88 153 VAL B N 1
ATOM 2871 C CA . VAL B 1 153 ? -16.75 19.25 13.031 1 96.88 153 VAL B CA 1
ATOM 2872 C C . VAL B 1 153 ? -17.406 17.906 12.773 1 96.88 153 VAL B C 1
ATOM 2874 O O . VAL B 1 153 ? -18.641 17.797 12.719 1 96.88 153 VAL B O 1
ATOM 2877 N N . LEU B 1 154 ? -16.609 16.812 12.594 1 96.75 154 LEU B N 1
ATOM 2878 C CA . LEU B 1 154 ? -17.141 15.477 12.367 1 96.75 154 LEU B CA 1
ATOM 2879 C C . LEU B 1 154 ? -17.984 15.031 13.555 1 96.75 154 LEU B C 1
ATOM 2881 O O . LEU B 1 154 ? -19.094 14.492 13.375 1 96.75 154 LEU B O 1
ATOM 2885 N N . LEU B 1 155 ? -17.5 15.305 14.758 1 96.12 155 LEU B N 1
ATOM 2886 C CA . LEU B 1 155 ? -18.234 14.945 15.969 1 96.12 155 LEU B CA 1
ATOM 2887 C C . LEU B 1 155 ? -19.578 15.664 16.016 1 96.12 155 LEU B C 1
ATOM 2889 O O . LEU B 1 155 ? -20.609 15.055 16.328 1 96.12 155 LEU B O 1
ATOM 2893 N N . ARG B 1 156 ? -19.562 16.922 15.703 1 95 156 ARG B N 1
ATOM 2894 C CA . ARG B 1 156 ? -20.766 17.734 15.719 1 95 156 ARG B CA 1
ATOM 2895 C C . ARG B 1 156 ? -21.781 17.219 14.703 1 95 156 ARG B C 1
ATOM 2897 O O . ARG B 1 156 ? -23 17.406 14.875 1 95 156 ARG B O 1
ATOM 2904 N N . HIS B 1 157 ? -21.328 16.5 13.727 1 93.81 157 HIS B N 1
ATOM 2905 C CA . HIS B 1 157 ? -22.203 15.961 12.688 1 93.81 157 HIS B CA 1
ATOM 2906 C C . HIS B 1 157 ? -22.562 14.508 12.977 1 93.81 157 HIS B C 1
ATOM 2908 O O . HIS B 1 157 ? -23.062 13.805 12.094 1 93.81 157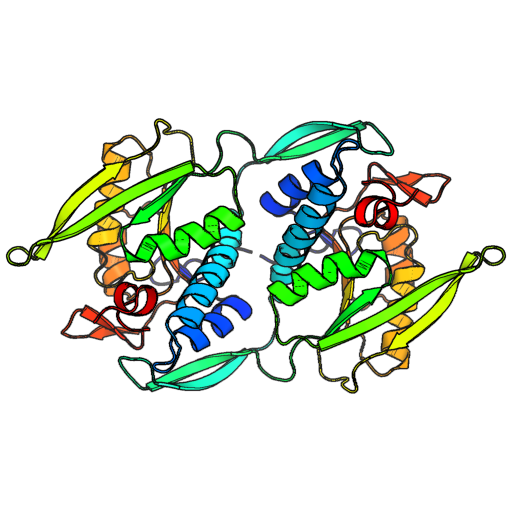 HIS B O 1
ATOM 2914 N N . GLY B 1 158 ? -22.188 14.039 14.141 1 93.31 158 GLY B N 1
ATOM 2915 C CA . GLY B 1 158 ? -22.688 12.766 14.617 1 93.31 158 GLY B CA 1
ATOM 2916 C C . GLY B 1 158 ? -21.734 11.609 14.375 1 93.31 158 GLY B C 1
ATOM 2917 O O . GLY B 1 158 ? -22.094 10.453 14.602 1 93.31 158 GLY B O 1
ATOM 2918 N N . VAL B 1 159 ? -20.562 11.852 13.906 1 94.44 159 VAL B N 1
ATOM 2919 C CA . VAL B 1 159 ? -19.578 10.789 13.719 1 94.44 159 VAL B CA 1
ATOM 2920 C C . VAL B 1 159 ? -18.938 10.445 15.055 1 94.44 159 VAL B C 1
ATOM 2922 O O . VAL B 1 159 ? -18.328 11.305 15.703 1 94.44 159 VAL B O 1
ATOM 2925 N N . PRO B 1 160 ? -19.109 9.25 15.5 1 93.94 160 PRO B N 1
ATOM 2926 C CA . PRO B 1 160 ? -18.453 8.891 16.766 1 93.94 160 PRO B CA 1
ATOM 2927 C C . PRO B 1 160 ? -16.938 8.945 16.672 1 93.94 160 PRO B C 1
ATOM 2929 O O . PRO B 1 160 ? -16.359 8.625 15.625 1 93.94 160 PRO B O 1
ATOM 2932 N N . ALA B 1 161 ? -16.25 9.258 17.766 1 94.81 161 ALA B N 1
ATOM 2933 C CA . ALA B 1 161 ? -14.805 9.406 17.812 1 94.81 161 ALA B CA 1
ATOM 2934 C C . ALA B 1 161 ? -14.102 8.133 17.375 1 94.81 161 ALA B C 1
ATOM 2936 O O . ALA B 1 161 ? -13.055 8.18 16.734 1 94.81 161 ALA B O 1
ATOM 2937 N N . GLU B 1 162 ? -14.727 7.016 17.703 1 92.88 162 GLU B N 1
ATOM 2938 C CA . GLU B 1 162 ? -14.117 5.723 17.422 1 92.88 162 GLU B CA 1
ATOM 2939 C C . GLU B 1 162 ? -14.102 5.434 15.93 1 92.88 162 GLU B C 1
ATOM 2941 O O . GLU B 1 162 ? -13.422 4.52 15.469 1 92.88 162 GLU B O 1
ATOM 2946 N N . ARG B 1 163 ? -14.82 6.238 15.18 1 94 163 ARG B N 1
ATOM 2947 C CA . ARG B 1 163 ? -14.906 6.047 13.734 1 94 163 ARG B CA 1
ATOM 2948 C C . ARG B 1 163 ? -14.055 7.078 13 1 94 163 ARG B C 1
ATOM 2950 O O . ARG B 1 163 ? -14.055 7.121 11.766 1 94 163 ARG B O 1
ATOM 2957 N N . ILE B 1 164 ? -13.359 7.875 13.758 1 96.62 164 ILE B N 1
ATOM 2958 C CA . ILE B 1 164 ? -12.539 8.914 13.156 1 96.62 164 ILE B CA 1
ATOM 2959 C C . ILE B 1 164 ? -11.062 8.523 13.258 1 96.62 164 ILE B C 1
ATOM 2961 O O . ILE B 1 164 ? -10.609 8.039 14.297 1 96.62 164 ILE B O 1
ATOM 2965 N N . ARG B 1 165 ? -10.398 8.656 12.148 1 97.94 165 ARG B N 1
ATOM 2966 C CA . ARG B 1 165 ? -8.945 8.547 12.07 1 97.94 165 ARG B CA 1
ATOM 2967 C C . ARG B 1 165 ? -8.336 9.781 11.422 1 97.94 165 ARG B C 1
ATOM 2969 O O . ARG B 1 165 ? -8.859 10.289 10.43 1 97.94 165 ARG B O 1
ATOM 2976 N N . PHE B 1 166 ? -7.344 10.297 12.031 1 98.69 166 PHE B N 1
ATOM 2977 C CA . PHE B 1 166 ? -6.637 11.43 11.438 1 98.69 166 PHE B CA 1
ATOM 2978 C C . PHE B 1 166 ? -5.324 10.977 10.812 1 98.69 166 PHE B C 1
ATOM 2980 O O . PHE B 1 166 ? -4.559 10.227 11.43 1 98.69 166 PHE B O 1
ATOM 2987 N N . MET B 1 167 ? -5.105 11.375 9.562 1 98.75 167 MET B N 1
ATOM 2988 C CA . MET B 1 167 ? -3.9 10.984 8.836 1 98.75 167 MET B CA 1
ATOM 2989 C C . MET B 1 167 ? -3.168 12.203 8.289 1 98.75 167 MET B C 1
ATOM 2991 O O . MET B 1 167 ? -3.775 13.055 7.637 1 98.75 167 MET B O 1
ATOM 2995 N N . ALA B 1 168 ? -1.904 12.312 8.57 1 98.62 168 ALA B N 1
ATOM 2996 C CA . ALA B 1 168 ? -1.039 13.367 8.055 1 98.62 168 ALA B CA 1
ATOM 2997 C C . ALA B 1 168 ? 0.309 12.812 7.609 1 98.62 168 ALA B C 1
ATOM 2999 O O . ALA B 1 168 ? 0.676 11.695 7.98 1 98.62 168 ALA B O 1
ATOM 3000 N N . LEU B 1 169 ? 1.044 13.539 6.781 1 98.31 169 LEU B N 1
ATOM 3001 C CA . LEU B 1 169 ? 2.393 13.133 6.402 1 98.31 169 LEU B CA 1
ATOM 3002 C C . LEU B 1 169 ? 3.385 13.422 7.523 1 98.31 169 LEU B C 1
ATOM 3004 O O . LEU B 1 169 ? 4.027 12.508 8.039 1 98.31 169 LEU B O 1
ATOM 3008 N N . VAL B 1 170 ? 3.453 14.703 7.902 1 98.62 170 VAL B N 1
ATOM 3009 C CA . VAL B 1 170 ? 4.438 15.148 8.883 1 98.62 170 VAL B CA 1
ATOM 3010 C C . VAL B 1 170 ? 3.738 15.867 10.031 1 98.62 170 VAL B C 1
ATOM 3012 O O . VAL B 1 170 ? 2.84 16.688 9.812 1 98.62 170 VAL B O 1
ATOM 3015 N N . ALA B 1 171 ? 4.105 15.555 11.211 1 98.62 171 ALA B N 1
ATOM 3016 C CA . ALA B 1 171 ? 3.559 16.219 12.391 1 98.62 171 ALA B CA 1
ATOM 3017 C C . ALA B 1 171 ? 4.676 16.781 13.273 1 98.62 171 ALA B C 1
ATOM 3019 O O . ALA B 1 171 ? 5.824 16.344 13.18 1 98.62 171 ALA B O 1
ATOM 3020 N N . ALA B 1 172 ? 4.359 17.781 14.023 1 98.62 172 ALA B N 1
ATOM 3021 C CA . ALA B 1 172 ? 5.191 18.25 15.125 1 98.62 172 ALA B CA 1
ATOM 3022 C C . ALA B 1 172 ? 4.586 17.875 16.469 1 98.62 172 ALA B C 1
ATOM 3024 O O . ALA B 1 172 ? 3.365 17.781 16.609 1 98.62 172 ALA B O 1
ATOM 3025 N N . PRO B 1 173 ? 5.422 17.625 17.484 1 98.56 173 PRO B N 1
ATOM 3026 C CA . PRO B 1 173 ? 4.891 17.281 18.812 1 98.56 173 PRO B CA 1
ATOM 3027 C C . PRO B 1 173 ? 3.852 18.266 19.312 1 98.56 173 PRO B C 1
ATOM 3029 O O . PRO B 1 173 ? 2.867 17.875 19.938 1 98.56 173 PRO B O 1
ATOM 3032 N N . GLU B 1 174 ? 4.059 19.547 19.062 1 98 174 GLU B N 1
ATOM 3033 C CA . GLU B 1 174 ? 3.109 20.578 19.484 1 98 174 GLU B CA 1
ATOM 3034 C C . GLU B 1 174 ? 1.729 20.328 18.875 1 98 174 GLU B C 1
ATOM 3036 O O . GLU B 1 174 ? 0.714 20.453 19.562 1 98 174 GLU B O 1
ATOM 3041 N N . GLY B 1 175 ? 1.745 19.969 17.594 1 98.12 175 GLY B N 1
ATOM 3042 C CA . GLY B 1 175 ? 0.49 19.688 16.906 1 98.12 175 GLY B CA 1
ATOM 3043 C C . GLY B 1 175 ? -0.218 18.453 17.438 1 98.12 175 GLY B C 1
ATOM 3044 O O . GLY B 1 175 ? -1.439 18.469 17.609 1 98.12 175 GLY B O 1
ATOM 3045 N N . VAL B 1 176 ? 0.532 17.406 17.656 1 98.56 176 VAL B N 1
ATOM 3046 C CA . VAL B 1 176 ? -0.021 16.172 18.203 1 98.56 176 VAL B CA 1
ATOM 3047 C C . VAL B 1 176 ? -0.633 16.422 19.578 1 98.56 176 VAL B C 1
ATOM 3049 O O . VAL B 1 176 ? -1.739 15.961 19.859 1 98.56 176 VAL B O 1
ATOM 3052 N N . ARG B 1 177 ? 0.056 17.172 20.406 1 98.12 177 ARG B N 1
ATOM 3053 C CA . ARG B 1 177 ? -0.449 17.5 21.734 1 98.12 177 ARG B CA 1
ATOM 3054 C C . ARG B 1 177 ? -1.768 18.266 21.641 1 98.12 177 ARG B C 1
ATOM 3056 O O . ARG B 1 177 ? -2.725 17.938 22.344 1 98.12 177 ARG B O 1
ATOM 3063 N N . THR B 1 178 ? -1.756 19.312 20.812 1 97.69 178 THR B N 1
ATOM 3064 C CA . THR B 1 178 ? -2.961 20.109 20.625 1 97.69 178 THR B CA 1
ATOM 3065 C C . THR B 1 178 ? -4.125 19.234 20.172 1 97.69 178 THR B C 1
ATOM 3067 O O . THR B 1 178 ? -5.223 19.312 20.719 1 97.69 178 THR B O 1
ATOM 3070 N N . PHE B 1 179 ? -3.904 18.375 19.188 1 98.19 179 PHE B N 1
ATOM 3071 C CA . PHE B 1 179 ? -4.938 17.5 18.641 1 98.19 179 PHE B CA 1
ATOM 3072 C C . PHE B 1 179 ? -5.445 16.531 19.703 1 98.19 179 PHE B C 1
ATOM 3074 O O . PHE B 1 179 ? -6.652 16.406 19.906 1 98.19 179 PHE B O 1
ATOM 3081 N N . HIS B 1 180 ? -4.555 15.906 20.406 1 97.56 180 HIS B N 1
ATOM 3082 C CA . HIS B 1 180 ? -4.934 14.867 21.359 1 97.56 180 HIS B CA 1
ATOM 3083 C C . HIS B 1 180 ? -5.547 15.477 22.625 1 97.56 180 HIS B C 1
ATOM 3085 O O . HIS B 1 180 ? -6.316 14.812 23.328 1 97.56 180 HIS B O 1
ATOM 3091 N N . ALA B 1 181 ? -5.164 16.688 22.984 1 97.56 181 ALA B N 1
ATOM 3092 C CA . ALA B 1 181 ? -5.84 17.375 24.078 1 97.56 181 ALA B CA 1
ATOM 3093 C C . ALA B 1 181 ? -7.328 17.547 23.797 1 97.56 181 ALA B C 1
ATOM 3095 O O . ALA B 1 181 ? -8.164 17.406 24.688 1 97.56 181 ALA B O 1
ATOM 3096 N N . ALA B 1 182 ? -7.637 17.828 22.562 1 97.31 182 ALA B N 1
ATOM 3097 C CA . ALA B 1 182 ? -9.023 18.047 22.141 1 97.31 182 ALA B CA 1
ATOM 3098 C C . ALA B 1 182 ? -9.719 16.719 21.859 1 97.31 182 ALA B C 1
ATOM 3100 O O . ALA B 1 182 ? -10.922 16.578 22.125 1 97.31 182 ALA B O 1
ATOM 3101 N N . HIS B 1 183 ? -9.008 15.781 21.281 1 98.06 183 HIS B N 1
ATOM 3102 C CA . HIS B 1 183 ? -9.578 14.508 20.859 1 98.06 183 HIS B CA 1
ATOM 3103 C C . HIS B 1 183 ? -8.672 13.344 21.25 1 98.06 183 HIS B C 1
ATOM 3105 O O . HIS B 1 183 ? -8.062 12.703 20.391 1 98.06 183 HIS B O 1
ATOM 3111 N N . PRO B 1 184 ? -8.688 12.984 22.5 1 96.25 184 PRO B N 1
ATOM 3112 C CA . PRO B 1 184 ? -7.773 11.945 23 1 96.25 184 PRO B CA 1
ATOM 3113 C C . PRO B 1 184 ? -8.078 10.57 22.422 1 96.25 184 PRO B C 1
ATOM 3115 O O . PRO B 1 184 ? -7.199 9.703 22.359 1 96.25 184 PRO B O 1
ATOM 3118 N N . ASP B 1 185 ? -9.289 10.422 21.938 1 95.5 185 ASP B N 1
ATOM 3119 C CA . ASP B 1 185 ? -9.711 9.094 21.516 1 95.5 185 ASP B CA 1
ATOM 3120 C C . ASP B 1 185 ? -9.562 8.922 20 1 95.5 185 ASP B C 1
ATOM 3122 O O . ASP B 1 185 ? -9.852 7.852 19.469 1 95.5 185 ASP B O 1
ATOM 3126 N N . VAL B 1 186 ? -9.164 9.898 19.281 1 97.56 186 VAL B N 1
ATOM 3127 C CA . VAL B 1 186 ? -8.984 9.82 17.828 1 97.56 186 VAL B CA 1
ATOM 3128 C C . VAL B 1 186 ? -7.527 9.508 17.516 1 97.56 186 VAL B C 1
ATOM 3130 O O . VAL B 1 186 ? -6.629 10.281 17.859 1 97.56 186 VAL B O 1
ATOM 3133 N N . PRO B 1 187 ? -7.316 8.359 16.938 1 98 187 PRO B N 1
ATOM 3134 C CA . PRO B 1 187 ? -5.93 8.039 16.594 1 98 187 PRO B CA 1
ATOM 3135 C C . PRO B 1 187 ? -5.367 8.938 15.5 1 98 187 PRO B C 1
ATOM 3137 O O . PRO B 1 187 ? -6.102 9.367 14.609 1 98 187 PRO B O 1
ATOM 3140 N N . VAL B 1 188 ? -4.102 9.211 15.641 1 98.5 188 VAL B N 1
ATOM 3141 C CA . VAL B 1 188 ? -3.363 10.008 14.672 1 98.5 188 VAL B CA 1
ATOM 3142 C C . VAL B 1 188 ? -2.285 9.156 14.008 1 98.5 188 VAL B C 1
ATOM 3144 O O . VAL B 1 188 ? -1.489 8.508 14.695 1 98.5 188 VAL B O 1
ATOM 3147 N N . TYR B 1 189 ? -2.314 9.141 12.664 1 98.62 189 TYR B N 1
ATOM 3148 C CA . TYR B 1 189 ? -1.324 8.43 11.867 1 98.62 189 TYR B CA 1
ATOM 3149 C C . TYR B 1 189 ? -0.475 9.398 11.055 1 98.62 189 TYR B C 1
ATOM 3151 O O . TYR B 1 189 ? -1.008 10.273 10.359 1 98.62 189 TYR B O 1
ATOM 3159 N N . VAL B 1 190 ? 0.852 9.219 11.172 1 98.69 190 VAL B N 1
ATOM 3160 C CA . VAL B 1 190 ? 1.733 10.102 10.422 1 98.69 190 VAL B CA 1
ATOM 3161 C C . VAL B 1 190 ? 2.873 9.297 9.805 1 98.69 190 VAL B C 1
ATOM 3163 O O . VAL B 1 190 ? 3.207 8.211 10.289 1 98.69 190 VAL B O 1
ATOM 3166 N N . ALA B 1 191 ? 3.434 9.836 8.719 1 98.31 191 ALA B N 1
ATOM 3167 C CA . ALA B 1 191 ? 4.633 9.234 8.141 1 98.31 191 ALA B CA 1
ATOM 3168 C C . ALA B 1 191 ? 5.879 9.625 8.922 1 98.31 191 ALA B C 1
ATOM 3170 O O . ALA B 1 191 ? 6.879 8.906 8.914 1 98.31 191 ALA B O 1
ATOM 3171 N N . ALA B 1 192 ? 5.805 10.805 9.586 1 98.31 192 ALA B N 1
ATOM 3172 C CA . ALA B 1 192 ? 6.949 11.258 10.367 1 98.31 192 ALA B CA 1
ATOM 3173 C C . ALA B 1 192 ? 6.512 12.203 11.484 1 98.31 192 ALA B C 1
ATOM 3175 O O . ALA B 1 192 ? 5.613 13.031 11.289 1 98.31 192 ALA B O 1
ATOM 3176 N N . LEU B 1 193 ? 7.137 12.062 12.609 1 98.44 193 LEU B N 1
ATOM 3177 C CA . LEU B 1 193 ? 7.094 13.055 13.68 1 98.44 193 LEU B CA 1
ATOM 3178 C C . LEU B 1 193 ? 8.391 13.859 13.727 1 98.44 193 LEU B C 1
ATOM 3180 O O . LEU B 1 193 ? 9.43 13.336 14.125 1 98.44 193 LEU B O 1
ATOM 3184 N N . ASP B 1 194 ? 8.273 15.07 13.328 1 98.44 194 ASP B N 1
ATOM 3185 C CA . ASP B 1 194 ? 9.469 15.914 13.25 1 98.44 194 ASP B CA 1
ATOM 3186 C C . ASP B 1 194 ? 9.75 16.594 14.586 1 98.44 194 ASP B C 1
ATOM 3188 O O . ASP B 1 194 ? 9.047 16.344 15.57 1 98.44 194 ASP B O 1
ATOM 3192 N N . ARG B 1 195 ? 10.75 17.359 14.594 1 98.38 195 ARG B N 1
ATOM 3193 C CA . ARG B 1 195 ? 11.383 17.797 15.836 1 98.38 195 ARG B CA 1
ATOM 3194 C C . ARG B 1 195 ? 10.5 18.797 16.578 1 98.38 195 ARG B C 1
ATOM 3196 O O . ARG B 1 195 ? 10.32 18.688 17.797 1 98.38 195 ARG B O 1
ATOM 3203 N N . GLN B 1 196 ? 10.039 19.844 15.859 1 98.5 196 GLN B N 1
ATOM 3204 C CA . GLN B 1 196 ? 9.344 20.953 16.516 1 98.5 196 GLN B CA 1
ATOM 3205 C C . GLN B 1 196 ? 8.758 21.922 15.5 1 98.5 196 GLN B C 1
ATOM 3207 O O . GLN B 1 196 ? 8.992 21.781 14.297 1 98.5 196 GLN B O 1
ATOM 3212 N N . LEU B 1 197 ? 8.016 22.891 16.016 1 98.12 197 LEU B N 1
ATOM 3213 C CA . LEU B 1 197 ? 7.613 24.062 15.25 1 98.12 197 LEU B CA 1
ATOM 3214 C C . LEU B 1 197 ? 8.625 25.188 15.422 1 98.12 197 LEU B C 1
ATOM 3216 O O . LEU B 1 197 ? 9.164 25.391 16.516 1 98.12 197 LEU B O 1
ATOM 3220 N N . ASN B 1 198 ? 8.875 25.906 14.406 1 97.69 198 ASN B N 1
ATOM 3221 C CA . ASN B 1 198 ? 9.648 27.141 14.57 1 97.69 198 ASN B CA 1
ATOM 3222 C C . ASN B 1 198 ? 8.75 28.328 14.922 1 97.69 198 ASN B C 1
ATOM 3224 O O . ASN B 1 198 ? 7.555 28.141 15.18 1 97.69 198 ASN B O 1
ATOM 3228 N N . ASP B 1 199 ? 9.297 29.5 14.953 1 95.75 199 ASP B N 1
ATOM 3229 C CA . ASP B 1 199 ? 8.586 30.688 15.414 1 95.75 199 ASP B CA 1
ATOM 3230 C C . ASP B 1 199 ? 7.449 31.047 14.461 1 95.75 199 ASP B C 1
ATOM 3232 O O . ASP B 1 199 ? 6.508 31.734 14.852 1 95.75 199 ASP B O 1
ATOM 3236 N N . GLN B 1 200 ? 7.566 30.609 13.266 1 94.12 200 GLN B N 1
ATOM 3237 C CA . GLN B 1 200 ? 6.539 30.891 12.266 1 94.12 200 GLN B CA 1
ATOM 3238 C C . GLN B 1 200 ? 5.539 29.734 12.172 1 94.12 200 GLN B C 1
ATOM 3240 O O . GLN B 1 200 ? 4.742 29.688 11.227 1 94.12 200 GLN B O 1
ATOM 3245 N N . ALA B 1 201 ? 5.621 28.688 13.039 1 94.31 201 ALA B N 1
ATOM 3246 C CA . ALA B 1 201 ? 4.703 27.562 13.156 1 94.31 201 ALA B CA 1
ATOM 3247 C C . ALA B 1 201 ? 4.895 26.578 11.992 1 94.31 201 ALA B C 1
ATOM 3249 O O . ALA B 1 201 ? 3.951 25.891 11.594 1 94.31 201 ALA B O 1
ATOM 3250 N N . PHE B 1 202 ? 6.074 26.656 11.383 1 96.69 202 PHE B N 1
ATOM 3251 C CA . PHE B 1 202 ? 6.438 25.609 10.43 1 96.69 202 PHE B CA 1
ATOM 3252 C C . PHE B 1 202 ? 7.047 24.406 11.148 1 96.69 202 PHE B C 1
ATOM 3254 O O . PHE B 1 202 ? 7.754 24.578 12.148 1 96.69 202 PHE B O 1
ATOM 3261 N N . ILE B 1 203 ? 6.754 23.297 10.586 1 98.25 203 ILE B N 1
ATOM 3262 C CA . ILE B 1 203 ? 7.348 22.078 11.125 1 98.25 203 ILE B CA 1
ATOM 3263 C C . ILE B 1 203 ? 8.812 21.984 10.703 1 98.25 203 ILE B C 1
ATOM 3265 O O . ILE B 1 203 ? 9.133 22.156 9.523 1 98.25 203 ILE B O 1
ATOM 3269 N N . CYS B 1 204 ? 9.68 21.719 11.625 1 98.56 204 CYS B N 1
ATOM 3270 C CA . CYS B 1 204 ? 11.109 21.562 11.352 1 98.56 204 CYS B CA 1
ATOM 3271 C C . CYS B 1 204 ? 11.578 20.156 11.633 1 98.56 204 CYS B C 1
ATOM 3273 O O . CYS B 1 204 ? 11.359 19.625 12.727 1 98.56 204 CYS B O 1
ATOM 3275 N N . PRO B 1 205 ? 12.359 19.469 10.688 1 98.44 205 PRO B N 1
ATOM 3276 C CA . PRO B 1 205 ? 12.828 20 9.406 1 98.44 205 PRO B CA 1
ATOM 3277 C C . PRO B 1 205 ? 11.711 20.125 8.375 1 98.44 205 PRO B C 1
ATOM 3279 O O . PRO B 1 205 ? 11.836 20.891 7.418 1 98.44 205 PRO B O 1
ATOM 3282 N N . GLY B 1 206 ? 10.672 19.328 8.562 1 97.88 206 GLY B N 1
ATOM 3283 C CA . GLY B 1 206 ? 9.445 19.469 7.793 1 97.88 206 GLY B CA 1
ATOM 3284 C C . GLY B 1 206 ? 9.672 19.375 6.293 1 97.88 206 GLY B C 1
ATOM 3285 O O . GLY B 1 206 ? 10.625 18.75 5.84 1 97.88 206 GLY B O 1
ATOM 3286 N N . LEU B 1 207 ? 8.703 19.875 5.531 1 97.19 207 LEU B N 1
ATOM 3287 C CA . LEU B 1 207 ? 8.781 19.859 4.074 1 97.19 207 LEU B CA 1
ATOM 3288 C C . LEU B 1 207 ? 8.258 21.172 3.502 1 97.19 207 LEU B C 1
ATOM 3290 O O . LEU B 1 207 ? 7.926 21.25 2.316 1 97.19 207 LEU B O 1
ATOM 3294 N N . GLY B 1 208 ? 8.141 22.203 4.402 1 94.88 208 GLY B N 1
ATOM 3295 C CA . GLY B 1 208 ? 7.598 23.469 3.965 1 94.88 208 GLY B CA 1
ATOM 3296 C C . GLY B 1 208 ? 6.082 23.516 3.984 1 94.88 208 GLY B C 1
ATOM 3297 O O . GLY B 1 208 ? 5.441 22.766 4.727 1 94.88 208 GLY B O 1
ATOM 3298 N N . ASP B 1 209 ? 5.492 24.469 3.285 1 93.31 209 ASP B N 1
ATOM 3299 C CA . ASP B 1 209 ? 4.043 24.578 3.148 1 93.31 209 ASP B CA 1
ATOM 3300 C C . ASP B 1 209 ? 3.516 23.594 2.1 1 93.31 209 ASP B C 1
ATOM 3302 O O . ASP B 1 209 ? 3.727 23.781 0.901 1 93.31 209 ASP B O 1
ATOM 3306 N N . ALA B 1 210 ? 2.807 22.625 2.535 1 93.75 210 ALA B N 1
ATOM 3307 C CA . ALA B 1 210 ? 2.342 21.562 1.643 1 93.75 210 ALA B CA 1
ATOM 3308 C C . ALA B 1 210 ? 1.411 22.109 0.569 1 93.75 210 ALA B C 1
ATOM 3310 O O . ALA B 1 210 ? 1.451 21.688 -0.583 1 93.75 210 ALA B O 1
ATOM 3311 N N . GLY B 1 211 ? 0.522 23.016 0.951 1 92.31 211 GLY B N 1
ATOM 3312 C CA . GLY B 1 211 ? -0.364 23.625 -0.031 1 92.31 211 GLY B CA 1
ATOM 3313 C C . GLY B 1 211 ? 0.379 24.328 -1.149 1 92.31 211 GLY B C 1
ATOM 3314 O O . GLY B 1 211 ? 0.069 24.141 -2.326 1 92.31 211 GLY B O 1
ATOM 3315 N N . ASP B 1 212 ? 1.359 25.125 -0.769 1 92.25 212 ASP B N 1
ATOM 3316 C CA . ASP B 1 212 ? 2.145 25.875 -1.752 1 92.25 212 ASP B CA 1
ATOM 3317 C C . ASP B 1 212 ? 2.918 24.922 -2.666 1 92.25 212 ASP B C 1
ATOM 3319 O O . ASP B 1 212 ? 3.014 25.156 -3.871 1 92.25 212 ASP B O 1
ATOM 3323 N N . ARG B 1 213 ? 3.426 23.891 -2.123 1 94.12 213 ARG B N 1
ATOM 3324 C CA . ARG B 1 213 ? 4.211 22.938 -2.902 1 94.12 213 ARG B CA 1
ATOM 3325 C C . ARG B 1 213 ? 3.32 22.125 -3.824 1 94.12 213 ARG B C 1
ATOM 3327 O O . ARG B 1 213 ? 3.742 21.719 -4.91 1 94.12 213 ARG B O 1
ATOM 3334 N N . LEU B 1 214 ? 2.135 21.844 -3.387 1 92.44 214 LEU B N 1
ATOM 3335 C CA . LEU B 1 214 ? 1.184 21.047 -4.141 1 92.44 214 LEU B CA 1
ATOM 3336 C C . LEU B 1 214 ? 0.607 21.828 -5.312 1 92.44 214 LEU B C 1
ATOM 3338 O O . LEU B 1 214 ? 0.377 21.266 -6.387 1 92.44 214 LEU B O 1
ATOM 3342 N N . PHE B 1 215 ? 0.378 23.078 -5.105 1 90.19 215 PHE B N 1
ATOM 3343 C CA . PHE B 1 215 ? -0.408 23.828 -6.082 1 90.19 215 PHE B CA 1
ATOM 3344 C C . PHE B 1 215 ? 0.445 24.891 -6.766 1 90.19 215 PHE B C 1
ATOM 3346 O O . PHE B 1 215 ? -0.026 25.578 -7.664 1 90.19 215 PHE B O 1
ATOM 3353 N N . GLY B 1 216 ? 1.714 24.969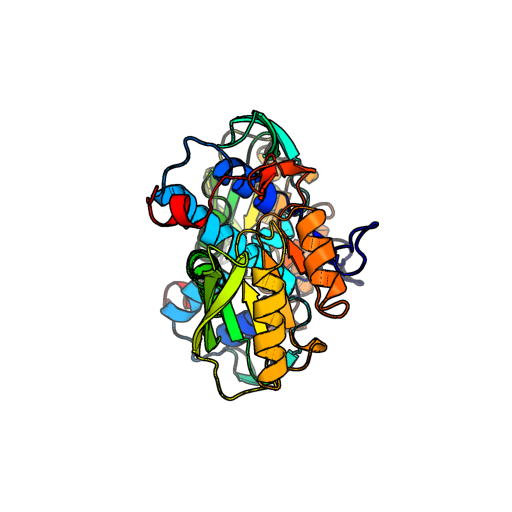 -6.344 1 86.94 216 GLY B N 1
ATOM 3354 C CA . GLY B 1 216 ? 2.625 25.906 -6.973 1 86.94 216 GLY B CA 1
ATOM 3355 C C . GLY B 1 216 ? 2.32 27.344 -6.633 1 86.94 216 GLY B C 1
ATOM 3356 O O . GLY B 1 216 ? 2.414 28.234 -7.492 1 86.94 216 GLY B O 1
ATOM 3357 N N . THR B 1 217 ? 1.816 27.5 -5.457 1 83 217 THR B N 1
ATOM 3358 C CA . THR B 1 217 ? 1.535 28.859 -4.98 1 83 217 THR B CA 1
ATOM 3359 C C . THR B 1 217 ? 2.594 29.312 -3.979 1 83 217 THR B C 1
ATOM 3361 O O . THR B 1 217 ? 3.5 28.547 -3.637 1 83 217 THR B O 1
ATOM 3364 N N . LYS B 1 218 ? 2.771 30.578 -3.832 1 73.62 218 LYS B N 1
ATOM 3365 C CA . LYS B 1 218 ? 3.725 31.141 -2.887 1 73.62 218 LYS B CA 1
ATOM 3366 C C . LYS B 1 218 ? 3.004 31.859 -1.747 1 73.62 218 LYS B C 1
ATOM 3368 O O . LYS B 1 218 ? 1.915 32.406 -1.939 1 73.62 218 LYS B O 1
#

Organism: Rhodospirillum rubrum (strain ATCC 11170 / ATH 1.1.1 / DSM 467 / LMG 4362 / NCIMB 8255 / S1) (NCBI:txid269796)